Protein 4M0X (pdb70)

Solvent-accessible surface area: 26489 Å² total; per-residue (Å²): 97,58,2,63,107,22,48,3,38,26,0,38,0,41,29,133,49,80,15,26,10,19,23,58,40,20,136,86,19,22,0,0,0,0,47,0,28,4,62,122,60,23,59,0,4,0,0,0,0,11,10,37,8,3,7,24,34,13,16,0,7,32,7,1,72,36,0,0,60,81,46,0,14,82,33,0,79,50,50,66,3,51,45,10,58,85,0,36,139,24,2,67,54,72,0,83,28,22,30,15,0,18,0,0,0,5,3,0,1,45,1,0,64,0,54,73,62,47,54,24,1,2,65,68,51,71,23,55,142,66,143,130,2,84,3,1,10,0,0,11,14,30,67,17,87,98,6,57,74,31,0,59,105,41,54,117,60,40,13,67,22,0,4,0,14,1,14,54,59,89,5,72,73,0,0,127,21,0,31,48,0,12,140,67,13,65,150,108,13,32,1,2,0,1,0,8,14,98,10,55,51,151,57,0,52,147,35,0,53,69,0,17,127,41,31,2,47,12,0,0,1,0,3,28,61,136,25,45,92,0,1,22,120,0,81,118,162,20,102,22,58,0,0,1,2,6,6,0,27,55,26,60,63,0,106,55,8,21,116,53,30,0,1,21,3,0,0,3,10,0,3,16,10,12,0,2,50,111,0,54,72,4,2,44,25,0,110,91,51,70,16,27,3,0,0,1,9,16,19,4,0,0,3,0,0,0,4,2,0,1,1,1,0,5,0,44,47,22,83,25,18,0,2,0,8,6,5,36,21,16,93,25,7,0,0,71,128,71,12,138,52,79,117,8,58,0,61,9,20,88,28,65,0,2,20,6,75,30,30,109,97,83,12,155,119,43,41,90,193,145,84,39,32,2,69,92,28,41,3,41,22,0,34,0,34,19,143,96,104,121,24,24,0,0,1,0,24,0,82,9,59,108,65,24,46,0,3,1,0,0,0,7,36,58,12,2,88,21,20,20,21,0,10,31,8,1,67,34,1,0,66,79,44,0,12,88,29,0,74,48,50,63,6,60,34,8,52,73,0,28,128,32,2,62,24,55,0,83,28,24,29,14,0,18,0,0,0,6,1,0,2,46,0,1,70,0,43,72,67,46,49,26,1,1,70,78,46,71,20,62,151,67,121,49,4,81,1,1,20,13,2,70,46,22,72,40,79,84,6,60,66,57,1,64,122,20,44,90,76,29,13,87,19,0,2,0,57,4,22,91,72,93,6,71,72,2,0,53,15,0,50,46,0,9,144,74,16,70,106,105,15,36,4,3,0,0,0,19,14,97,10,54,52,144,60,0,48,144,36,0,51,67,0,16,131,45,28,4,50,8,0,0,0,0,2,28,62,135,23,44,99,0,0,27,112,0,88,117,157,20,109,21,51,0,0,0,0,5,6,0,27,55,27,58,70,0,95,52,7,28,122,51,29,0,0,23,2,0,0,2,8,0,4,14,8,15,0,2,47,103,0,49,71,1,2,39,29,0,107,94,50,70,12,22,3,0,0,1,9,14,41,4,0,0,2,1,0,0,4,2,0,1,1,1,0,2,0,41,42,19,91,27,17,0,5,0,25,6,5,38,44,17,104,33,10,0,1,76,116,66,14,101,65,93,78,10,66,0,82,13,19,109,21,64,0,2,17,6,67,14,16,110,139,78,15,80,138,28,46,147

Foldseek 3Di:
DAWADKAWFKFWFQFQCWFAFQPGIRRTFIWTWIWIAGDVGFIFIFIQGFLRACPQPHDGSVVLRVCLVPFLVVLGGGHDLVPLVVSLVVSCVRDPDQLSSLAGVSQSSQLSVLVVVFWESLVVLPHFPDQKFFAAAEDHLDALVVLLVVQVVLVVLADQHYEYRANNDDLVVSLVRVLSSLVSHDLSGEYEYENSQNDDLVSCVVRVQVVVVSRHAEYENPHHLVPQVSLQVCCVVDPHWYEYESNDQFLVSLVVNLVSVRGQAYEQAASSNNHLVRSVSSLVSCVVSVHAYALEPSPDAQRRLLLSLSSVRSHPGHPSGYHNCRNVRTPDDQWPDGFDDHSRMTGHQTTGRSNTHGDVVSCVVRGDD/DPKAWADKAWFWFWFDFPLGTFIWIKMWTAIPVGFIFIFIQGFLAACPQPHDDSVVLRCCCVPQLVVLRGPDDLVPLVVSLVVSCVRDPAQLSSLAGVSLRSLQSVLVVVFFESLVVLVHFPDFWFFAAAEDDLDFQVVLLVVCVVLVQLAHQHYEYEAAPDDLVVSLVSVLNSLVPRPLNGEYEYENSQNDDLVSCVPRVQVVVVSRHAEYENPHDLPCQVSLQVDCPVHPHWYEYESNDLFLVSLQVNLVSVRTQAYEQAARSVNHLVGSLSSLVSCVVSVHAYALEPSPDAQNSLLLSLSSCRSHPGHVSGYHNCVNVRTPDDFWPDGFDDHSRMTGHQTTGRSNIHGDVVSRVVRGD

Structure (mmCIF, N/CA/C/O backbone):
data_4M0X
#
_entry.id   4M0X
#
_cell.length_a   121.110
_cell.length_b   121.110
_cell.length_c   110.560
_cell.angle_alpha   90.000
_cell.angle_beta   90.000
_cell.angle_gamma   90.000
#
_symmetry.space_group_name_H-M   'P 4 21 2'
#
loop_
_entity.id
_entity.type
_entity.pdbx_description
1 polymer 'Chloromuconate cycloisomerase'
2 non-polymer 'MANGANESE (II) ION'
3 non-polymer 'CHLORIDE ION'
4 water water
#
loop_
_atom_site.group_PDB
_atom_site.id
_atom_site.type_symbol
_atom_site.label_atom_id
_atom_site.label_alt_id
_atom_site.label_comp_id
_atom_site.label_asym_id
_atom_site.label_entity_id
_atom_site.label_seq_id
_atom_site.pdbx_PDB_ins_code
_atom_site.Cartn_x
_atom_site.Cartn_y
_atom_site.Cartn_z
_atom_site.occupancy
_atom_site.B_iso_or_equiv
_atom_site.auth_seq_id
_atom_site.auth_comp_id
_atom_site.auth_asym_id
_atom_site.auth_atom_id
_atom_site.pdbx_PDB_model_num
ATOM 1 N N . THR A 1 3 ? 8.215 -11.133 21.243 1.00 38.31 3 THR A N 1
ATOM 2 C CA . THR A 1 3 ? 8.118 -10.479 22.606 1.00 37.80 3 THR A CA 1
ATOM 3 C C . THR A 1 3 ? 9.040 -9.279 22.628 1.00 38.59 3 THR A C 1
ATOM 4 O O . THR A 1 3 ? 10.222 -9.381 22.280 1.00 41.33 3 THR A O 1
ATOM 8 N N . THR A 1 4 ? 8.487 -8.140 23.021 1.00 36.56 4 THR A N 1
ATOM 9 C CA . THR A 1 4 ? 9.176 -6.870 22.886 1.00 34.51 4 THR A CA 1
ATOM 10 C C . THR A 1 4 ? 8.915 -6.041 24.144 1.00 34.92 4 THR A C 1
ATOM 11 O O . THR A 1 4 ? 7.951 -6.315 24.866 1.00 33.14 4 THR A O 1
ATOM 15 N N . ILE A 1 5 ? 9.800 -5.078 24.426 1.00 35.26 5 ILE A N 1
ATOM 16 C CA . ILE A 1 5 ? 9.575 -4.112 25.503 1.00 35.57 5 ILE A CA 1
ATOM 17 C C . ILE A 1 5 ? 8.591 -3.073 25.008 1.00 35.40 5 ILE A C 1
ATOM 18 O O . ILE A 1 5 ? 8.729 -2.552 23.908 1.00 37.12 5 ILE A O 1
ATOM 23 N N . THR A 1 6 ? 7.608 -2.774 25.846 1.00 35.79 6 THR A N 1
ATOM 24 C CA . THR A 1 6 ? 6.419 -2.008 25.476 1.00 36.15 6 THR A CA 1
ATOM 25 C C . THR A 1 6 ? 6.428 -0.601 26.082 1.00 38.65 6 THR A C 1
ATOM 26 O O . THR A 1 6 ? 6.185 0.392 25.395 1.00 38.95 6 THR A O 1
ATOM 30 N N . GLU A 1 7 ? 6.689 -0.534 27.382 1.00 41.06 7 GLU A N 1
ATOM 31 C CA . GLU A 1 7 ? 6.863 0.719 28.057 1.00 43.89 7 GLU A CA 1
ATOM 32 C C . GLU A 1 7 ? 8.123 0.680 28.920 1.00 45.22 7 GLU A C 1
ATOM 33 O O . GLU A 1 7 ? 8.660 -0.391 29.232 1.00 46.81 7 GLU A O 1
ATOM 39 N N . MET A 1 8 ? 8.607 1.870 29.261 1.00 44.00 8 MET A N 1
ATOM 40 C CA . MET A 1 8 ? 9.631 2.051 30.263 1.00 39.29 8 MET A CA 1
ATOM 41 C C . MET A 1 8 ? 9.424 3.436 30.836 1.00 35.79 8 MET A C 1
ATOM 42 O O . MET A 1 8 ? 9.488 4.425 30.108 1.00 33.58 8 MET A O 1
ATOM 47 N N . SER A 1 9 ? 9.150 3.490 32.135 1.00 33.44 9 SER A N 1
ATOM 48 C CA . SER A 1 9 ? 9.020 4.751 32.871 1.00 30.99 9 SER A CA 1
ATOM 49 C C . SER A 1 9 ? 10.183 4.940 33.861 1.00 30.53 9 SER A C 1
ATOM 50 O O . SER A 1 9 ? 10.735 3.964 34.402 1.00 32.64 9 SER A O 1
ATOM 53 N N . ALA A 1 10 ? 10.544 6.197 34.096 1.00 28.57 10 ALA A N 1
ATOM 54 C CA . ALA A 1 10 ? 11.588 6.557 35.046 1.00 27.34 10 ALA A CA 1
ATOM 55 C C . ALA A 1 10 ? 11.077 7.652 36.016 1.00 27.75 10 ALA A C 1
ATOM 56 O O . ALA A 1 10 ? 10.927 8.828 35.637 1.00 28.55 10 ALA A O 1
ATOM 58 N N . THR A 1 11 ? 10.817 7.252 37.255 1.00 25.53 11 THR A N 1
ATOM 59 C CA . THR A 1 11 ? 10.157 8.098 38.247 1.00 25.41 11 THR A CA 1
ATOM 60 C C . THR A 1 11 ? 11.081 8.384 39.424 1.00 26.47 11 THR A C 1
ATOM 61 O O . THR A 1 11 ? 11.581 7.441 40.087 1.00 25.44 11 THR A O 1
ATOM 65 N N . ILE A 1 12 ? 11.255 9.675 39.702 1.00 25.09 12 ILE A N 1
ATOM 66 C CA . ILE A 1 12 ? 12.087 10.158 40.792 1.00 24.48 12 ILE A CA 1
ATOM 67 C C . ILE A 1 12 ? 11.372 9.896 42.153 1.00 24.85 12 ILE A C 1
ATOM 68 O O . ILE A 1 12 ? 10.241 10.340 42.374 1.00 26.00 12 ILE A O 1
ATOM 73 N N . VAL A 1 13 ? 12.024 9.142 43.039 1.00 23.08 13 VAL A N 1
ATOM 74 C CA . VAL A 1 13 ? 11.450 8.792 44.342 1.00 23.67 13 VAL A CA 1
ATOM 75 C C . VAL A 1 13 ? 12.299 9.312 45.511 1.00 24.83 13 VAL A C 1
ATOM 76 O O . VAL A 1 13 ? 13.541 9.246 45.482 1.00 26.81 13 VAL A O 1
ATOM 80 N N . ASP A 1 14 ? 11.663 9.832 46.542 1.00 26.01 14 ASP A N 1
ATOM 81 C CA . ASP A 1 14 ? 12.449 10.312 47.684 1.00 29.54 14 ASP A CA 1
ATOM 82 C C . ASP A 1 14 ? 12.077 9.432 48.833 1.00 29.21 14 ASP A C 1
ATOM 83 O O . ASP A 1 14 ? 10.900 9.231 49.087 1.00 32.56 14 ASP A O 1
ATOM 88 N N . LEU A 1 15 ? 13.065 8.898 49.525 1.00 29.76 15 LEU A N 1
ATOM 89 C CA . LEU A 1 15 ? 12.790 7.938 50.594 1.00 31.06 15 LEU A CA 1
ATOM 90 C C . LEU A 1 15 ? 13.249 8.416 51.946 1.00 31.94 15 LEU A C 1
ATOM 91 O O . LEU A 1 15 ? 14.423 8.749 52.134 1.00 31.20 15 LEU A O 1
ATOM 96 N N . PRO A 1 16 ? 12.326 8.449 52.906 1.00 34.95 16 PRO A N 1
ATOM 97 C CA . PRO A 1 16 ? 12.637 8.864 54.279 1.00 35.94 16 PRO A CA 1
ATOM 98 C C . PRO A 1 16 ? 13.750 8.003 54.874 1.00 35.95 16 PRO A C 1
ATOM 99 O O . PRO A 1 16 ? 13.696 6.788 54.792 1.00 35.41 16 PRO A O 1
ATOM 103 N N . SER A 1 17 ? 14.749 8.644 55.465 1.00 41.08 17 SER A N 1
ATOM 104 C CA . SER A 1 17 ? 15.937 7.945 55.955 1.00 45.35 17 SER A CA 1
ATOM 105 C C . SER A 1 17 ? 16.180 8.146 57.446 1.00 46.19 17 SER A C 1
ATOM 106 O O . SER A 1 17 ? 16.095 9.261 57.943 1.00 46.25 17 SER A O 1
ATOM 109 N N . ARG A 1 18 ? 16.540 7.064 58.132 1.00 49.65 18 ARG A N 1
ATOM 110 C CA . ARG A 1 18 ? 16.598 7.013 59.602 1.00 50.01 18 ARG A CA 1
ATOM 111 C C . ARG A 1 18 ? 17.539 8.028 60.270 1.00 55.78 18 ARG A C 1
ATOM 112 O O . ARG A 1 18 ? 17.260 8.487 61.378 1.00 66.40 18 ARG A O 1
ATOM 120 N N . ARG A 1 19 ? 18.646 8.368 59.616 1.00 56.05 19 ARG A N 1
ATOM 121 C CA . ARG A 1 19 ? 19.541 9.433 60.084 1.00 59.10 19 ARG A CA 1
ATOM 122 C C . ARG A 1 19 ? 20.233 10.114 58.891 1.00 68.18 19 ARG A C 1
ATOM 123 O O . ARG A 1 19 ? 20.326 9.527 57.805 1.00 63.14 19 ARG A O 1
ATOM 131 N N . PRO A 1 20 ? 20.683 11.373 59.066 1.00 78.04 20 PRO A N 1
ATOM 132 C CA . PRO A 1 20 ? 21.336 12.010 57.917 1.00 81.94 20 PRO A CA 1
ATOM 133 C C . PRO A 1 20 ? 22.705 11.374 57.665 1.00 86.95 20 PRO A C 1
ATOM 134 O O . PRO A 1 20 ? 23.334 10.894 58.621 1.00 83.04 20 PRO A O 1
ATOM 138 N N . HIS A 1 21 ? 23.146 11.346 56.402 1.00 90.23 21 HIS A N 1
ATOM 139 C CA . HIS A 1 21 ? 24.431 10.716 56.027 1.00 93.92 21 HIS A CA 1
ATOM 140 C C . HIS A 1 21 ? 25.416 11.712 55.389 1.00 94.42 21 HIS A C 1
ATOM 141 O O . HIS A 1 21 ? 25.323 12.016 54.192 1.00 91.66 21 HIS A O 1
ATOM 148 N N . LYS A 1 22 ? 26.357 12.207 56.200 1.00 93.51 22 LYS A N 1
ATOM 149 C CA . LYS A 1 22 ? 27.336 13.211 55.762 1.00 90.72 22 LYS A CA 1
ATOM 150 C C . LYS A 1 22 ? 28.553 12.579 55.072 1.00 89.19 22 LYS A C 1
ATOM 151 O O . LYS A 1 22 ? 29.320 11.838 55.700 1.00 86.94 22 LYS A O 1
ATOM 153 N N . PHE A 1 23 ? 28.692 12.865 53.773 1.00 82.59 23 PHE A N 1
ATOM 154 C CA . PHE A 1 23 ? 29.842 12.458 52.961 1.00 76.17 23 PHE A CA 1
ATOM 155 C C . PHE A 1 23 ? 30.814 13.632 52.879 1.00 75.95 23 PHE A C 1
ATOM 156 O O . PHE A 1 23 ? 30.661 14.618 53.600 1.00 75.81 23 PHE A O 1
ATOM 164 N N . ALA A 1 24 ? 31.793 13.541 51.980 1.00 80.22 24 ALA A N 1
ATOM 165 C CA . ALA A 1 24 ? 32.750 14.634 51.753 1.00 79.36 24 ALA A CA 1
ATOM 166 C C . ALA A 1 24 ? 32.134 15.954 51.240 1.00 76.87 24 ALA A C 1
ATOM 167 O O . ALA A 1 24 ? 32.462 17.021 51.766 1.00 71.97 24 ALA A O 1
ATOM 169 N N . ALA A 1 25 ? 31.239 15.884 50.246 1.00 77.62 25 ALA A N 1
ATOM 170 C CA . ALA A 1 25 ? 30.703 17.105 49.593 1.00 77.33 25 ALA A CA 1
ATOM 171 C C . ALA A 1 25 ? 29.211 17.464 49.820 1.00 74.87 25 ALA A C 1
ATOM 172 O O . ALA A 1 25 ? 28.738 18.487 49.303 1.00 67.99 25 ALA A O 1
ATOM 174 N N . THR A 1 26 ? 28.490 16.615 50.565 1.00 77.96 26 THR A N 1
ATOM 175 C CA . THR A 1 26 ? 27.144 16.925 51.123 1.00 82.03 26 THR A CA 1
ATOM 176 C C . THR A 1 26 ? 26.869 16.110 52.410 1.00 81.57 26 THR A C 1
ATOM 177 O O . THR A 1 26 ? 27.651 15.218 52.762 1.00 81.88 26 THR A O 1
ATOM 181 N N . THR A 1 27 ? 25.781 16.440 53.116 1.00 78.14 27 THR A N 1
ATOM 182 C CA . THR A 1 27 ? 25.122 15.490 54.038 1.00 80.16 27 THR A CA 1
ATOM 183 C C . THR A 1 27 ? 23.790 15.019 53.406 1.00 86.87 27 THR A C 1
ATOM 184 O O . THR A 1 27 ? 23.044 15.840 52.855 1.00 92.91 27 THR A O 1
ATOM 186 N N . MET A 1 28 ? 23.502 13.712 53.454 1.00 88.96 28 MET A N 1
ATOM 187 C CA . MET A 1 28 ? 22.244 13.159 52.887 1.00 84.41 28 MET A CA 1
ATOM 188 C C . MET A 1 28 ? 21.101 13.084 53.924 1.00 78.33 28 MET A C 1
ATOM 189 O O . MET A 1 28 ? 21.211 12.396 54.949 1.00 79.55 28 MET A O 1
ATOM 191 N N . HIS A 1 29 ? 20.012 13.801 53.638 1.00 66.72 29 HIS A N 1
ATOM 192 C CA . HIS A 1 29 ? 18.905 14.000 54.579 1.00 60.22 29 HIS A CA 1
ATOM 193 C C . HIS A 1 29 ? 17.750 12.995 54.315 1.00 54.78 29 HIS A C 1
ATOM 194 O O . HIS A 1 29 ? 16.964 12.642 55.199 1.00 50.52 29 HIS A O 1
ATOM 201 N N . HIS A 1 30 ? 17.682 12.533 53.076 1.00 50.54 30 HIS A N 1
ATOM 202 C CA . HIS A 1 30 ? 16.803 11.457 52.668 1.00 48.11 30 HIS A CA 1
ATOM 203 C C . HIS A 1 30 ? 17.508 10.732 51.523 1.00 43.25 30 HIS A C 1
ATOM 204 O O . HIS A 1 30 ? 18.618 11.074 51.167 1.00 44.95 30 HIS A O 1
ATOM 211 N N . GLN A 1 31 ? 16.872 9.736 50.935 1.00 39.46 31 GLN A N 1
ATOM 212 C CA . GLN A 1 31 ? 17.455 9.028 49.806 1.00 35.41 31 GLN A CA 1
ATOM 213 C C . GLN A 1 31 ? 16.682 9.325 48.530 1.00 35.37 31 GLN A C 1
ATOM 214 O O . GLN A 1 31 ? 15.463 9.504 48.547 1.00 36.59 31 GLN A O 1
ATOM 220 N N . SER A 1 32 ? 17.379 9.377 47.410 1.00 33.42 32 SER A N 1
ATOM 221 C CA . SER A 1 32 ? 16.728 9.782 46.187 1.00 32.85 32 SER A CA 1
ATOM 222 C C . SER A 1 32 ? 17.127 8.847 45.094 1.00 32.83 32 SER A C 1
ATOM 223 O O . SER A 1 32 ? 18.313 8.628 44.860 1.00 34.83 32 SER A O 1
ATOM 226 N N . ILE A 1 33 ? 16.137 8.263 44.439 1.00 31.19 33 ILE A N 1
ATOM 227 C CA . ILE A 1 33 ? 16.405 7.295 43.392 1.00 28.33 33 ILE A CA 1
ATOM 228 C C . ILE A 1 33 ? 15.526 7.616 42.208 1.00 29.95 33 ILE A C 1
ATOM 229 O O . ILE A 1 33 ? 14.503 8.299 42.351 1.00 32.21 33 ILE A O 1
ATOM 234 N N . VAL A 1 34 ? 15.932 7.161 41.033 1.00 27.16 34 VAL A N 1
ATOM 235 C CA . VAL A 1 34 ? 15.010 7.098 39.934 1.00 25.48 34 VAL A CA 1
ATOM 236 C C . VAL A 1 34 ? 14.561 5.644 39.921 1.00 26.24 34 VAL A C 1
ATOM 237 O O . VAL A 1 34 ? 15.403 4.741 39.848 1.00 29.88 34 VAL A O 1
ATOM 241 N N . LEU A 1 35 ? 13.263 5.380 40.017 1.00 24.96 35 LEU A N 1
ATOM 242 C CA . LEU A 1 35 ? 12.823 3.984 39.829 1.00 25.62 35 LEU A CA 1
ATOM 243 C C . LEU A 1 35 ? 12.470 3.657 38.371 1.00 24.50 35 LEU A C 1
ATOM 244 O O . LEU A 1 35 ? 11.545 4.234 37.820 1.00 24.83 35 LEU A O 1
ATOM 249 N N . VAL A 1 36 ? 13.218 2.754 37.742 1.00 26.11 36 VAL A N 1
ATOM 250 C CA . VAL A 1 36 ? 12.947 2.402 36.328 1.00 26.25 36 VAL A CA 1
ATOM 251 C C . VAL A 1 36 ? 12.045 1.191 36.227 1.00 28.43 36 VAL A C 1
ATOM 252 O O . VAL A 1 36 ? 12.146 0.263 37.041 1.00 28.68 36 VAL A O 1
ATOM 256 N N . ARG A 1 37 ? 11.130 1.232 35.258 1.00 29.77 37 ARG A N 1
ATOM 257 C CA . ARG A 1 37 ? 10.184 0.149 35.061 1.00 31.49 37 ARG A CA 1
ATOM 258 C C . ARG A 1 37 ? 10.112 -0.207 33.631 1.00 33.62 37 ARG A C 1
ATOM 259 O O . ARG A 1 37 ? 10.031 0.662 32.758 1.00 36.61 37 ARG A O 1
ATOM 267 N N . VAL A 1 38 ? 10.170 -1.503 33.390 1.00 36.37 38 VAL A N 1
ATOM 268 C CA . VAL A 1 38 ? 10.197 -2.020 32.043 1.00 39.92 38 VAL A CA 1
ATOM 269 C C . VAL A 1 38 ? 9.034 -2.985 32.024 1.00 40.15 38 VAL A C 1
ATOM 270 O O . VAL A 1 38 ? 8.993 -3.892 32.851 1.00 44.41 38 VAL A O 1
ATOM 274 N N . ARG A 1 39 ? 8.065 -2.735 31.146 1.00 39.66 39 ARG A N 1
ATOM 275 C CA . ARG A 1 39 ? 6.919 -3.626 30.954 1.00 43.38 39 ARG A CA 1
ATOM 276 C C . ARG A 1 39 ? 7.098 -4.243 29.568 1.00 43.41 39 ARG A C 1
ATOM 277 O O . ARG A 1 39 ? 7.513 -3.541 28.645 1.00 42.92 39 ARG A O 1
ATOM 280 N N . ASP A 1 40 ? 6.867 -5.553 29.434 1.00 42.68 40 ASP A N 1
ATOM 281 C CA . ASP A 1 40 ? 6.997 -6.221 28.122 1.00 41.12 40 ASP A CA 1
ATOM 282 C C . ASP A 1 40 ? 5.634 -6.567 27.470 1.00 40.84 40 ASP A C 1
ATOM 283 O O . ASP A 1 40 ? 4.568 -6.381 28.079 1.00 37.79 40 ASP A O 1
ATOM 288 N N . SER A 1 41 ? 5.685 -7.064 26.232 1.00 43.05 41 SER A N 1
ATOM 289 C CA . SER A 1 41 ? 4.472 -7.326 25.431 1.00 43.37 41 SER A CA 1
ATOM 290 C C . SER A 1 41 ? 3.468 -8.262 26.100 1.00 40.89 41 SER A C 1
ATOM 291 O O . SER A 1 41 ? 2.305 -7.928 26.179 1.00 39.11 41 SER A O 1
ATOM 294 N N . ASP A 1 42 ? 3.898 -9.401 26.623 1.00 40.69 42 ASP A N 1
ATOM 295 C CA . ASP A 1 42 ? 2.936 -10.214 27.367 1.00 43.49 42 ASP A CA 1
ATOM 296 C C . ASP A 1 42 ? 2.858 -9.999 28.896 1.00 41.88 42 ASP A C 1
ATOM 297 O O . ASP A 1 42 ? 2.592 -10.946 29.655 1.00 42.22 42 ASP A O 1
ATOM 302 N N . GLY A 1 43 ? 3.065 -8.748 29.326 1.00 37.74 43 GLY A N 1
ATOM 303 C CA . GLY A 1 43 ? 2.695 -8.308 30.674 1.00 38.60 43 GLY A CA 1
ATOM 304 C C . GLY A 1 43 ? 3.673 -8.433 31.842 1.00 40.89 43 GLY A C 1
ATOM 305 O O . GLY A 1 43 ? 3.302 -8.167 32.992 1.00 39.59 43 GLY A O 1
ATOM 306 N N . GLY A 1 44 ? 4.914 -8.832 31.559 1.00 40.95 44 GLY A N 1
ATOM 307 C CA . GLY A 1 44 ? 5.959 -8.951 32.582 1.00 41.30 44 GLY A CA 1
ATOM 308 C C . GLY A 1 44 ? 6.683 -7.641 32.859 1.00 41.65 44 GLY A C 1
ATOM 309 O O . GLY A 1 44 ? 6.890 -6.803 31.965 1.00 40.54 44 GLY A O 1
ATOM 310 N N . GLU A 1 45 ? 7.074 -7.470 34.111 1.00 41.81 45 GLU A N 1
ATOM 311 C CA . GLU A 1 45 ? 7.657 -6.228 34.550 1.00 44.46 45 GLU A CA 1
ATOM 312 C C . GLU A 1 45 ? 8.999 -6.448 35.237 1.00 44.75 45 GLU A C 1
ATOM 313 O O . GLU A 1 45 ? 9.166 -7.390 36.021 1.00 43.38 45 GLU A O 1
ATOM 319 N N . GLY A 1 46 ? 9.959 -5.583 34.927 1.00 42.48 46 GLY A N 1
ATOM 320 C CA . GLY A 1 46 ? 11.178 -5.488 35.725 1.00 39.97 46 GLY A CA 1
ATOM 321 C C . GLY A 1 46 ? 11.376 -4.105 36.324 1.00 38.00 46 GLY A C 1
ATOM 322 O O . GLY A 1 46 ? 10.964 -3.102 35.767 1.00 39.79 46 GLY A O 1
ATOM 323 N N . ILE A 1 47 ? 12.036 -4.052 37.465 1.00 37.10 47 ILE A N 1
ATOM 324 C CA . ILE A 1 47 ? 12.384 -2.780 38.101 1.00 31.56 47 ILE A CA 1
ATOM 325 C C . ILE A 1 47 ? 13.905 -2.612 38.245 1.00 29.87 47 ILE A C 1
ATOM 326 O O . ILE A 1 47 ? 14.634 -3.569 38.481 1.00 29.48 47 ILE A O 1
ATOM 331 N N . GLY A 1 48 ? 14.378 -1.391 38.051 1.00 29.37 48 GLY A N 1
ATOM 332 C CA . GLY A 1 48 ? 15.761 -1.033 38.320 1.00 26.73 48 GLY A CA 1
ATOM 333 C C . GLY A 1 48 ? 15.781 0.254 39.136 1.00 27.28 48 GLY A C 1
ATOM 334 O O . GLY A 1 48 ? 14.769 0.975 39.231 1.00 26.92 48 GLY A O 1
ATOM 335 N N . GLU A 1 49 ? 16.931 0.552 39.725 1.00 24.95 49 GLU A N 1
ATOM 336 C CA . GLU A 1 49 ? 17.089 1.774 40.468 1.00 24.15 49 GLU A CA 1
ATOM 337 C C . GLU A 1 49 ? 18.306 2.527 39.926 1.00 23.99 49 GLU A C 1
ATOM 338 O O . GLU A 1 49 ? 19.335 1.926 39.632 1.00 23.47 49 GLU A O 1
ATOM 344 N N . ALA A 1 50 ? 18.175 3.833 39.727 1.00 23.49 50 ALA A N 1
ATOM 345 C CA . ALA A 1 50 ? 19.365 4.693 39.626 1.00 23.75 50 ALA A CA 1
ATOM 346 C C . ALA A 1 50 ? 19.612 5.406 40.971 1.00 24.75 50 ALA A C 1
ATOM 347 O O . ALA A 1 50 ? 18.724 6.060 41.528 1.00 24.04 50 ALA A O 1
ATOM 349 N N . VAL A 1 51 ? 20.806 5.276 41.508 1.00 24.96 51 VAL A N 1
ATOM 350 C CA . VAL A 1 51 ? 21.052 5.915 42.775 1.00 27.99 51 VAL A CA 1
ATOM 351 C C . VAL A 1 51 ? 22.465 6.526 42.844 1.00 30.78 51 VAL A C 1
ATOM 352 O O . VAL A 1 51 ? 23.401 6.128 42.115 1.00 32.07 51 VAL A O 1
ATOM 356 N N . THR A 1 52 ? 22.595 7.495 43.734 1.00 31.20 52 THR A N 1
ATOM 357 C CA . THR A 1 52 ? 23.746 8.356 43.799 1.00 31.22 52 THR A CA 1
ATOM 358 C C . THR A 1 52 ? 24.006 8.667 45.279 1.00 32.39 52 THR A C 1
ATOM 359 O O . THR A 1 52 ? 23.072 8.676 46.082 1.00 36.29 52 THR A O 1
ATOM 363 N N . PRO A 1 53 ? 25.268 8.872 45.672 1.00 30.75 53 PRO A N 1
ATOM 364 C CA . PRO A 1 53 ? 25.517 9.187 47.093 1.00 30.49 53 PRO A CA 1
ATOM 365 C C . PRO A 1 53 ? 25.177 10.624 47.476 1.00 32.38 53 PRO A C 1
ATOM 366 O O . PRO A 1 53 ? 26.0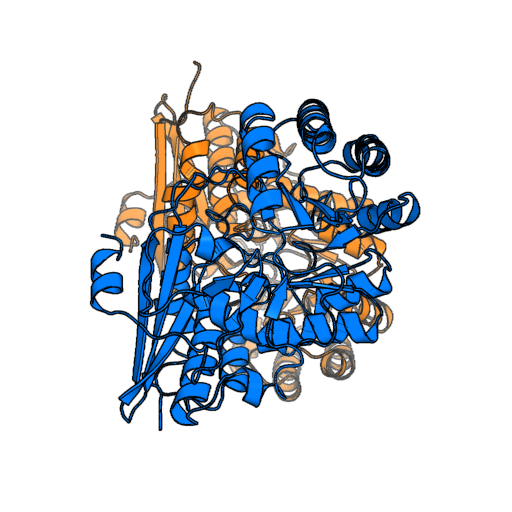39 11.335 48.036 1.00 34.32 53 PRO A O 1
ATOM 370 N N . GLY A 1 54 ? 23.951 11.049 47.166 1.00 31.84 54 GLY A N 1
ATOM 371 C CA . GLY A 1 54 ? 23.484 12.406 47.448 1.00 30.21 54 GLY A CA 1
ATOM 372 C C . GLY A 1 54 ? 23.776 13.488 46.423 1.00 30.11 54 GLY A C 1
ATOM 373 O O . GLY A 1 54 ? 23.933 14.635 46.799 1.00 34.93 54 GLY A O 1
ATOM 374 N N . GLY A 1 55 ? 23.842 13.157 45.135 1.00 28.61 55 GLY A N 1
ATOM 375 C CA . GLY A 1 55 ? 23.955 14.183 44.085 1.00 27.38 55 GLY A CA 1
ATOM 376 C C . GLY A 1 55 ? 25.187 13.983 43.210 1.00 28.62 55 GLY A C 1
ATOM 377 O O . GLY A 1 55 ? 25.892 12.977 43.344 1.00 28.82 55 GLY A O 1
ATOM 378 N N . PRO A 1 56 ? 25.471 14.944 42.320 1.00 26.62 56 PRO A N 1
ATOM 379 C CA . PRO A 1 56 ? 26.499 14.708 41.324 1.00 26.15 56 PRO A CA 1
ATOM 380 C C . PRO A 1 56 ? 27.935 14.917 41.798 1.00 25.22 56 PRO A C 1
ATOM 381 O O . PRO A 1 56 ? 28.865 14.750 41.019 1.00 24.82 56 PRO A O 1
ATOM 385 N N . TRP A 1 57 ? 28.121 15.229 43.072 1.00 25.85 57 TRP A N 1
ATOM 386 C CA . TRP A 1 57 ? 29.469 15.426 43.614 1.00 25.36 57 TRP A CA 1
ATOM 387 C C . TRP A 1 57 ? 30.386 14.216 43.358 1.00 25.22 57 TRP A C 1
ATOM 388 O O . TRP A 1 57 ? 31.563 14.392 43.041 1.00 25.16 57 TRP A O 1
ATOM 399 N N . TRP A 1 58 ? 29.841 13.000 43.461 1.00 24.54 58 TRP A N 1
ATOM 400 C CA . TRP A 1 58 ? 30.647 11.788 43.394 1.00 24.77 58 TRP A CA 1
ATOM 401 C C . TRP A 1 58 ? 30.959 11.388 41.958 1.00 25.69 58 TRP A C 1
ATOM 402 O O . TRP A 1 58 ? 32.112 11.140 41.622 1.00 24.34 58 TRP A O 1
ATOM 413 N N . GLY A 1 59 ? 29.926 11.312 41.121 1.00 27.44 59 GLY A N 1
ATOM 414 C CA . GLY A 1 59 ? 30.053 10.722 39.782 1.00 29.02 59 GLY A CA 1
ATOM 415 C C . GLY A 1 59 ? 29.484 11.557 38.639 1.00 32.00 59 GLY A C 1
ATOM 416 O O . GLY A 1 59 ? 29.552 11.140 37.477 1.00 32.16 59 GLY A O 1
ATOM 417 N N . GLY A 1 60 ? 28.931 12.734 38.951 1.00 32.36 60 GLY A N 1
ATOM 418 C CA . GLY A 1 60 ? 28.425 13.648 37.916 1.00 33.92 60 GLY A CA 1
ATOM 419 C C . GLY A 1 60 ? 27.009 13.349 37.414 1.00 35.37 60 GLY A C 1
ATOM 420 O O . GLY A 1 60 ? 26.509 13.984 36.458 1.00 32.83 60 GLY A O 1
ATOM 421 N N . GLU A 1 61 ? 26.366 12.375 38.051 1.00 34.13 61 GLU A N 1
ATOM 422 C CA . GLU A 1 61 ? 25.005 12.018 37.707 1.00 33.81 61 GLU A CA 1
ATOM 423 C C . GLU A 1 61 ? 24.129 12.523 38.840 1.00 32.13 61 GLU A C 1
ATOM 424 O O . GLU A 1 61 ? 24.605 12.620 39.979 1.00 29.99 61 GLU A O 1
ATOM 430 N N . SER A 1 62 ? 22.886 12.897 38.507 1.00 30.57 62 SER A N 1
ATOM 431 C CA . SER A 1 62 ? 21.856 13.289 39.487 1.00 30.45 62 SER A CA 1
ATOM 432 C C . SER A 1 62 ? 20.515 12.635 39.171 1.00 32.09 62 SER A C 1
ATOM 433 O O . SER A 1 62 ? 20.226 12.347 38.007 1.00 35.18 62 SER A O 1
ATOM 436 N N . VAL A 1 63 ? 19.666 12.429 40.172 1.00 32.44 63 VAL A N 1
ATOM 437 C CA . VAL A 1 63 ? 18.359 11.834 39.866 1.00 34.13 63 VAL A CA 1
ATOM 438 C C . VAL A 1 63 ? 17.593 12.611 38.776 1.00 34.33 63 VAL A C 1
ATOM 439 O O . VAL A 1 63 ? 16.909 12.005 37.962 1.00 34.55 63 VAL A O 1
ATOM 443 N N . GLU A 1 64 ? 17.745 13.935 38.750 1.00 32.85 64 GLU A N 1
ATOM 444 C CA . GLU A 1 64 ? 17.009 14.775 37.819 1.00 32.06 64 GLU A CA 1
ATOM 445 C C . GLU A 1 64 ? 17.508 14.539 36.410 1.00 31.01 64 GLU A C 1
ATOM 446 O O . GLU A 1 64 ? 16.710 14.380 35.506 1.00 32.99 64 GLU A O 1
ATOM 452 N N . THR A 1 65 ? 18.821 14.479 36.227 1.00 29.46 65 THR A N 1
ATOM 453 C CA . THR A 1 65 ? 19.388 14.289 34.894 1.00 27.94 65 THR A CA 1
ATOM 454 C C . THR A 1 65 ? 19.348 12.842 34.468 1.00 26.76 65 THR A C 1
ATOM 455 O O . THR A 1 65 ? 19.320 12.544 33.259 1.00 26.12 65 THR A O 1
ATOM 459 N N . ILE A 1 66 ? 19.336 11.939 35.449 1.00 25.15 66 ILE A N 1
ATOM 460 C CA . ILE A 1 66 ? 19.229 10.516 35.119 1.00 23.94 66 ILE A CA 1
ATOM 461 C C . ILE A 1 66 ? 17.916 10.283 34.405 1.00 23.57 66 ILE A C 1
ATOM 462 O O . ILE A 1 66 ? 17.910 9.725 33.302 1.00 23.84 66 ILE A O 1
ATOM 467 N N . LYS A 1 67 ? 16.822 10.757 35.000 1.00 23.15 67 LYS A N 1
ATOM 468 C CA . LYS A 1 67 ? 15.512 10.594 34.379 1.00 24.09 67 LYS A CA 1
ATOM 469 C C . LYS A 1 67 ? 15.567 11.031 32.912 1.00 25.88 67 LYS A C 1
ATOM 470 O O . LYS A 1 67 ? 15.186 10.275 32.021 1.00 26.04 67 LYS A O 1
ATOM 476 N N . THR A 1 68 ? 16.086 12.233 32.667 1.00 26.17 68 THR A N 1
ATOM 477 C CA . THR A 1 68 ? 16.104 12.786 31.328 1.00 27.05 68 THR A CA 1
ATOM 478 C C . THR A 1 68 ? 16.871 11.938 30.334 1.00 28.82 68 THR A C 1
ATOM 479 O O . THR A 1 68 ? 16.408 11.761 29.218 1.00 31.35 68 THR A O 1
ATOM 483 N N . ILE A 1 69 ? 18.025 11.407 30.746 1.00 29.79 69 ILE A N 1
ATOM 484 C CA . ILE A 1 69 ? 18.884 10.598 29.866 1.00 29.16 69 ILE A CA 1
ATOM 485 C C . ILE A 1 69 ? 18.169 9.313 29.532 1.00 29.86 69 ILE A C 1
ATOM 486 O O . ILE A 1 69 ? 18.162 8.856 28.379 1.00 31.71 69 ILE A O 1
ATOM 491 N N . ILE A 1 70 ? 17.533 8.754 30.549 1.00 29.77 70 ILE A N 1
ATOM 492 C CA . ILE A 1 70 ? 16.732 7.564 30.356 1.00 30.02 70 ILE A CA 1
ATOM 493 C C . ILE A 1 70 ? 15.558 7.857 29.408 1.00 31.25 70 ILE A C 1
ATOM 494 O O . ILE A 1 70 ? 15.467 7.231 28.340 1.00 28.59 70 ILE A O 1
ATOM 499 N N . ASP A 1 71 ? 14.694 8.813 29.784 1.00 33.29 71 ASP A N 1
ATOM 500 C CA . ASP A 1 71 ? 13.485 9.136 28.990 1.00 32.51 71 ASP A CA 1
ATOM 501 C C . ASP A 1 71 ? 13.876 9.503 27.583 1.00 33.55 71 ASP A C 1
ATOM 502 O O . ASP A 1 71 ? 13.326 8.940 26.664 1.00 34.85 71 ASP A O 1
ATOM 507 N N . GLN A 1 72 ? 14.852 10.396 27.408 1.00 32.05 72 GLN A N 1
ATOM 508 C CA . GLN A 1 72 ? 15.068 10.966 26.092 1.00 31.17 72 GLN A CA 1
ATOM 509 C C . GLN A 1 72 ? 16.081 10.236 25.232 1.00 33.88 72 GLN A C 1
ATOM 510 O O . GLN A 1 72 ? 15.814 10.034 24.027 1.00 36.53 72 GLN A O 1
ATOM 516 N N . TYR A 1 73 ? 17.235 9.865 25.806 1.00 31.73 73 TYR A N 1
ATOM 517 C CA . TYR A 1 73 ? 18.323 9.331 24.960 1.00 30.83 73 TYR A CA 1
ATOM 518 C C . TYR A 1 73 ? 18.545 7.845 25.030 1.00 33.10 73 TYR A C 1
ATOM 519 O O . TYR A 1 73 ? 19.097 7.256 24.098 1.00 35.90 73 TYR A O 1
ATOM 528 N N . LEU A 1 74 ? 18.147 7.236 26.138 1.00 33.53 74 LEU A N 1
ATOM 529 C CA . LEU A 1 74 ? 18.331 5.800 26.280 1.00 32.25 74 LEU A CA 1
ATOM 530 C C . LEU A 1 74 ? 17.122 5.034 25.779 1.00 31.50 74 LEU A C 1
ATOM 531 O O . LEU A 1 74 ? 17.283 4.010 25.136 1.00 32.46 74 LEU A O 1
ATOM 536 N N . ALA A 1 75 ? 15.923 5.566 26.044 1.00 32.90 75 ALA A N 1
ATOM 537 C CA . ALA A 1 75 ? 14.645 4.878 25.811 1.00 33.36 75 ALA A CA 1
ATOM 538 C C . ALA A 1 75 ? 14.536 4.224 24.445 1.00 36.59 75 ALA A C 1
ATOM 539 O O . ALA A 1 75 ? 14.151 3.062 24.371 1.00 37.57 75 ALA A O 1
ATOM 541 N N . PRO A 1 76 ? 14.850 4.982 23.368 1.00 39.35 76 PRO A N 1
ATOM 542 C CA . PRO A 1 76 ? 14.877 4.603 21.957 1.00 39.64 76 PRO A CA 1
ATOM 543 C C . PRO A 1 76 ? 15.582 3.308 21.596 1.00 42.58 76 PRO A C 1
ATOM 544 O O . PRO A 1 76 ? 15.222 2.701 20.580 1.00 46.47 76 PRO A O 1
ATOM 548 N N . VAL A 1 77 ? 16.581 2.878 22.358 1.00 40.65 77 VAL A N 1
ATOM 549 C CA . VAL A 1 77 ? 17.086 1.530 22.095 1.00 41.12 77 VAL A CA 1
ATOM 550 C C . VAL A 1 77 ? 16.486 0.449 23.005 1.00 41.60 77 VAL A C 1
ATOM 551 O O . VAL A 1 77 ? 16.908 -0.702 22.948 1.00 46.80 77 VAL A O 1
ATOM 555 N N . ILE A 1 78 ? 15.493 0.798 23.818 1.00 38.13 78 ILE A N 1
ATOM 556 C CA . ILE A 1 78 ? 14.870 -0.189 24.716 1.00 37.13 78 ILE A CA 1
ATOM 557 C C . ILE A 1 78 ? 13.409 -0.497 24.362 1.00 39.00 78 ILE A C 1
ATOM 558 O O . ILE A 1 78 ? 13.006 -1.670 24.319 1.00 41.69 78 ILE A O 1
ATOM 563 N N . ILE A 1 79 ? 12.608 0.537 24.116 1.00 37.51 79 ILE A N 1
ATOM 564 C CA . ILE A 1 79 ? 11.250 0.328 23.613 1.00 36.48 79 ILE A CA 1
ATOM 565 C C . ILE A 1 79 ? 11.259 -0.412 22.254 1.00 36.97 79 ILE A C 1
ATOM 566 O O . ILE A 1 79 ? 11.891 0.033 21.286 1.00 33.61 79 ILE A O 1
ATOM 571 N N . GLY A 1 80 ? 10.568 -1.547 22.196 1.00 37.31 80 GLY A N 1
ATOM 572 C CA . GLY A 1 80 ? 10.424 -2.318 20.959 1.00 37.92 80 GLY A CA 1
ATOM 573 C C . GLY A 1 80 ? 11.470 -3.395 20.742 1.00 38.58 80 GLY A C 1
ATOM 574 O O . GLY A 1 80 ? 11.424 -4.124 19.730 1.00 38.42 80 GLY A O 1
ATOM 575 N N . ARG A 1 81 ? 12.411 -3.484 21.690 1.00 37.28 81 ARG A N 1
ATOM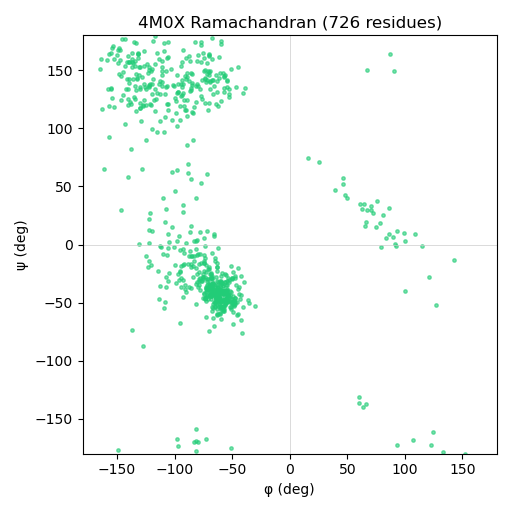 576 C CA . ARG A 1 81 ? 13.506 -4.453 21.658 1.00 35.11 81 ARG A CA 1
ATOM 577 C C . ARG A 1 81 ? 13.114 -5.792 22.268 1.00 34.32 81 ARG A C 1
ATOM 578 O O . ARG A 1 81 ? 12.162 -5.886 23.055 1.00 31.50 81 ARG A O 1
ATOM 586 N N . ASP A 1 82 ? 13.844 -6.833 21.874 1.00 35.22 82 ASP A N 1
ATOM 587 C CA . ASP A 1 82 ? 13.736 -8.151 22.492 1.00 37.33 82 ASP A CA 1
ATOM 588 C C . ASP A 1 82 ? 14.334 -8.129 23.920 1.00 39.45 82 ASP A C 1
ATOM 589 O O . ASP A 1 82 ? 15.539 -7.910 24.101 1.00 40.97 82 ASP A O 1
ATOM 594 N N . PRO A 1 83 ? 13.488 -8.360 24.938 1.00 38.55 83 PRO A N 1
ATOM 595 C CA . PRO A 1 83 ? 13.867 -8.222 26.338 1.00 38.48 83 PRO A CA 1
ATOM 596 C C . PRO A 1 83 ? 15.037 -9.117 26.741 1.00 39.89 83 PRO A C 1
ATOM 597 O O . PRO A 1 83 ? 15.739 -8.804 27.724 1.00 40.94 83 PRO A O 1
ATOM 601 N N . SER A 1 84 ? 15.234 -10.219 26.009 1.00 35.24 84 SER A N 1
ATOM 602 C CA . SER A 1 84 ? 16.322 -11.158 26.317 1.00 35.69 84 SER A CA 1
ATOM 603 C C . SER A 1 84 ? 17.696 -10.722 25.780 1.00 34.16 84 SER A C 1
ATOM 604 O O . SER A 1 84 ? 18.703 -11.359 26.095 1.00 32.98 84 SER A O 1
ATOM 607 N N . THR A 1 85 ? 17.720 -9.668 24.961 1.00 31.54 85 THR A N 1
ATOM 608 C CA . THR A 1 85 ? 18.962 -9.209 24.322 1.00 30.70 85 THR A CA 1
ATOM 609 C C . THR A 1 85 ? 19.573 -8.045 25.117 1.00 30.56 85 THR A C 1
ATOM 610 O O . THR A 1 85 ? 19.681 -6.911 24.627 1.00 32.45 85 THR A O 1
ATOM 614 N N . ILE A 1 86 ? 19.967 -8.360 26.350 1.00 29.06 86 ILE A N 1
ATOM 615 C CA . ILE A 1 86 ? 20.528 -7.398 27.306 1.00 26.96 86 ILE A CA 1
ATOM 616 C C . ILE A 1 86 ? 21.904 -6.947 26.853 1.00 27.59 86 ILE A C 1
ATOM 617 O O . ILE A 1 86 ? 22.284 -5.780 27.049 1.00 27.75 86 ILE A O 1
ATOM 622 N N . GLY A 1 87 ? 22.636 -7.873 26.238 1.00 26.70 87 GLY A N 1
ATOM 623 C CA . GLY A 1 87 ? 23.950 -7.579 25.672 1.00 27.36 87 GLY A CA 1
ATOM 624 C C . GLY A 1 87 ? 23.889 -6.455 24.659 1.00 27.27 87 GLY A C 1
ATOM 625 O O . GLY A 1 87 ? 24.626 -5.460 24.773 1.00 25.75 87 GLY A O 1
ATOM 626 N N . VAL A 1 88 ? 22.990 -6.594 23.685 1.00 28.41 88 VAL A N 1
ATOM 627 C CA . VAL A 1 88 ? 22.894 -5.613 22.587 1.00 31.29 88 VAL A CA 1
ATOM 628 C C . VAL A 1 88 ? 22.302 -4.302 23.082 1.00 31.28 88 VAL A C 1
ATOM 629 O O . VAL A 1 88 ? 22.597 -3.231 22.536 1.00 29.61 88 VAL A O 1
ATOM 633 N N . ALA A 1 89 ? 21.449 -4.406 24.103 1.00 30.27 89 ALA A N 1
ATOM 634 C CA . ALA A 1 89 ? 20.798 -3.246 24.666 1.00 29.41 89 ALA A CA 1
ATOM 635 C C . ALA A 1 89 ? 21.871 -2.416 25.361 1.00 29.92 89 ALA A C 1
ATOM 636 O O . ALA A 1 89 ? 21.859 -1.181 25.292 1.00 28.91 89 ALA A O 1
ATOM 638 N N . SER A 1 90 ? 22.824 -3.101 25.994 1.00 29.54 90 SER A N 1
ATOM 639 C CA . SER A 1 90 ? 23.907 -2.411 26.675 1.00 28.52 90 SER A CA 1
ATOM 640 C C . SER A 1 90 ? 24.823 -1.748 25.676 1.00 31.05 90 SER A C 1
ATOM 641 O O . SER A 1 90 ? 25.219 -0.601 25.877 1.00 31.70 90 SER A O 1
ATOM 644 N N . GLN A 1 91 ? 25.153 -2.448 24.591 1.00 34.06 91 GLN A N 1
ATOM 645 C CA . GLN A 1 91 ? 26.030 -1.855 23.589 1.00 36.27 91 GLN A CA 1
ATOM 646 C C . GLN A 1 91 ? 25.333 -0.707 22.858 1.00 36.61 91 GLN A C 1
ATOM 647 O O . GLN A 1 91 ? 25.959 0.298 22.534 1.00 38.82 91 GLN A O 1
ATOM 653 N N . SER A 1 92 ? 24.034 -0.853 22.617 1.00 35.97 92 SER A N 1
ATOM 654 C CA . SER A 1 92 ? 23.241 0.213 22.035 1.00 32.64 92 SER A CA 1
ATOM 655 C C . SER A 1 92 ? 23.347 1.460 22.871 1.00 30.82 92 SER A C 1
ATOM 656 O O . SER A 1 92 ? 23.678 2.526 22.359 1.00 29.44 92 SER A O 1
ATOM 659 N N . MET A 1 93 ? 23.100 1.317 24.168 1.00 30.87 93 MET A N 1
ATOM 660 C CA . MET A 1 93 ? 23.120 2.465 25.077 1.00 31.45 93 MET A CA 1
ATOM 661 C C . MET A 1 93 ? 24.474 3.197 25.054 1.00 33.40 93 MET A C 1
ATOM 662 O O . MET A 1 93 ? 24.536 4.451 25.029 1.00 34.85 93 MET A O 1
ATOM 667 N N . ASP A 1 94 ? 25.555 2.416 25.001 1.00 33.69 94 ASP A N 1
ATOM 668 C CA . ASP A 1 94 ? 26.923 2.952 24.919 1.00 32.75 94 ASP A CA 1
ATOM 669 C C . ASP A 1 94 ? 27.127 3.723 23.644 1.00 34.05 94 ASP A C 1
ATOM 670 O O . ASP A 1 94 ? 27.773 4.764 23.644 1.00 39.99 94 ASP A O 1
ATOM 675 N N . GLY A 1 95 ? 26.565 3.204 22.565 1.00 32.86 95 GLY A N 1
ATOM 676 C CA . GLY A 1 95 ? 26.605 3.852 21.266 1.00 35.05 95 GLY A CA 1
ATOM 677 C C . GLY A 1 95 ? 25.902 5.191 21.198 1.00 35.49 95 GLY A C 1
ATOM 678 O O . GLY A 1 95 ? 26.326 6.044 20.435 1.00 37.18 95 GLY A O 1
ATOM 679 N N . LEU A 1 96 ? 24.843 5.390 21.988 1.00 35.14 96 LEU A N 1
ATOM 680 C CA . LEU A 1 96 ? 24.158 6.713 22.045 1.00 35.50 96 LEU A CA 1
ATOM 681 C C . LEU A 1 96 ? 24.639 7.628 23.159 1.00 35.85 96 LEU A C 1
ATOM 682 O O . LEU A 1 96 ? 24.666 8.844 22.979 1.00 34.99 96 LEU A O 1
ATOM 687 N N . VAL A 1 97 ? 24.973 7.069 24.322 1.00 36.11 97 VAL A N 1
ATOM 688 C CA . VAL A 1 97 ? 25.426 7.946 25.401 1.00 35.03 97 VAL A CA 1
ATOM 689 C C . VAL A 1 97 ? 26.712 7.511 26.055 1.00 33.10 97 VAL A C 1
ATOM 690 O O . VAL A 1 97 ? 26.838 6.396 26.561 1.00 38.33 97 VAL A O 1
ATOM 694 N N . PHE A 1 98 ? 27.684 8.393 26.012 1.00 28.98 98 PHE A N 1
ATOM 695 C CA . PHE A 1 98 ? 28.894 8.154 26.748 1.00 29.01 98 PHE A CA 1
ATOM 696 C C . PHE A 1 98 ? 28.629 8.317 28.257 1.00 28.51 98 PHE A C 1
ATOM 697 O O . PHE A 1 98 ? 27.884 9.201 28.681 1.00 26.59 98 PHE A O 1
ATOM 705 N N . GLY A 1 99 ? 29.251 7.460 29.057 1.00 26.32 99 GLY A N 1
ATOM 706 C CA . GLY A 1 99 ? 29.183 7.596 30.485 1.00 26.27 99 GLY A CA 1
ATOM 707 C C . GLY A 1 99 ? 27.767 7.353 30.943 1.00 26.78 99 GLY A C 1
ATOM 708 O O . GLY A 1 99 ? 27.122 6.442 30.457 1.00 29.00 99 GLY A O 1
ATOM 709 N N . ASN A 1 100 ? 27.275 8.178 31.862 1.00 26.20 100 ASN A N 1
ATOM 710 C CA . ASN A 1 100 ? 25.939 8.000 32.422 1.00 25.06 100 ASN A CA 1
ATOM 711 C C . ASN A 1 100 ? 25.690 6.555 32.802 1.00 24.46 100 ASN A C 1
ATOM 712 O O . ASN A 1 100 ? 24.740 5.927 32.330 1.00 23.41 100 ASN A O 1
ATOM 717 N N . SER A 1 101 ? 26.564 6.038 33.663 1.00 24.04 101 SER A N 1
ATOM 718 C CA . SER A 1 101 ? 26.518 4.641 34.073 1.00 24.56 101 SER A CA 1
ATOM 719 C C . SER A 1 101 ? 25.396 4.336 35.073 1.00 25.17 101 SER A C 1
ATOM 720 O O . SER A 1 101 ? 24.875 3.228 35.135 1.00 25.01 101 SER A O 1
ATOM 723 N N . VAL A 1 102 ? 25.001 5.319 35.855 1.00 24.75 102 VAL A N 1
ATOM 724 C CA . VAL A 1 102 ? 23.970 5.056 36.840 1.00 24.42 102 VAL A CA 1
ATOM 725 C C . VAL A 1 102 ? 22.663 4.921 36.100 1.00 24.53 102 VAL A C 1
ATOM 726 O O . VAL A 1 102 ? 21.862 4.036 36.393 1.00 24.65 102 VAL A O 1
ATOM 730 N N . ALA A 1 103 ? 22.482 5.786 35.105 1.00 25.42 103 ALA A N 1
ATOM 731 C CA . ALA A 1 103 ? 21.365 5.689 34.149 1.00 24.05 103 ALA A CA 1
ATOM 732 C C . ALA A 1 103 ? 21.350 4.342 33.452 1.00 23.97 103 ALA A C 1
ATOM 733 O O . ALA A 1 103 ? 20.323 3.670 33.448 1.00 24.59 103 ALA A O 1
ATOM 735 N N . LYS A 1 104 ? 22.488 3.930 32.892 1.00 23.62 104 LYS A N 1
ATOM 736 C CA . LYS A 1 104 ? 22.547 2.644 32.174 1.00 23.24 104 LYS A CA 1
ATOM 737 C C . LYS A 1 104 ? 22.287 1.497 33.132 1.00 24.12 104 LYS A C 1
ATOM 738 O O . LYS A 1 104 ? 21.517 0.586 32.808 1.00 27.21 104 LYS A O 1
ATOM 744 N N . ALA A 1 105 ? 22.880 1.562 34.324 1.00 24.40 105 ALA A N 1
ATOM 745 C CA . ALA A 1 105 ? 22.701 0.520 35.353 1.00 23.01 105 ALA A CA 1
ATOM 746 C C . ALA A 1 105 ? 21.244 0.250 35.695 1.00 22.15 105 ALA A C 1
ATOM 747 O O . ALA A 1 105 ? 20.866 -0.904 35.848 1.00 23.42 105 ALA A O 1
ATOM 749 N N . ALA A 1 106 ? 20.420 1.289 35.787 1.00 20.84 106 ALA A N 1
ATOM 750 C CA . ALA A 1 106 ? 19.037 1.091 36.216 1.00 20.63 106 ALA A CA 1
ATOM 751 C C . ALA A 1 106 ? 18.243 0.323 35.159 1.00 21.58 106 ALA A C 1
ATOM 752 O O . ALA A 1 106 ? 17.456 -0.566 35.501 1.00 20.77 106 ALA A O 1
ATOM 754 N N . ILE A 1 107 ? 18.485 0.652 33.883 1.00 22.59 107 ILE A N 1
ATOM 755 C CA . ILE A 1 107 ? 17.930 -0.079 32.742 1.00 23.09 107 ILE A CA 1
ATOM 756 C C . ILE A 1 107 ? 18.484 -1.501 32.580 1.00 25.57 107 ILE A C 1
ATOM 757 O O . ILE A 1 107 ? 17.709 -2.464 32.447 1.00 26.04 107 ILE A O 1
ATOM 762 N N . GLU A 1 108 ? 19.816 -1.637 32.532 1.00 27.62 108 GLU A N 1
ATOM 763 C CA . GLU A 1 108 ? 20.421 -2.961 32.362 1.00 28.92 108 GLU A CA 1
ATOM 764 C C . GLU A 1 108 ? 19.898 -3.844 33.482 1.00 29.74 108 GLU A C 1
ATOM 765 O O . GLU A 1 108 ? 19.539 -4.988 33.262 1.00 32.36 108 GLU A O 1
ATOM 771 N N . THR A 1 109 ? 19.816 -3.280 34.680 1.00 28.58 109 THR A N 1
ATOM 772 C CA . THR A 1 109 ? 19.433 -4.016 35.871 1.00 26.50 109 THR A CA 1
ATOM 773 C C . THR A 1 109 ? 17.922 -4.385 35.841 1.00 25.23 109 THR A C 1
ATOM 774 O O . THR A 1 109 ? 17.542 -5.530 36.055 1.00 24.59 109 THR A O 1
ATOM 778 N N . ALA A 1 110 ? 17.062 -3.424 35.518 1.00 24.80 110 ALA A N 1
ATOM 779 C CA . ALA A 1 110 ? 15.646 -3.705 35.341 1.00 24.56 110 ALA A CA 1
ATOM 780 C C . ALA A 1 110 ? 15.444 -4.826 34.341 1.00 26.33 110 ALA A C 1
ATOM 781 O O . ALA A 1 110 ? 14.615 -5.708 34.567 1.00 27.63 110 ALA A O 1
ATOM 783 N N . LEU A 1 111 ? 16.191 -4.774 33.233 1.00 25.95 111 LEU A N 1
ATOM 784 C CA . LEU A 1 111 ? 16.210 -5.831 32.253 1.00 26.49 111 LEU A CA 1
ATOM 785 C C . LEU A 1 111 ? 16.540 -7.217 32.805 1.00 28.73 111 LEU A C 1
ATOM 786 O O . LEU A 1 111 ? 15.892 -8.209 32.418 1.00 32.72 111 LEU A O 1
ATOM 791 N N . TRP A 1 112 ? 17.533 -7.306 33.690 1.00 27.74 112 TRP A N 1
ATOM 792 C CA . TRP A 1 112 ? 17.836 -8.582 34.335 1.00 26.72 112 TRP A CA 1
ATOM 793 C C . TRP A 1 112 ? 16.733 -9.037 35.311 1.00 26.08 112 TRP A C 1
ATOM 794 O O . TRP A 1 112 ? 16.369 -10.216 35.344 1.00 26.49 112 TRP A O 1
ATOM 805 N N . ASP A 1 113 ? 16.206 -8.113 36.104 1.00 24.86 113 ASP A N 1
ATOM 806 C CA . ASP A 1 113 ? 15.037 -8.405 36.942 1.00 25.68 113 ASP A CA 1
ATOM 807 C C . ASP A 1 113 ? 13.844 -9.012 36.142 1.00 25.57 113 ASP A C 1
ATOM 808 O O . ASP A 1 113 ? 13.259 -10.025 36.520 1.00 23.44 113 ASP A O 1
ATOM 813 N N . ASP A 1 114 ? 13.508 -8.365 35.025 1.00 29.11 114 ASP A N 1
ATOM 814 C CA . ASP A 1 114 ? 12.547 -8.861 34.030 1.00 31.35 114 ASP A CA 1
ATOM 815 C C . ASP A 1 114 ? 12.901 -10.311 33.636 1.00 32.75 114 ASP A C 1
ATOM 816 O O . ASP A 1 114 ? 12.035 -11.205 33.607 1.00 33.07 114 ASP A O 1
ATOM 821 N N . ARG A 1 115 ? 14.177 -10.546 33.351 1.00 32.49 115 ARG A N 1
ATOM 822 C CA . ARG A 1 115 ? 14.593 -11.838 32.870 1.00 34.77 115 ARG A CA 1
ATOM 823 C C . ARG A 1 115 ? 14.300 -12.884 33.930 1.00 36.59 115 ARG A C 1
ATOM 824 O O . ARG A 1 115 ? 13.516 -13.810 33.703 1.00 37.86 115 ARG A O 1
ATOM 832 N N . GLU A 1 116 ? 14.908 -12.695 35.099 1.00 38.41 116 GLU A N 1
ATOM 833 C CA . GLU A 1 116 ? 14.677 -13.532 36.271 1.00 36.49 116 GLU A CA 1
ATOM 834 C C . GLU A 1 116 ? 13.206 -13.822 36.538 1.00 34.33 116 GLU A C 1
ATOM 835 O O . GLU A 1 116 ? 12.841 -14.919 36.911 1.00 36.30 116 GLU A O 1
ATOM 836 N N . ARG A 1 117 ? 12.349 -12.848 36.327 1.00 34.67 117 ARG A N 1
ATOM 837 C CA . ARG A 1 117 ? 10.924 -13.095 36.531 1.00 35.89 117 ARG A CA 1
ATOM 838 C C . ARG A 1 117 ? 10.170 -13.776 35.410 1.00 36.24 117 ARG A C 1
ATOM 839 O O . ARG A 1 117 ? 9.228 -14.504 35.673 1.00 34.83 117 ARG A O 1
ATOM 847 N N . ARG A 1 118 ? 10.547 -13.513 34.163 1.00 37.67 118 ARG A N 1
ATOM 848 C CA . ARG A 1 118 ? 9.984 -14.289 33.083 1.00 40.04 118 ARG A CA 1
ATOM 849 C C . ARG A 1 118 ? 10.362 -15.763 33.328 1.00 39.28 118 ARG A C 1
ATOM 850 O O . ARG A 1 118 ? 9.483 -16.617 33.342 1.00 37.85 118 ARG A O 1
ATOM 858 N N . SER A 1 119 ? 11.644 -16.042 33.593 1.00 36.55 119 SER A N 1
ATOM 859 C CA . SER A 1 119 ? 12.111 -17.404 33.846 1.00 33.88 119 SER A CA 1
ATOM 860 C C . SER A 1 119 ? 11.707 -17.929 35.234 1.00 33.82 119 SER A C 1
ATOM 861 O O . SER A 1 119 ? 11.872 -19.099 35.517 1.00 32.06 119 SER A O 1
ATOM 864 N N . ARG A 1 120 ? 11.173 -17.074 36.105 1.00 35.29 120 ARG A N 1
ATOM 865 C CA . ARG A 1 120 ? 10.755 -17.509 37.449 1.00 33.61 120 ARG A CA 1
ATOM 866 C C . ARG A 1 120 ? 11.925 -17.985 38.322 1.00 35.17 120 ARG A C 1
ATOM 867 O O . ARG A 1 120 ? 11.762 -18.915 39.092 1.00 35.43 120 ARG A O 1
ATOM 868 N N . ILE A 1 121 ? 13.099 -17.355 38.180 1.00 34.97 121 ILE A N 1
ATOM 869 C CA . ILE A 1 121 ? 14.285 -17.629 39.025 1.00 35.55 121 ILE A CA 1
ATOM 870 C C . ILE A 1 121 ? 15.045 -16.383 39.477 1.00 32.45 121 ILE A C 1
ATOM 871 O O . ILE A 1 121 ? 14.930 -15.337 38.862 1.00 31.34 121 ILE A O 1
ATOM 876 N N . PRO A 1 122 ? 15.851 -16.508 40.546 1.00 30.02 122 PRO A N 1
ATOM 877 C CA . PRO A 1 122 ? 16.688 -15.385 40.969 1.00 29.86 122 PRO A CA 1
ATOM 878 C C . PRO A 1 122 ? 17.817 -15.082 39.971 1.00 30.16 122 PRO A C 1
ATOM 879 O O . PRO A 1 122 ? 18.405 -16.006 39.407 1.00 31.89 122 PRO A O 1
ATOM 883 N N . VAL A 1 123 ? 18.118 -13.807 39.735 1.00 29.20 123 VAL A N 1
ATOM 884 C CA . VAL A 1 123 ? 19.149 -13.473 38.759 1.00 30.26 123 VAL A CA 1
ATOM 885 C C . VAL A 1 123 ? 20.420 -14.260 39.079 1.00 31.90 123 VAL A C 1
ATOM 886 O O . VAL A 1 123 ? 21.025 -14.838 38.177 1.00 31.54 123 VAL A O 1
ATOM 890 N N . SER A 1 124 ? 20.786 -14.319 40.367 1.00 30.90 124 SER A N 1
ATOM 891 C CA . SER A 1 124 ? 21.907 -15.146 40.837 1.00 30.20 124 SER A CA 1
ATOM 892 C C . SER A 1 124 ? 22.053 -16.520 40.185 1.00 29.38 124 SER A C 1
ATOM 893 O O . SER A 1 124 ? 23.165 -16.992 40.045 1.00 29.90 124 SER A O 1
ATOM 896 N N . ASP A 1 125 ? 20.951 -17.156 39.787 1.00 31.74 125 ASP A N 1
ATOM 897 C CA . ASP A 1 125 ? 21.013 -18.348 38.909 1.00 33.77 125 ASP A CA 1
ATOM 898 C C . ASP A 1 125 ? 21.605 -18.035 37.551 1.00 33.76 125 ASP A C 1
ATOM 899 O O . ASP A 1 125 ? 22.569 -18.663 37.141 1.00 34.43 125 ASP A O 1
ATOM 904 N N . LEU A 1 126 ? 21.036 -17.066 36.854 1.00 33.79 126 LEU A N 1
ATOM 905 C CA . LEU A 1 126 ? 21.526 -16.725 35.531 1.00 35.38 126 LEU A CA 1
ATOM 906 C C . LEU A 1 126 ? 23.030 -16.540 35.584 1.00 38.38 126 LEU A C 1
ATOM 907 O O . LEU A 1 126 ? 23.720 -16.832 34.604 1.00 46.45 126 LEU A O 1
ATOM 912 N N . LEU A 1 127 ? 23.542 -16.131 36.744 1.00 35.92 127 LEU A N 1
ATOM 913 C CA . LEU A 1 127 ? 24.972 -15.865 36.915 1.00 35.48 127 LEU A CA 1
ATOM 914 C C . LEU A 1 127 ? 25.860 -17.088 37.207 1.00 34.81 127 LEU A C 1
ATOM 915 O O . LEU A 1 127 ? 27.084 -16.993 37.193 1.00 33.16 127 LEU A O 1
ATOM 920 N N . GLY A 1 128 ? 25.248 -18.234 37.483 1.00 33.78 128 GLY A N 1
ATOM 921 C CA . GLY A 1 128 ? 26.002 -19.381 37.987 1.00 30.13 128 GLY A CA 1
ATOM 922 C C . GLY A 1 128 ? 25.784 -19.750 39.458 1.00 25.83 128 GLY A C 1
ATOM 923 O O . GLY A 1 128 ? 26.483 -20.609 39.986 1.00 23.72 128 GLY A O 1
ATOM 924 N N . GLY A 1 129 ? 24.808 -19.133 40.108 1.00 23.65 129 GLY A N 1
ATOM 925 C CA . GLY A 1 129 ? 24.360 -19.609 41.420 1.00 25.75 129 GLY A CA 1
ATOM 926 C C . GLY A 1 129 ? 25.089 -18.985 42.599 1.00 25.85 129 GLY A C 1
ATOM 927 O O . GLY A 1 129 ? 26.258 -18.619 42.483 1.00 27.31 129 GLY A O 1
ATOM 928 N N . LEU A 1 130 ? 24.396 -18.851 43.730 1.00 25.02 130 LEU A N 1
ATOM 929 C CA . LEU A 1 130 ? 24.987 -18.246 44.925 1.00 23.66 130 LEU A CA 1
ATOM 930 C C . LEU A 1 130 ? 26.129 -19.110 45.412 1.00 24.45 130 LEU A C 1
ATOM 931 O O . LEU A 1 130 ? 26.061 -20.318 45.280 1.00 24.38 130 LEU A O 1
ATOM 936 N N . ARG A 1 131 ? 27.176 -18.482 45.958 1.00 26.65 131 ARG A N 1
ATOM 937 C CA . ARG A 1 131 ? 28.221 -19.180 46.726 1.00 26.50 131 ARG A CA 1
ATOM 938 C C . ARG A 1 131 ? 28.103 -18.952 48.224 1.00 28.77 131 ARG A C 1
ATOM 939 O O . ARG A 1 131 ? 28.929 -19.432 48.991 1.00 32.26 131 ARG A O 1
ATOM 947 N N . ARG A 1 132 ? 27.082 -18.219 48.648 1.00 29.62 132 ARG A N 1
ATOM 948 C CA . ARG A 1 132 ? 26.834 -18.030 50.064 1.00 30.36 132 ARG A CA 1
ATOM 949 C C . ARG A 1 132 ? 25.430 -17.492 50.180 1.00 33.11 132 ARG A C 1
ATOM 950 O O . ARG A 1 132 ? 24.942 -16.839 49.247 1.00 32.51 132 ARG A O 1
ATOM 958 N N . LYS A 1 133 ? 24.766 -17.786 51.301 1.00 35.81 133 LYS A N 1
ATOM 959 C CA . LYS A 1 133 ? 23.363 -17.352 51.491 1.00 36.82 133 LYS A CA 1
ATOM 960 C C . LYS A 1 133 ? 23.257 -16.094 52.351 1.00 34.82 133 LYS A C 1
ATOM 961 O O . LYS A 1 133 ? 22.238 -15.403 52.347 1.00 33.70 133 LYS A O 1
ATOM 967 N N . ARG A 1 134 ? 24.329 -15.804 53.080 1.00 34.12 134 ARG A N 1
ATOM 968 C CA . ARG A 1 134 ? 24.356 -14.681 54.000 1.00 34.65 134 ARG A CA 1
ATOM 969 C C . ARG A 1 134 ? 25.642 -13.900 53.800 1.00 31.39 134 ARG A C 1
ATOM 970 O O . ARG A 1 134 ? 26.655 -14.468 53.471 1.00 28.75 134 ARG A O 1
ATOM 978 N N . ILE A 1 135 ? 25.602 -12.590 53.983 1.00 31.83 135 ILE A N 1
ATOM 979 C CA . ILE A 1 135 ? 26.843 -11.806 53.995 1.00 33.97 135 ILE A CA 1
ATOM 980 C C . ILE A 1 135 ? 27.005 -10.966 55.274 1.00 34.32 135 ILE A C 1
ATOM 981 O O . ILE A 1 135 ? 26.063 -10.308 55.691 1.00 36.47 135 ILE A O 1
ATOM 986 N N . PRO A 1 136 ? 28.189 -10.981 55.906 1.00 33.67 136 PRO A N 1
ATOM 987 C CA . PRO A 1 136 ? 28.278 -10.078 57.069 1.00 31.89 136 PRO A CA 1
ATOM 988 C C . PRO A 1 136 ? 28.352 -8.632 56.573 1.00 31.69 136 PRO A C 1
ATOM 989 O O . PRO A 1 136 ? 29.005 -8.349 55.554 1.00 33.08 136 PRO A O 1
ATOM 993 N N . ILE A 1 137 ? 27.660 -7.734 57.257 1.00 29.06 137 ILE A N 1
ATOM 994 C CA . ILE A 1 137 ? 27.586 -6.342 56.839 1.00 27.72 137 ILE A CA 1
ATOM 995 C C . ILE A 1 137 ? 28.645 -5.448 57.538 1.00 28.08 137 ILE A C 1
ATOM 996 O O . ILE A 1 137 ? 28.933 -5.619 58.729 1.00 28.16 137 ILE A O 1
ATOM 1001 N N . THR A 1 138 ? 29.267 -4.549 56.777 1.00 26.95 138 THR A N 1
ATOM 1002 C CA . THR A 1 138 ? 30.184 -3.573 57.352 1.00 27.53 138 THR A CA 1
ATOM 1003 C C . THR A 1 138 ? 29.386 -2.307 57.601 1.00 31.19 138 THR A C 1
ATOM 1004 O O . THR A 1 138 ? 28.811 -1.734 56.659 1.00 31.39 138 THR A O 1
ATOM 1008 N N . TRP A 1 139 ? 29.323 -1.899 58.873 1.00 31.85 139 TRP A N 1
ATOM 1009 C CA . TRP A 1 139 ? 28.580 -0.720 59.262 1.00 33.62 139 TRP A CA 1
ATOM 1010 C C . TRP A 1 139 ? 29.373 0.545 59.019 1.00 35.17 139 TRP A C 1
ATOM 1011 O O . TRP A 1 139 ? 30.472 0.718 59.558 1.00 36.09 139 TRP A O 1
ATOM 1022 N N . ALA A 1 140 ? 28.808 1.447 58.230 1.00 36.91 140 ALA A N 1
ATOM 1023 C CA . ALA A 1 140 ? 29.491 2.697 57.951 1.00 40.06 140 ALA A CA 1
ATOM 1024 C C . ALA A 1 140 ? 28.928 3.860 58.763 1.00 40.42 140 ALA A C 1
ATOM 1025 O O . ALA A 1 140 ? 27.819 4.354 58.505 1.00 41.09 140 ALA A O 1
ATOM 1027 N N . PHE A 1 141 ? 29.720 4.276 59.747 1.00 38.60 141 PHE A N 1
ATOM 1028 C CA . PHE A 1 141 ? 29.514 5.524 60.429 1.00 39.00 141 PHE A CA 1
ATOM 1029 C C . PHE A 1 141 ? 29.502 6.713 59.475 1.00 42.39 141 PHE A C 1
ATOM 1030 O O . PHE A 1 141 ? 30.221 6.751 58.477 1.00 45.96 141 PHE A O 1
ATOM 1038 N N . SER A 1 142 ? 28.675 7.688 59.817 1.00 45.88 142 SER A N 1
ATOM 1039 C CA . SER A 1 142 ? 28.610 8.970 59.153 1.00 45.50 142 SER A CA 1
ATOM 1040 C C . SER A 1 142 ? 29.799 9.837 59.622 1.00 46.26 142 SER A C 1
ATOM 1041 O O . SER A 1 142 ? 30.522 9.457 60.565 1.00 44.95 142 SER A O 1
ATOM 1044 N N . ALA A 1 143 ? 30.010 10.993 58.989 1.00 45.61 143 ALA A N 1
ATOM 1045 C CA . ALA A 1 143 ? 31.089 11.891 59.438 1.00 49.18 143 ALA A CA 1
ATOM 1046 C C . ALA A 1 143 ? 30.734 12.709 60.699 1.00 51.38 143 ALA A C 1
ATOM 1047 O O . ALA A 1 143 ? 31.463 13.619 61.089 1.00 53.48 143 ALA A O 1
ATOM 1049 N N . GLY A 1 144 ? 29.630 12.360 61.351 1.00 52.37 144 GLY A N 1
ATOM 1050 C CA . GLY A 1 144 ? 29.203 13.045 62.561 1.00 51.79 144 GLY A CA 1
ATOM 1051 C C . GLY A 1 144 ? 30.292 13.151 63.610 1.00 51.39 144 GLY A C 1
ATOM 1052 O O . GLY A 1 144 ? 31.451 12.759 63.388 1.00 51.37 144 GLY A O 1
ATOM 1053 N N . SER A 1 145 ? 29.915 13.678 64.762 1.00 44.34 145 SER A N 1
ATOM 1054 C CA . SER A 1 145 ? 30.863 13.893 65.824 1.00 46.82 145 SER A CA 1
ATOM 1055 C C . SER A 1 145 ? 31.324 12.568 66.418 1.00 46.62 145 SER A C 1
ATOM 1056 O O . SER A 1 145 ? 30.693 11.549 66.179 1.00 48.25 145 SER A O 1
ATOM 1059 N N . ALA A 1 146 ? 32.435 12.576 67.157 1.00 45.68 146 ALA A N 1
ATOM 1060 C CA . ALA A 1 146 ? 32.977 11.356 67.772 1.00 47.19 146 ALA A CA 1
ATOM 1061 C C . ALA A 1 146 ? 32.163 10.906 68.982 1.00 52.68 146 ALA A C 1
ATOM 1062 O O . ALA A 1 146 ? 32.314 9.778 69.479 1.00 56.83 146 ALA A O 1
ATOM 1064 N N . SER A 1 147 ? 31.308 11.807 69.453 1.00 54.37 147 SER A N 1
ATOM 1065 C CA . SER A 1 147 ? 30.453 11.577 70.605 1.00 51.39 147 SER A CA 1
ATOM 1066 C C . SER A 1 147 ? 29.326 10.602 70.206 1.00 54.93 147 SER A C 1
ATOM 1067 O O . SER A 1 147 ? 29.204 9.482 70.748 1.00 48.13 147 SER A O 1
ATOM 1070 N N . ASP A 1 148 ? 28.521 11.067 69.239 1.00 54.30 148 ASP A N 1
ATOM 1071 C CA . ASP A 1 148 ? 27.457 10.310 68.600 1.00 50.44 148 ASP A CA 1
ATOM 1072 C C . ASP A 1 148 ? 27.941 8.930 68.187 1.00 48.55 148 ASP A C 1
ATOM 1073 O O . ASP A 1 148 ? 27.249 7.940 68.427 1.00 48.22 148 ASP A O 1
ATOM 1078 N N . LEU A 1 149 ? 29.123 8.870 67.569 1.00 45.28 149 LEU A N 1
ATOM 1079 C CA . LEU A 1 149 ? 29.613 7.622 67.003 1.00 45.20 149 LEU A CA 1
ATOM 1080 C C . LEU A 1 149 ? 30.036 6.599 68.059 1.00 48.55 149 LEU A C 1
ATOM 1081 O O . LEU A 1 149 ? 29.837 5.404 67.845 1.00 48.09 149 LEU A O 1
ATOM 1086 N N . ILE A 1 150 ? 30.589 7.033 69.196 1.00 49.86 150 ILE A N 1
ATOM 1087 C CA . ILE A 1 150 ? 30.886 6.067 70.270 1.00 51.55 150 ILE A CA 1
ATOM 1088 C C . ILE A 1 150 ? 29.604 5.380 70.818 1.00 53.69 150 ILE A C 1
ATOM 1089 O O . ILE A 1 150 ? 29.593 4.175 71.129 1.00 55.95 150 ILE A O 1
ATOM 1094 N N . ASP A 1 151 ? 28.520 6.139 70.889 1.00 54.15 151 ASP A N 1
ATOM 1095 C CA . ASP A 1 151 ? 27.226 5.579 71.255 1.00 56.51 151 ASP A CA 1
ATOM 1096 C C . ASP A 1 151 ? 26.624 4.712 70.127 1.00 58.26 151 ASP A C 1
ATOM 1097 O O . ASP A 1 151 ? 25.799 3.842 70.402 1.00 67.33 151 ASP A O 1
ATOM 1099 N N . GLU A 1 152 ? 27.028 4.936 68.871 1.00 56.83 152 GLU A N 1
ATOM 1100 C CA . GLU A 1 152 ? 26.513 4.133 67.732 1.00 48.95 152 GLU A CA 1
ATOM 1101 C C . GLU A 1 152 ? 27.323 2.853 67.537 1.00 51.16 152 GLU A C 1
ATOM 1102 O O . GLU A 1 152 ? 26.763 1.792 67.229 1.00 51.06 152 GLU A O 1
ATOM 1108 N N . ALA A 1 153 ? 28.637 2.960 67.749 1.00 54.22 153 ALA A N 1
ATOM 1109 C CA . ALA A 1 153 ? 29.568 1.842 67.608 1.00 49.68 153 ALA A CA 1
ATOM 1110 C C . ALA A 1 153 ? 29.220 0.789 68.619 1.00 49.95 153 ALA A C 1
ATOM 1111 O O . ALA A 1 153 ? 29.041 -0.380 68.272 1.00 51.31 153 ALA A O 1
ATOM 1113 N N . ALA A 1 154 ? 29.119 1.226 69.873 1.00 51.63 154 ALA A N 1
ATOM 1114 C CA . ALA A 1 154 ? 28.856 0.346 71.013 1.00 50.39 154 ALA A CA 1
ATOM 1115 C C . ALA A 1 154 ? 27.562 -0.472 70.810 1.00 49.13 154 ALA A C 1
ATOM 1116 O O . ALA A 1 154 ? 27.503 -1.664 71.140 1.00 42.57 154 ALA A O 1
ATOM 1118 N N . GLN A 1 155 ? 26.556 0.190 70.237 1.00 48.69 155 GLN A N 1
ATOM 1119 C CA . GLN A 1 155 ? 25.273 -0.406 69.908 1.00 51.78 155 GLN A CA 1
ATOM 1120 C C . GLN A 1 155 ? 25.298 -1.359 68.706 1.00 53.28 155 GLN A C 1
ATOM 1121 O O . GLN A 1 155 ? 24.692 -2.428 68.774 1.00 52.04 155 GLN A O 1
ATOM 1127 N N . LYS A 1 156 ? 25.962 -0.974 67.607 1.00 50.21 156 LYS A N 1
ATOM 1128 C CA . LYS A 1 156 ? 26.107 -1.883 66.443 1.00 44.58 156 LYS A CA 1
ATOM 1129 C C . LYS A 1 156 ? 26.999 -3.098 66.718 1.00 43.69 156 LYS A C 1
ATOM 1130 O O . LYS A 1 156 ? 26.820 -4.154 66.104 1.00 43.68 156 LYS A O 1
ATOM 1136 N N . LEU A 1 157 ? 27.965 -2.947 67.621 1.00 41.98 157 LEU A N 1
ATOM 1137 C CA . LEU A 1 157 ? 28.792 -4.065 68.029 1.00 45.71 157 LEU A CA 1
ATOM 1138 C C . LEU A 1 157 ? 27.880 -5.063 68.710 1.00 50.34 157 LEU A C 1
ATOM 1139 O O . LEU A 1 157 ? 28.007 -6.281 68.553 1.00 50.86 157 LEU A O 1
ATOM 1144 N N . ASP A 1 158 ? 26.948 -4.500 69.469 1.00 56.08 158 ASP A N 1
ATOM 1145 C CA . ASP A 1 158 ? 25.868 -5.220 70.117 1.00 60.75 158 ASP A CA 1
ATOM 1146 C C . ASP A 1 158 ? 25.140 -6.157 69.149 1.00 58.24 158 ASP A C 1
ATOM 1147 O O . ASP A 1 158 ? 25.261 -7.379 69.259 1.00 56.74 158 ASP A O 1
ATOM 1152 N N . VAL A 1 159 ? 24.423 -5.571 68.186 1.00 54.84 159 VAL A N 1
ATOM 1153 C CA . VAL A 1 159 ? 23.597 -6.333 67.252 1.00 53.90 159 VAL A CA 1
ATOM 1154 C C . VAL A 1 159 ? 24.390 -7.405 66.492 1.00 56.84 159 VAL A C 1
ATOM 1155 O O . VAL A 1 159 ? 23.816 -8.416 66.068 1.00 56.27 159 VAL A O 1
ATOM 1159 N N . GLY A 1 160 ? 25.703 -7.198 66.350 1.00 56.95 160 GLY A N 1
ATOM 1160 C CA . GLY A 1 160 ? 26.590 -8.282 65.919 1.00 54.26 160 GLY A CA 1
ATOM 1161 C C . GLY A 1 160 ? 27.747 -7.956 64.992 1.00 52.30 160 GLY A C 1
ATOM 1162 O O . GLY A 1 160 ? 28.645 -8.780 64.819 1.00 56.96 160 GLY A O 1
ATOM 1163 N N . HIS A 1 161 ? 27.736 -6.767 64.397 1.00 47.25 161 HIS A N 1
ATOM 1164 C CA . HIS A 1 161 ? 28.821 -6.323 63.505 1.00 45.30 161 HIS A CA 1
ATOM 1165 C C . HIS A 1 161 ? 30.231 -6.411 64.110 1.00 44.91 161 HIS A C 1
ATOM 1166 O O . HIS A 1 161 ? 30.453 -6.002 65.241 1.00 50.41 161 HIS A O 1
ATOM 1173 N N . ARG A 1 162 ? 31.167 -6.953 63.338 1.00 41.72 162 ARG A N 1
ATOM 1174 C CA . ARG A 1 162 ? 32.578 -6.956 63.679 1.00 38.55 162 ARG A CA 1
ATOM 1175 C C . ARG A 1 162 ? 33.382 -6.262 62.559 1.00 36.30 162 ARG A C 1
ATOM 1176 O O . ARG A 1 162 ? 34.593 -6.488 62.403 1.00 34.86 162 ARG A O 1
ATOM 1178 N N . SER A 1 163 ? 32.697 -5.429 61.773 1.00 32.70 163 SER A N 1
ATOM 1179 C CA . SER A 1 163 ? 33.325 -4.774 60.627 1.00 31.18 163 SER A CA 1
ATOM 1180 C C . SER A 1 163 ? 32.780 -3.361 60.410 1.00 30.00 163 SER A C 1
ATOM 1181 O O . SER A 1 163 ? 31.561 -3.154 60.363 1.00 28.01 163 SER A O 1
ATOM 1184 N N . PHE A 1 164 ? 33.681 -2.387 60.290 1.00 30.55 164 PHE A N 1
ATOM 1185 C CA . PHE A 1 164 ? 33.266 -0.957 60.248 1.00 32.75 164 PHE A CA 1
ATOM 1186 C C . PHE A 1 164 ? 33.957 -0.076 59.204 1.00 32.21 164 PHE A C 1
ATOM 1187 O O . PHE A 1 164 ? 35.063 -0.377 58.728 1.00 32.16 164 PHE A O 1
ATOM 1195 N N . LYS A 1 165 ? 33.274 1.012 58.861 1.00 30.51 165 LYS A N 1
ATOM 1196 C CA . LYS A 1 165 ? 33.785 2.000 57.930 1.00 30.46 165 LYS A CA 1
ATOM 1197 C C . LYS A 1 165 ? 33.534 3.354 58.515 1.00 30.39 165 LYS A C 1
ATOM 1198 O O . LYS A 1 165 ? 32.437 3.606 59.036 1.00 32.17 165 LYS A O 1
ATOM 1204 N N . PHE A 1 166 ? 34.544 4.215 58.425 1.00 29.85 166 PHE A N 1
ATOM 1205 C CA . PHE A 1 166 ? 34.421 5.611 58.809 1.00 31.53 166 PHE A CA 1
ATOM 1206 C C . PHE A 1 166 ? 34.380 6.469 57.577 1.00 35.06 166 PHE A C 1
ATOM 1207 O O . PHE A 1 166 ? 35.313 6.443 56.755 1.00 36.25 166 PHE A O 1
ATOM 1215 N N . LYS A 1 167 ? 33.298 7.224 57.431 1.00 38.15 167 LYS A N 1
ATOM 1216 C CA . LYS A 1 167 ? 33.178 8.069 56.259 1.00 41.63 167 LYS A CA 1
ATOM 1217 C C . LYS A 1 167 ? 34.002 9.300 56.616 1.00 39.12 167 LYS A C 1
ATOM 1218 O O . LYS A 1 167 ? 33.943 9.751 57.755 1.00 38.21 167 LYS A O 1
ATOM 1224 N N . MET A 1 168 ? 34.819 9.785 55.674 1.00 38.46 168 MET A N 1
ATOM 1225 C CA . MET A 1 168 ? 35.773 10.897 55.928 1.00 37.07 168 MET A CA 1
ATOM 1226 C C . MET A 1 168 ? 35.784 11.950 54.823 1.00 36.91 168 MET A C 1
ATOM 1227 O O . MET A 1 168 ? 35.122 11.805 53.797 1.00 39.31 168 MET A O 1
ATOM 1232 N N . GLY A 1 169 ? 36.531 13.022 55.051 1.00 38.48 169 GLY A N 1
ATOM 1233 C CA . GLY A 1 169 ? 36.748 14.044 54.029 1.00 36.88 169 GLY A CA 1
ATOM 1234 C C . GLY A 1 169 ? 35.910 15.306 54.121 1.00 37.75 169 GLY A C 1
ATOM 1235 O O . GLY A 1 169 ? 35.999 16.174 53.255 1.00 36.52 169 GLY A O 1
ATOM 1236 N N . ALA A 1 170 ? 35.091 15.421 55.156 1.00 38.47 170 ALA A N 1
ATOM 1237 C CA . ALA A 1 170 ? 34.213 16.581 55.274 1.00 41.40 170 ALA A CA 1
ATOM 1238 C C . ALA A 1 170 ? 34.883 17.766 55.973 1.00 41.90 170 ALA A C 1
ATOM 1239 O O . ALA A 1 170 ? 34.294 18.847 56.060 1.00 42.83 170 ALA A O 1
ATOM 1241 N N . GLU A 1 171 ? 36.099 17.559 56.468 1.00 38.34 171 GLU A N 1
ATOM 1242 C CA . GLU A 1 171 ? 36.742 18.509 57.357 1.00 37.75 171 GLU A CA 1
ATOM 1243 C C . GLU A 1 171 ? 38.216 18.243 57.223 1.00 37.31 171 GLU A C 1
ATOM 1244 O O . GLU A 1 171 ? 38.579 17.203 56.711 1.00 36.36 171 GLU A O 1
ATOM 1250 N N . PRO A 1 172 ? 39.086 19.168 57.670 1.00 38.90 172 PRO A N 1
ATOM 1251 C CA . PRO A 1 172 ? 40.496 18.901 57.364 1.00 37.85 172 PRO A CA 1
ATOM 1252 C C . PRO A 1 172 ? 41.010 17.549 57.909 1.00 36.28 172 PRO A C 1
ATOM 1253 O O . PRO A 1 172 ? 40.561 17.051 58.956 1.00 31.87 172 PRO A O 1
ATOM 1257 N N . ALA A 1 173 ? 41.942 16.978 57.160 1.00 34.13 173 ALA A N 1
ATOM 1258 C CA . ALA A 1 173 ? 42.616 15.763 57.527 1.00 33.67 173 ALA A CA 1
ATOM 1259 C C . ALA A 1 173 ? 42.862 15.625 59.026 1.00 32.94 173 ALA A C 1
ATOM 1260 O O . ALA A 1 173 ? 42.567 14.586 59.624 1.00 32.01 173 ALA A O 1
ATOM 1262 N N . ASP A 1 174 ? 43.419 16.662 59.623 1.00 32.81 174 ASP A N 1
ATOM 1263 C CA . ASP A 1 174 ? 43.956 16.538 60.974 1.00 37.47 174 ASP A CA 1
ATOM 1264 C C . ASP A 1 174 ? 42.879 16.454 62.086 1.00 36.15 174 ASP A C 1
ATOM 1265 O O . ASP A 1 174 ? 42.959 15.609 62.979 1.00 32.41 174 ASP A O 1
ATOM 1270 N N . THR A 1 175 ? 41.884 17.335 62.003 1.00 37.98 175 THR A N 1
ATOM 1271 C CA . THR A 1 175 ? 40.696 17.247 62.824 1.00 40.10 175 THR A CA 1
ATOM 1272 C C . THR A 1 175 ? 40.015 15.906 62.551 1.00 39.57 175 THR A C 1
ATOM 1273 O O . THR A 1 175 ? 39.722 15.169 63.483 1.00 42.94 175 THR A O 1
ATOM 1277 N N . ASP A 1 176 ? 39.825 15.571 61.276 1.00 37.02 176 ASP A N 1
ATOM 1278 C CA . ASP A 1 176 ? 39.123 14.336 60.869 1.00 37.46 176 ASP A CA 1
ATOM 1279 C C . ASP A 1 176 ? 39.691 13.059 61.475 1.00 36.60 176 ASP A C 1
ATOM 1280 O O . ASP A 1 176 ? 38.938 12.179 61.882 1.00 36.79 176 ASP A O 1
ATOM 1285 N N . SER A 1 177 ? 41.017 12.969 61.513 1.00 36.18 177 SER A N 1
ATOM 1286 C CA . SER A 1 177 ? 41.714 11.777 61.966 1.00 33.93 177 SER A CA 1
ATOM 1287 C C . SER A 1 177 ? 41.739 11.679 63.454 1.00 35.46 177 SER A C 1
ATOM 1288 O O . SER A 1 177 ? 41.760 10.585 63.997 1.00 36.71 177 SER A O 1
ATOM 1291 N N . ARG A 1 178 ? 41.764 12.820 64.124 1.00 40.76 178 ARG A N 1
ATOM 1292 C CA . ARG A 1 178 ? 41.651 12.817 65.575 1.00 46.64 178 ARG A CA 1
ATOM 1293 C C . ARG A 1 178 ? 40.243 12.290 65.925 1.00 42.86 178 ARG A C 1
ATOM 1294 O O . ARG A 1 178 ? 40.092 11.353 66.707 1.00 39.84 178 ARG A O 1
ATOM 1302 N N . ARG A 1 179 ? 39.227 12.857 65.281 1.00 39.77 179 ARG A N 1
ATOM 1303 C CA . ARG A 1 179 ? 37.862 12.383 65.431 1.00 40.33 179 ARG A CA 1
ATOM 1304 C C . ARG A 1 179 ? 37.782 10.871 65.283 1.00 41.53 179 ARG A C 1
ATOM 1305 O O . ARG A 1 179 ? 37.164 10.186 66.100 1.00 45.05 179 ARG A O 1
ATOM 1313 N N . VAL A 1 180 ? 38.414 10.341 64.247 1.00 40.07 180 VAL A N 1
ATOM 1314 C CA . VAL A 1 180 ? 38.298 8.910 63.989 1.00 39.74 180 VAL A CA 1
ATOM 1315 C C . VAL A 1 180 ? 39.072 8.115 65.029 1.00 42.41 180 VAL A C 1
ATOM 1316 O O . VAL A 1 180 ? 38.602 7.063 65.480 1.00 45.82 180 VAL A O 1
ATOM 1320 N N . LEU A 1 181 ? 40.236 8.630 65.423 1.00 42.98 181 LEU A N 1
ATOM 1321 C CA . LEU A 1 181 ? 41.049 7.964 66.436 1.00 44.66 181 LEU A CA 1
ATOM 1322 C C . LEU A 1 181 ? 40.246 7.881 67.726 1.00 49.52 181 LEU A C 1
ATOM 1323 O O . LEU A 1 181 ? 40.397 6.929 68.498 1.00 52.29 181 LEU A O 1
ATOM 1328 N N . ASP A 1 182 ? 39.386 8.876 67.945 1.00 52.74 182 ASP A N 1
ATOM 1329 C CA . ASP A 1 182 ? 38.546 8.908 69.134 1.00 55.36 182 ASP A CA 1
ATOM 1330 C C . ASP A 1 182 ? 37.662 7.697 69.180 1.00 51.16 182 ASP A C 1
ATOM 1331 O O . ASP A 1 182 ? 37.671 6.975 70.161 1.00 55.37 182 ASP A O 1
ATOM 1336 N N . VAL A 1 183 ? 36.915 7.473 68.104 1.00 47.31 183 VAL A N 1
ATOM 1337 C CA . VAL A 1 183 ? 35.945 6.385 68.043 1.00 43.73 183 VAL A CA 1
ATOM 1338 C C . VAL A 1 183 ? 36.607 5.016 68.065 1.00 43.45 183 VAL A C 1
ATOM 1339 O O . VAL A 1 183 ? 36.059 4.073 68.615 1.00 44.62 183 VAL A O 1
ATOM 1343 N N . LEU A 1 184 ? 37.795 4.930 67.482 1.00 42.50 184 LEU A N 1
ATOM 1344 C CA . LEU A 1 184 ? 38.571 3.712 67.461 1.00 42.88 184 LEU A CA 1
ATOM 1345 C C . LEU A 1 184 ? 39.021 3.281 68.850 1.00 44.66 184 LEU A C 1
ATOM 1346 O O . LEU A 1 184 ? 39.491 2.148 69.041 1.00 47.23 184 LEU A O 1
ATOM 1351 N N . GLU A 1 185 ? 38.906 4.182 69.817 1.00 47.92 185 GLU A N 1
ATOM 1352 C CA . GLU A 1 185 ? 39.299 3.847 71.179 1.00 51.65 185 GLU A CA 1
ATOM 1353 C C . GLU A 1 185 ? 38.340 2.838 71.772 1.00 54.72 185 GLU A C 1
ATOM 1354 O O . GLU A 1 185 ? 38.780 1.878 72.407 1.00 49.47 185 GLU A O 1
ATOM 1360 N N . CYS A 1 186 ? 37.042 3.050 71.523 1.00 58.30 186 CYS A N 1
ATOM 1361 C CA . CYS A 1 186 ? 35.980 2.118 71.944 1.00 61.01 186 CYS A CA 1
ATOM 1362 C C . CYS A 1 186 ? 35.602 1.049 70.866 1.00 59.77 186 CYS A C 1
ATOM 1363 O O . CYS A 1 186 ? 34.465 0.565 70.837 1.00 64.92 186 CYS A O 1
ATOM 1366 N N . ILE A 1 187 ? 36.553 0.680 69.994 1.00 53.11 187 ILE A N 1
ATOM 1367 C CA . ILE A 1 187 ? 36.373 -0.434 69.018 1.00 44.63 187 ILE A CA 1
ATOM 1368 C C . ILE A 1 187 ? 37.416 -1.504 69.279 1.00 42.12 187 ILE A C 1
ATOM 1369 O O . ILE A 1 187 ? 38.602 -1.188 69.377 1.00 42.35 187 ILE A O 1
ATOM 1374 N N . PRO A 1 188 ? 36.979 -2.772 69.389 1.00 43.60 188 PRO A N 1
ATOM 1375 C CA . PRO A 1 188 ? 37.920 -3.841 69.713 1.00 45.82 188 PRO A CA 1
ATOM 1376 C C . PRO A 1 188 ? 39.000 -4.027 68.639 1.00 50.79 188 PRO A C 1
ATOM 1377 O O . PRO A 1 188 ? 38.716 -3.934 67.425 1.00 49.59 188 PRO A O 1
ATOM 1381 N N . ASP A 1 189 ? 40.221 -4.295 69.102 1.00 54.07 189 ASP A N 1
ATOM 1382 C CA . ASP A 1 189 ? 41.360 -4.587 68.230 1.00 56.25 189 ASP A CA 1
ATOM 1383 C C . ASP A 1 189 ? 41.021 -5.548 67.091 1.00 53.80 189 ASP A C 1
ATOM 1384 O O . ASP A 1 189 ? 41.422 -5.310 65.964 1.00 56.95 189 ASP A O 1
ATOM 1389 N N . GLU A 1 190 ? 40.261 -6.602 67.375 1.00 52.33 190 GLU A N 1
ATOM 1390 C CA . GLU A 1 190 ? 39.981 -7.660 66.392 1.00 54.12 190 GLU A CA 1
ATOM 1391 C C . GLU A 1 190 ? 39.158 -7.235 65.140 1.00 55.39 190 GLU A C 1
ATOM 1392 O O . GLU A 1 190 ? 39.092 -7.988 64.165 1.00 54.71 190 GLU A O 1
ATOM 1394 N N . CYS A 1 191 ? 38.567 -6.036 65.153 1.00 52.58 191 CYS A N 1
ATOM 1395 C CA . CYS A 1 191 ? 37.655 -5.584 64.075 1.00 48.67 191 CYS A CA 1
ATOM 1396 C C . CYS A 1 191 ? 38.286 -5.118 62.751 1.00 46.73 191 CYS A C 1
ATOM 1397 O O . CYS A 1 191 ? 39.435 -4.683 62.719 1.00 48.27 191 CYS A O 1
ATOM 1400 N N . ALA A 1 192 ? 37.522 -5.172 61.661 1.00 39.23 192 ALA A N 1
ATOM 1401 C CA . ALA A 1 192 ? 37.955 -4.516 60.430 1.00 34.53 192 ALA A CA 1
ATOM 1402 C C . ALA A 1 192 ? 37.521 -3.042 60.464 1.00 33.93 192 ALA A C 1
ATOM 1403 O O . ALA A 1 192 ? 36.371 -2.710 60.815 1.00 35.13 192 ALA A O 1
ATOM 1405 N N . VAL A 1 193 ? 38.434 -2.143 60.128 1.00 30.51 193 VAL A N 1
ATOM 1406 C CA . VAL A 1 193 ? 38.030 -0.759 59.943 1.00 28.76 193 VAL A CA 1
ATOM 1407 C C . VAL A 1 193 ? 38.550 -0.235 58.621 1.00 28.75 193 VAL A C 1
ATOM 1408 O O . VAL A 1 193 ? 39.761 -0.191 58.413 1.00 32.03 193 VAL A O 1
ATOM 1412 N N . ILE A 1 194 ? 37.637 0.131 57.727 1.00 25.68 194 ILE A N 1
ATOM 1413 C CA . ILE A 1 194 ? 37.982 0.880 56.541 1.00 24.79 194 ILE A CA 1
ATOM 1414 C C . ILE A 1 194 ? 37.859 2.360 56.862 1.00 24.55 194 ILE A C 1
ATOM 1415 O O . ILE A 1 194 ? 36.970 2.743 57.604 1.00 25.22 194 ILE A O 1
ATOM 1420 N N . VAL A 1 195 ? 38.727 3.193 56.287 1.00 24.37 195 VAL A N 1
ATOM 1421 C CA . VAL A 1 195 ? 38.466 4.656 56.227 1.00 23.00 195 VAL A CA 1
ATOM 1422 C C . VAL A 1 195 ? 38.341 5.156 54.777 1.00 23.18 195 VAL A C 1
ATOM 1423 O O . VAL A 1 195 ? 39.159 4.800 53.906 1.00 22.86 195 VAL A O 1
ATOM 1427 N N . ASP A 1 196 ? 37.308 5.959 54.527 1.00 23.56 196 ASP A N 1
ATOM 1428 C CA . ASP A 1 196 ? 36.990 6.445 53.176 1.00 23.44 196 ASP A CA 1
ATOM 1429 C C . ASP A 1 196 ? 36.899 7.974 53.039 1.00 23.38 196 ASP A C 1
ATOM 1430 O O . ASP A 1 196 ? 35.830 8.553 53.231 1.00 23.03 196 ASP A O 1
ATOM 1435 N N . PRO A 1 197 ? 38.026 8.630 52.722 1.00 23.10 197 PRO A N 1
ATOM 1436 C CA . PRO A 1 197 ? 38.077 10.059 52.472 1.00 22.70 197 PRO A CA 1
ATOM 1437 C C . PRO A 1 197 ? 37.469 10.461 51.126 1.00 24.51 197 PRO A C 1
ATOM 1438 O O . PRO A 1 197 ? 37.466 11.631 50.788 1.00 25.38 197 PRO A O 1
ATOM 1442 N N . ASN A 1 198 ? 36.988 9.517 50.335 1.00 25.88 198 ASN A N 1
ATOM 1443 C CA . ASN A 1 198 ? 36.338 9.872 49.091 1.00 28.94 198 ASN A CA 1
ATOM 1444 C C . ASN A 1 198 ? 37.274 10.602 48.153 1.00 31.03 198 ASN A C 1
ATOM 1445 O O . ASN A 1 198 ? 36.866 11.499 47.419 1.00 31.98 198 ASN A O 1
ATOM 1450 N N . GLY A 1 199 ? 38.542 10.210 48.198 1.00 32.15 199 GLY A N 1
ATOM 1451 C CA . GLY A 1 199 ? 39.564 10.748 47.314 1.00 33.47 199 GLY A CA 1
ATOM 1452 C C . GLY A 1 199 ? 39.888 12.213 47.531 1.00 35.36 199 GLY A C 1
ATOM 1453 O O . GLY A 1 199 ? 40.453 12.853 46.656 1.00 37.78 199 GLY A O 1
ATOM 1454 N N . ARG A 1 200 ? 39.545 12.740 48.706 1.00 36.56 200 ARG A N 1
ATOM 1455 C CA . ARG A 1 200 ? 39.647 14.183 48.992 1.00 34.67 200 ARG A CA 1
ATOM 1456 C C . ARG A 1 200 ? 40.957 14.541 49.696 1.00 31.44 200 ARG A C 1
ATOM 1457 O O . ARG A 1 200 ? 41.227 15.717 49.932 1.00 30.05 200 ARG A O 1
ATOM 1465 N N . TRP A 1 201 ? 41.759 13.538 50.037 1.00 27.36 201 TRP A N 1
ATOM 1466 C CA . TRP A 1 201 ? 43.000 13.795 50.728 1.00 26.09 201 TRP A CA 1
ATOM 1467 C C . TRP A 1 201 ? 44.147 14.015 49.763 1.00 25.38 201 TRP A C 1
ATOM 1468 O O . TRP A 1 201 ? 44.186 13.421 48.692 1.00 25.99 201 TRP A O 1
ATOM 1479 N N . SER A 1 202 ? 45.096 14.854 50.132 1.00 23.85 202 SER A N 1
ATOM 1480 C CA . SER A 1 202 ? 46.263 15.003 49.281 1.00 24.47 202 SER A CA 1
ATOM 1481 C C . SER A 1 202 ? 47.223 13.869 49.536 1.00 27.15 202 SER A C 1
ATOM 1482 O O . SER A 1 202 ? 47.229 13.234 50.632 1.00 28.25 202 SER A O 1
ATOM 1485 N N . GLU A 1 203 ? 48.074 13.626 48.553 1.00 27.95 203 GLU A N 1
ATOM 1486 C CA . GLU A 1 203 ? 49.156 12.693 48.762 1.00 28.89 203 GLU A CA 1
ATOM 1487 C C . GLU A 1 203 ? 49.916 12.935 50.086 1.00 28.88 203 GLU A C 1
ATOM 1488 O O . GLU A 1 203 ? 50.165 11.979 50.819 1.00 29.99 203 GLU A O 1
ATOM 1494 N N . LEU A 1 204 ? 50.260 14.189 50.400 1.00 26.71 204 LEU A N 1
ATOM 1495 C CA . LEU A 1 204 ? 50.865 14.530 51.716 1.00 28.51 204 LEU A CA 1
ATOM 1496 C C . LEU A 1 204 ? 50.029 14.104 52.947 1.00 28.58 204 LEU A C 1
ATOM 1497 O O . LEU A 1 204 ? 50.558 13.518 53.893 1.00 26.31 204 LEU A O 1
ATOM 1502 N N . GLU A 1 205 ? 48.729 14.399 52.903 1.00 28.47 205 GLU A N 1
ATOM 1503 C CA . GLU A 1 205 ? 47.821 14.134 53.999 1.00 29.03 205 GLU A CA 1
ATOM 1504 C C . GLU A 1 205 ? 47.688 12.623 54.143 1.00 30.95 205 GLU A C 1
ATOM 1505 O O . GLU A 1 205 ? 47.644 12.068 55.259 1.00 31.28 205 GLU A O 1
ATOM 1511 N N . ALA A 1 206 ? 47.627 11.944 53.004 1.00 31.28 206 ALA A N 1
ATOM 1512 C CA . ALA A 1 206 ? 47.413 10.515 53.035 1.00 29.32 206 ALA A CA 1
ATOM 1513 C C . ALA A 1 206 ? 48.568 9.859 53.777 1.00 29.83 206 ALA A C 1
ATOM 1514 O O . ALA A 1 206 ? 48.348 9.032 54.639 1.00 29.33 206 ALA A O 1
ATOM 1516 N N . HIS A 1 207 ? 49.796 10.272 53.466 1.00 30.81 207 HIS A N 1
ATOM 1517 C CA . HIS A 1 207 ? 50.986 9.632 54.006 1.00 31.00 207 HIS A CA 1
ATOM 1518 C C . HIS A 1 207 ? 51.205 10.028 55.459 1.00 31.28 207 HIS A C 1
ATOM 1519 O O . HIS A 1 207 ? 51.856 9.312 56.194 1.00 31.86 207 HIS A O 1
ATOM 1526 N N . ARG A 1 208 ? 50.697 11.190 55.852 1.00 32.83 208 ARG A N 1
ATOM 1527 C CA . ARG A 1 208 ? 50.789 11.661 57.229 1.00 33.42 208 ARG A CA 1
ATOM 1528 C C . ARG A 1 208 ? 49.854 10.858 58.129 1.00 32.91 208 ARG A C 1
ATOM 1529 O O . ARG A 1 208 ? 50.274 10.379 59.198 1.00 31.45 208 ARG A O 1
ATOM 1537 N N . TRP A 1 209 ? 48.594 10.701 57.704 1.00 29.67 209 TRP A N 1
ATOM 1538 C CA . TRP A 1 209 ? 47.565 10.250 58.637 1.00 28.24 209 TRP A CA 1
ATOM 1539 C C . TRP A 1 209 ? 47.243 8.805 58.569 1.00 27.28 209 TRP A C 1
ATOM 1540 O O . TRP A 1 209 ? 46.957 8.192 59.575 1.00 32.21 209 TRP A O 1
ATOM 1551 N N . LEU A 1 210 ? 47.326 8.229 57.394 1.00 26.64 210 LEU A N 1
ATOM 1552 C CA . LEU A 1 210 ? 47.062 6.806 57.257 1.00 24.57 210 LEU A CA 1
ATOM 1553 C C . LEU A 1 210 ? 47.865 5.963 58.237 1.00 22.98 210 LEU A C 1
ATOM 1554 O O . LEU A 1 210 ? 47.260 5.186 58.935 1.00 24.27 210 LEU A O 1
ATOM 1559 N N . PRO A 1 211 ? 49.206 6.100 58.294 1.00 22.62 211 PRO A N 1
ATOM 1560 C CA . PRO A 1 211 ? 49.967 5.205 59.191 1.00 23.66 211 PRO A CA 1
ATOM 1561 C C . PRO A 1 211 ? 49.554 5.408 60.655 1.00 25.06 211 PRO A C 1
ATOM 1562 O O . PRO A 1 211 ? 49.520 4.434 61.435 1.00 25.15 211 PRO A O 1
ATOM 1566 N N . ILE A 1 212 ? 49.189 6.638 61.000 1.00 23.12 212 ILE A N 1
ATOM 1567 C CA . ILE A 1 212 ? 48.771 6.924 62.346 1.00 26.16 212 ILE A CA 1
ATOM 1568 C C . ILE A 1 212 ? 47.470 6.182 62.637 1.00 28.50 212 ILE A C 1
ATOM 1569 O O . ILE A 1 212 ? 47.296 5.565 63.717 1.00 32.61 212 ILE A O 1
ATOM 1574 N N . LEU A 1 213 ? 46.576 6.203 61.661 1.00 27.15 213 LEU A N 1
ATOM 1575 C CA . LEU A 1 213 ? 45.332 5.485 61.775 1.00 26.91 213 LEU A CA 1
ATOM 1576 C C . LEU A 1 213 ? 45.520 3.957 61.681 1.00 28.24 213 LEU A C 1
ATOM 1577 O O . LEU A 1 213 ? 44.778 3.192 62.287 1.00 29.05 213 LEU A O 1
ATOM 1582 N N . ALA A 1 214 ? 46.509 3.498 60.934 1.00 30.84 214 ALA A N 1
ATOM 1583 C CA . ALA A 1 214 ? 46.740 2.052 60.842 1.00 34.10 214 ALA A CA 1
ATOM 1584 C C . ALA A 1 214 ? 47.246 1.561 62.189 1.00 37.12 214 ALA A C 1
ATOM 1585 O O . ALA A 1 214 ? 46.849 0.494 62.663 1.00 38.83 214 ALA A O 1
ATOM 1587 N N . ASP A 1 215 ? 48.112 2.359 62.812 1.00 42.50 215 ASP A N 1
ATOM 1588 C CA . ASP A 1 215 ? 48.583 2.084 64.171 1.00 42.64 215 ASP A CA 1
ATOM 1589 C C . ASP A 1 215 ? 47.415 1.940 65.153 1.00 40.05 215 ASP A C 1
ATOM 1590 O O . ASP A 1 215 ? 47.447 1.073 66.006 1.00 36.92 215 ASP A O 1
ATOM 1595 N N . ALA A 1 216 ? 46.386 2.775 65.004 1.00 39.41 216 ALA A N 1
ATOM 1596 C CA . ALA A 1 216 ? 45.197 2.727 65.873 1.00 40.64 216 ALA A CA 1
ATOM 1597 C C . ALA A 1 216 ? 44.129 1.697 65.485 1.00 40.40 216 ALA A C 1
ATOM 1598 O O . ALA A 1 216 ? 43.074 1.639 66.104 1.00 43.42 216 ALA A O 1
ATOM 1600 N N . GLY A 1 217 ? 44.384 0.900 64.451 1.00 41.50 217 GLY A N 1
ATOM 1601 C CA . GLY A 1 217 ? 43.499 -0.220 64.119 1.00 38.25 217 GLY A CA 1
ATOM 1602 C C . GLY A 1 217 ? 42.761 -0.147 62.797 1.00 36.35 217 GLY A C 1
ATOM 1603 O O . GLY A 1 217 ? 42.018 -1.067 62.448 1.00 33.09 217 GLY A O 1
ATOM 1604 N N . VAL A 1 218 ? 42.953 0.948 62.061 1.00 35.28 218 VAL A N 1
ATOM 1605 C CA . VAL A 1 218 ? 42.366 1.064 60.731 1.00 31.21 218 VAL A CA 1
ATOM 1606 C C . VAL A 1 218 ? 43.024 0.028 59.863 1.00 29.38 218 VAL A C 1
ATOM 1607 O O . VAL A 1 218 ? 44.242 -0.127 59.882 1.00 29.62 218 VAL A O 1
ATOM 1611 N N . THR A 1 219 ? 42.197 -0.644 59.080 1.00 28.49 219 THR A N 1
ATOM 1612 C CA . THR A 1 219 ? 42.566 -1.887 58.471 1.00 27.44 219 THR A CA 1
ATOM 1613 C C . THR A 1 219 ? 42.664 -1.848 56.946 1.00 29.78 219 THR A C 1
ATOM 1614 O O . THR A 1 219 ? 43.373 -2.680 56.319 1.00 28.77 219 THR A O 1
ATOM 1618 N N . VAL A 1 220 ? 41.966 -0.871 56.369 1.00 28.67 220 VAL A N 1
ATOM 1619 C CA . VAL A 1 220 ? 41.929 -0.694 54.935 1.00 30.00 220 VAL A CA 1
ATOM 1620 C C . VAL A 1 220 ? 41.771 0.788 54.673 1.00 29.00 220 VAL A C 1
ATOM 1621 O O . VAL A 1 220 ? 41.123 1.504 55.455 1.00 29.40 220 VAL A O 1
ATOM 1625 N N . ALA A 1 221 ? 42.358 1.260 53.582 1.00 26.62 221 ALA A N 1
ATOM 1626 C CA . ALA A 1 221 ? 42.141 2.638 53.213 1.00 25.38 221 ALA A CA 1
ATOM 1627 C C . ALA A 1 221 ? 41.434 2.674 51.877 1.00 25.01 221 ALA A C 1
ATOM 1628 O O . ALA A 1 221 ? 41.969 2.241 50.860 1.00 24.84 221 ALA A O 1
ATOM 1630 N N . GLU A 1 222 ? 40.211 3.177 51.896 1.00 23.67 222 GLU A N 1
ATOM 1631 C CA . GLU A 1 222 ? 39.460 3.290 50.694 1.00 23.08 222 GLU A CA 1
ATOM 1632 C C . GLU A 1 222 ? 39.791 4.622 50.047 1.00 23.26 222 GLU A C 1
ATOM 1633 O O . GLU A 1 222 ? 39.967 5.606 50.735 1.00 23.07 222 GLU A O 1
ATOM 1639 N N . GLN A 1 223 ? 39.896 4.627 48.716 1.00 24.48 223 GLN A N 1
ATOM 1640 C CA . GLN A 1 223 ? 40.149 5.814 47.917 1.00 24.21 223 GLN A CA 1
ATOM 1641 C C . GLN A 1 223 ? 40.656 6.988 48.715 1.00 25.22 223 GLN A C 1
ATOM 1642 O O . GLN A 1 223 ? 39.912 7.931 48.966 1.00 27.57 223 GLN A O 1
ATOM 1648 N N . PRO A 1 224 ? 41.924 6.953 49.142 1.00 25.59 224 PRO A N 1
ATOM 1649 C CA . PRO A 1 224 ? 42.311 8.107 49.982 1.00 24.69 224 PRO A CA 1
ATOM 1650 C C . PRO A 1 224 ? 42.602 9.381 49.165 1.00 24.68 224 PRO A C 1
ATOM 1651 O O . PRO A 1 224 ? 42.244 10.483 49.575 1.00 26.01 224 PRO A O 1
ATOM 1655 N N . ILE A 1 225 ? 43.243 9.226 48.018 1.00 25.19 225 ILE A N 1
ATOM 1656 C CA . ILE A 1 225 ? 43.591 10.360 47.185 1.00 25.24 225 ILE A CA 1
ATOM 1657 C C . ILE A 1 225 ? 42.725 10.355 45.933 1.00 25.45 225 ILE A C 1
ATOM 1658 O O . ILE A 1 225 ? 41.961 9.403 45.719 1.00 25.61 225 ILE A O 1
ATOM 1663 N N . ALA A 1 226 ? 42.837 11.418 45.132 1.00 25.06 226 ALA A N 1
ATOM 1664 C CA . ALA A 1 226 ? 42.048 11.601 43.887 1.00 25.17 226 ALA A CA 1
ATOM 1665 C C . ALA A 1 226 ? 41.961 10.338 42.983 1.00 23.69 226 ALA A C 1
ATOM 1666 O O . ALA A 1 226 ? 42.850 9.532 43.003 1.00 23.98 226 ALA A O 1
ATOM 1668 N N . ARG A 1 227 ? 40.899 10.197 42.196 1.00 23.75 227 ARG A N 1
ATOM 1669 C CA . ARG A 1 227 ? 40.661 8.984 41.413 1.00 25.04 227 ARG A CA 1
ATOM 1670 C C . ARG A 1 227 ? 41.640 8.745 40.276 1.00 24.87 227 ARG A C 1
ATOM 1671 O O . ARG A 1 227 ? 41.889 7.601 39.867 1.00 24.49 227 ARG A O 1
ATOM 1679 N N . TRP A 1 228 ? 42.218 9.823 39.792 1.00 23.83 228 TRP A N 1
ATOM 1680 C CA . TRP A 1 228 ? 43.081 9.737 38.626 1.00 25.04 228 TRP A CA 1
ATOM 1681 C C . TRP A 1 228 ? 44.551 9.537 39.047 1.00 27.02 228 TRP A C 1
ATOM 1682 O O . TRP A 1 228 ? 45.422 9.336 38.178 1.00 27.23 228 TRP A O 1
ATOM 1693 N N . ASN A 1 229 ? 44.837 9.618 40.359 1.00 25.54 229 ASN A N 1
ATOM 1694 C CA . ASN A 1 229 ? 46.224 9.556 40.823 1.00 24.36 229 ASN A CA 1
ATOM 1695 C C . ASN A 1 229 ? 46.707 8.125 41.083 1.00 25.88 229 ASN A C 1
ATOM 1696 O O . ASN A 1 229 ? 46.929 7.705 42.239 1.00 28.70 229 ASN A O 1
ATOM 1701 N N . THR A 1 230 ? 46.853 7.398 39.973 1.00 24.73 230 THR A N 1
ATOM 1702 C CA . THR A 1 230 ? 47.276 6.017 39.937 1.00 24.18 230 THR A CA 1
ATOM 1703 C C . THR A 1 230 ? 48.632 5.897 40.580 1.00 28.30 230 THR A C 1
ATOM 1704 O O . THR A 1 230 ? 48.851 5.011 41.424 1.00 31.05 230 THR A O 1
ATOM 1708 N N . ASP A 1 231 ? 49.555 6.772 40.188 1.00 29.51 231 ASP A N 1
ATOM 1709 C CA . ASP A 1 231 ? 50.902 6.721 40.762 1.00 29.47 231 ASP A CA 1
ATOM 1710 C C . ASP A 1 231 ? 50.907 6.909 42.279 1.00 28.43 231 ASP A C 1
ATOM 1711 O O . ASP A 1 231 ? 51.642 6.226 42.996 1.00 25.83 231 ASP A O 1
ATOM 1716 N N . GLY A 1 232 ? 50.080 7.843 42.745 1.00 25.45 232 GLY A N 1
ATOM 1717 C CA . GLY A 1 232 ? 50.095 8.216 44.121 1.00 25.10 232 GLY A CA 1
ATOM 1718 C C . GLY A 1 232 ? 49.543 7.059 44.896 1.00 26.17 232 GLY A C 1
ATOM 1719 O O . GLY A 1 232 ? 50.029 6.732 45.996 1.00 25.34 232 GLY A O 1
ATOM 1720 N N . LEU A 1 233 ? 48.523 6.432 44.310 1.00 25.71 233 LEU A N 1
ATOM 1721 C CA . LEU A 1 233 ? 47.947 5.237 44.893 1.00 24.61 233 LEU A CA 1
ATOM 1722 C C . LEU A 1 233 ? 49.014 4.164 45.016 1.00 23.61 233 LEU A C 1
ATOM 1723 O O . LEU A 1 233 ? 49.131 3.544 46.059 1.00 26.02 233 LEU A O 1
ATOM 1728 N N . ALA A 1 234 ? 49.796 3.972 43.961 1.00 21.42 234 ALA A N 1
ATOM 1729 C CA . ALA A 1 234 ? 50.862 2.988 43.967 1.00 21.47 234 ALA A CA 1
ATOM 1730 C C . ALA A 1 234 ? 51.936 3.256 44.987 1.00 21.72 234 ALA A C 1
ATOM 1731 O O . ALA A 1 234 ? 52.419 2.289 45.574 1.00 23.24 234 ALA A O 1
ATOM 1733 N N . ARG A 1 235 ? 52.330 4.517 45.183 1.00 21.55 235 ARG A N 1
ATOM 1734 C CA . ARG A 1 235 ? 53.332 4.853 46.192 1.00 23.55 235 ARG A CA 1
ATOM 1735 C C . ARG A 1 235 ? 52.766 4.541 47.573 1.00 26.60 235 ARG A C 1
ATOM 1736 O O . ARG A 1 235 ? 53.526 4.106 48.452 1.00 28.59 235 ARG A O 1
ATOM 1744 N N . LEU A 1 236 ? 51.460 4.778 47.770 1.00 25.95 236 LEU A N 1
ATOM 1745 C CA . LEU A 1 236 ? 50.806 4.550 49.051 1.00 26.93 236 LEU A CA 1
ATOM 1746 C C . LEU A 1 236 ? 50.753 3.063 49.353 1.00 31.20 236 LEU A C 1
ATOM 1747 O O . LEU A 1 236 ? 51.049 2.628 50.497 1.00 31.27 236 LEU A O 1
ATOM 1752 N N . ARG A 1 237 ? 50.387 2.288 48.323 1.00 31.38 237 ARG A N 1
ATOM 1753 C CA . ARG A 1 237 ? 50.267 0.851 48.468 1.00 31.55 237 ARG A CA 1
ATOM 1754 C C . ARG A 1 237 ? 51.602 0.301 48.940 1.00 33.30 237 ARG A C 1
ATOM 1755 O O . ARG A 1 237 ? 51.620 -0.613 49.759 1.00 36.36 237 ARG A O 1
ATOM 1763 N N . ASP A 1 238 ? 52.709 0.890 48.475 1.00 32.59 238 ASP A N 1
ATOM 1764 C CA . ASP A 1 238 ? 54.046 0.497 48.942 1.00 35.66 238 ASP A CA 1
ATOM 1765 C C . ASP A 1 238 ? 54.386 0.980 50.366 1.00 34.12 238 ASP A C 1
ATOM 1766 O O . ASP A 1 238 ? 54.909 0.225 51.156 1.00 33.49 238 ASP A O 1
ATOM 1771 N N . LYS A 1 239 ? 54.134 2.230 50.702 1.00 31.07 239 LYS A N 1
ATOM 1772 C CA . LYS A 1 239 ? 54.597 2.673 51.987 1.00 32.71 239 LYS A CA 1
ATOM 1773 C C . LYS A 1 239 ? 53.794 2.021 53.113 1.00 35.23 239 LYS A C 1
ATOM 1774 O O . LYS A 1 239 ? 54.358 1.633 54.119 1.00 36.80 239 LYS A O 1
ATOM 1780 N N . LEU A 1 240 ? 52.491 1.845 52.894 1.00 34.54 240 LEU A N 1
ATOM 1781 C CA . LEU A 1 240 ? 51.535 1.480 53.913 1.00 31.07 240 LEU A CA 1
ATOM 1782 C C . LEU A 1 240 ? 51.538 0.028 54.360 1.00 32.89 240 LEU A C 1
ATOM 1783 O O . LEU A 1 240 ? 51.698 -0.884 53.554 1.00 33.91 240 LEU A O 1
ATOM 1788 N N . SER A 1 241 ? 51.334 -0.165 55.663 1.00 33.45 241 SER A N 1
ATOM 1789 C CA . SER A 1 241 ? 51.265 -1.480 56.277 1.00 33.49 241 SER A CA 1
ATOM 1790 C C . SER A 1 241 ? 49.864 -2.069 56.085 1.00 36.03 241 SER A C 1
ATOM 1791 O O . SER A 1 241 ? 49.596 -3.205 56.478 1.00 39.08 241 SER A O 1
ATOM 1794 N N . ILE A 1 242 ? 48.963 -1.294 55.494 1.00 34.32 242 ILE A N 1
ATOM 1795 C CA . ILE A 1 242 ? 47.585 -1.738 55.311 1.00 32.98 242 ILE A CA 1
ATOM 1796 C C . ILE A 1 242 ? 47.240 -1.591 53.848 1.00 30.86 242 ILE A C 1
ATOM 1797 O O . ILE A 1 242 ? 47.828 -0.772 53.160 1.00 31.22 242 ILE A O 1
ATOM 1802 N N . PRO A 1 243 ? 46.298 -2.399 53.355 1.00 30.28 243 PRO A N 1
ATOM 1803 C CA . PRO A 1 243 ? 45.962 -2.285 51.929 1.00 27.91 243 PRO A CA 1
ATOM 1804 C C . PRO A 1 243 ? 45.132 -1.068 51.546 1.00 27.79 243 PRO A C 1
ATOM 1805 O O . PRO A 1 243 ? 44.439 -0.473 52.373 1.00 27.61 243 PRO A O 1
ATOM 1809 N N . ILE A 1 244 ? 45.179 -0.753 50.259 1.00 29.13 244 ILE A N 1
ATOM 1810 C CA . ILE A 1 244 ? 44.470 0.357 49.643 1.00 27.94 244 ILE A CA 1
ATOM 1811 C C . ILE A 1 244 ? 43.388 -0.193 48.702 1.00 28.11 244 ILE A C 1
ATOM 1812 O O . ILE A 1 244 ? 43.674 -1.015 47.809 1.00 28.91 244 ILE A O 1
ATOM 1817 N N . MET A 1 245 ? 42.168 0.307 48.852 1.00 25.76 245 MET A N 1
ATOM 1818 C CA . MET A 1 245 ? 41.076 -0.058 47.971 1.00 23.29 245 MET A CA 1
ATOM 1819 C C . MET A 1 245 ? 40.655 1.053 47.004 1.00 22.01 245 MET A C 1
ATOM 1820 O O . MET A 1 245 ? 40.405 2.184 47.400 1.00 23.49 245 MET A O 1
ATOM 1825 N N . ALA A 1 246 ? 40.560 0.704 45.731 1.00 19.19 246 ALA A N 1
ATOM 1826 C CA . ALA A 1 246 ? 40.005 1.569 44.735 1.00 17.60 246 ALA A CA 1
ATOM 1827 C C . ALA A 1 246 ? 38.488 1.513 44.803 1.00 18.47 246 ALA A C 1
ATOM 1828 O O . ALA A 1 246 ? 37.893 0.430 44.932 1.00 17.54 246 ALA A O 1
ATOM 1830 N N . ASP A 1 247 ? 37.863 2.682 44.721 1.00 19.48 247 ASP A N 1
ATOM 1831 C CA . ASP A 1 247 ? 36.427 2.783 44.607 1.00 20.69 247 ASP A CA 1
ATOM 1832 C C . ASP A 1 247 ? 36.190 3.671 43.384 1.00 22.66 247 ASP A C 1
ATOM 1833 O O . ASP A 1 247 ? 36.082 3.145 42.265 1.00 22.46 247 ASP A O 1
ATOM 1838 N N . GLU A 1 248 ? 36.163 4.997 43.583 1.00 23.25 248 GLU A N 1
ATOM 1839 C CA . GLU A 1 248 ? 36.039 5.977 42.484 1.00 23.62 248 GLU A CA 1
ATOM 1840 C C . GLU A 1 248 ? 36.991 5.705 41.314 1.00 24.51 248 GLU A C 1
ATOM 1841 O O . GLU A 1 248 ? 36.710 6.109 40.187 1.00 24.70 248 GLU A O 1
ATOM 1847 N N . SER A 1 249 ? 38.133 5.064 41.598 1.00 23.81 249 SER A N 1
ATOM 1848 C CA . SER A 1 249 ? 39.147 4.771 40.596 1.00 22.41 249 SER A CA 1
ATOM 1849 C C . SER A 1 249 ? 38.795 3.576 39.732 1.00 22.89 249 SER A C 1
ATOM 1850 O O . SER A 1 249 ? 39.339 3.465 38.630 1.00 23.57 249 SER A O 1
ATOM 1853 N N . VAL A 1 250 ? 37.934 2.673 40.238 1.00 21.85 250 VAL A N 1
ATOM 1854 C CA . VAL A 1 250 ? 37.410 1.547 39.443 1.00 20.50 250 VAL A CA 1
ATOM 1855 C C . VAL A 1 250 ? 35.965 1.704 39.106 1.00 21.04 250 VAL A C 1
ATOM 1856 O O . VAL A 1 250 ? 35.077 1.349 39.886 1.00 21.90 250 VAL A O 1
ATOM 1860 N N . THR A 1 251 ? 35.695 2.195 37.926 1.00 21.36 251 THR A N 1
ATOM 1861 C CA . THR A 1 251 ? 34.313 2.222 37.531 1.00 22.12 251 THR A CA 1
ATOM 1862 C C . THR A 1 251 ? 34.176 1.506 36.236 1.00 22.84 251 THR A C 1
ATOM 1863 O O . THR A 1 251 ? 33.079 1.278 35.797 1.00 26.08 251 THR A O 1
ATOM 1867 N N . THR A 1 252 ? 35.284 1.171 35.602 1.00 23.00 252 THR A N 1
ATOM 1868 C CA . THR A 1 252 ? 35.194 0.450 34.353 1.00 24.06 252 THR A CA 1
ATOM 1869 C C . THR A 1 252 ? 36.223 -0.645 34.372 1.00 24.30 252 THR A C 1
ATOM 1870 O O . THR A 1 252 ? 37.226 -0.575 35.079 1.00 24.43 252 THR A O 1
ATOM 1874 N N . VAL A 1 253 ? 35.924 -1.642 33.570 1.00 24.42 253 VAL A N 1
ATOM 1875 C CA . VAL A 1 253 ? 36.748 -2.779 33.271 1.00 26.44 253 VAL A CA 1
ATOM 1876 C C . VAL A 1 253 ? 38.138 -2.361 32.718 1.00 26.48 253 VAL A C 1
ATOM 1877 O O . VAL A 1 253 ? 39.139 -3.022 32.970 1.00 25.83 253 VAL A O 1
ATOM 1881 N N . GLN A 1 254 ? 38.209 -1.248 31.994 1.00 27.38 254 GLN A N 1
ATOM 1882 C CA . GLN A 1 254 ? 39.500 -0.766 31.489 1.00 28.00 254 GLN A CA 1
ATOM 1883 C C . GLN A 1 254 ? 40.338 -0.195 32.644 1.00 28.69 254 GLN A C 1
ATOM 1884 O O . GLN A 1 254 ? 41.562 -0.358 32.679 1.00 30.85 254 GLN A O 1
ATOM 1890 N N . GLN A 1 255 ? 39.669 0.492 33.573 1.00 27.59 255 GLN A N 1
ATOM 1891 C CA . GLN A 1 255 ? 40.322 1.034 34.770 1.00 25.25 255 GLN A CA 1
ATOM 1892 C C . GLN A 1 255 ? 40.811 -0.092 35.658 1.00 24.52 255 GLN A C 1
ATOM 1893 O O . GLN A 1 255 ? 41.926 -0.024 36.179 1.00 24.30 255 GLN A O 1
ATOM 1899 N N . ALA A 1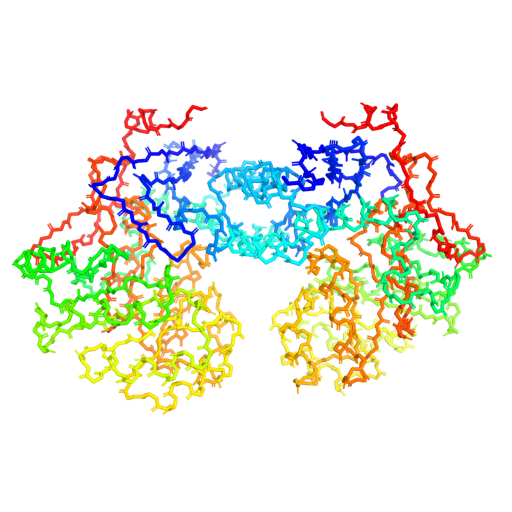 256 ? 39.974 -1.119 35.806 1.00 22.47 256 ALA A N 1
ATOM 1900 C CA . ALA A 1 256 ? 40.324 -2.327 36.506 1.00 24.31 256 ALA A CA 1
ATOM 1901 C C . ALA A 1 256 ? 41.669 -2.828 36.026 1.00 26.97 256 ALA A C 1
ATOM 1902 O O . ALA A 1 256 ? 42.574 -3.049 36.817 1.00 29.31 256 ALA A O 1
ATOM 1904 N N . ILE A 1 257 ? 41.803 -2.984 34.720 1.00 27.70 257 ILE A N 1
ATOM 1905 C CA . ILE A 1 257 ? 43.023 -3.484 34.154 1.00 28.52 257 ILE A CA 1
ATOM 1906 C C . ILE A 1 257 ? 44.202 -2.550 34.402 1.00 28.42 257 ILE A C 1
ATOM 1907 O O . ILE A 1 257 ? 45.267 -2.996 34.866 1.00 28.89 257 ILE A O 1
ATOM 1912 N N . ALA A 1 258 ? 44.007 -1.262 34.116 1.00 26.70 258 ALA A N 1
ATOM 1913 C CA . ALA A 1 258 ? 45.061 -0.282 34.291 1.00 24.90 258 ALA A CA 1
ATOM 1914 C C . ALA A 1 258 ? 45.620 -0.306 35.704 1.00 26.49 258 ALA A C 1
ATOM 1915 O O . ALA A 1 258 ? 46.859 -0.314 35.870 1.00 28.05 258 ALA A O 1
ATOM 1917 N N . LEU A 1 259 ? 44.725 -0.344 36.709 1.00 24.82 259 LEU A N 1
ATOM 1918 C CA . LEU A 1 259 ? 45.137 -0.378 38.112 1.00 24.16 259 LEU A CA 1
ATOM 1919 C C . LEU A 1 259 ? 45.844 -1.670 38.422 1.00 26.13 259 LEU A C 1
ATOM 1920 O O . LEU A 1 259 ? 46.981 -1.664 38.917 1.00 29.03 259 LEU A O 1
ATOM 1925 N N . ALA A 1 260 ? 45.178 -2.778 38.132 1.00 25.81 260 ALA A N 1
ATOM 1926 C CA . ALA A 1 260 ? 45.724 -4.077 38.450 1.00 28.85 260 ALA A CA 1
ATOM 1927 C C . ALA A 1 260 ? 47.212 -4.115 38.118 1.00 30.79 260 ALA A C 1
ATOM 1928 O O . ALA A 1 260 ? 48.033 -4.583 38.903 1.00 34.56 260 ALA A O 1
ATOM 1930 N N . ASP A 1 261 ? 47.580 -3.575 36.977 1.00 32.91 261 ASP A N 1
ATOM 1931 C CA . ASP A 1 261 ? 48.896 -3.876 36.494 1.00 35.13 261 ASP A CA 1
ATOM 1932 C C . ASP A 1 261 ? 49.850 -2.728 36.620 1.00 32.28 261 ASP A C 1
ATOM 1933 O O . ASP A 1 261 ? 51.032 -2.869 36.338 1.00 33.49 261 ASP A O 1
ATOM 1938 N N . ALA A 1 262 ? 49.323 -1.568 36.971 1.00 31.48 262 ALA A N 1
ATOM 1939 C CA . ALA A 1 262 ? 50.162 -0.522 37.496 1.00 28.69 262 ALA A CA 1
ATOM 1940 C C . ALA A 1 262 ? 50.400 -0.873 38.961 1.00 27.32 262 ALA A C 1
ATOM 1941 O O . ALA A 1 262 ? 51.209 -0.254 39.604 1.00 28.73 262 ALA A O 1
ATOM 1943 N N . GLY A 1 263 ? 49.709 -1.889 39.478 1.00 25.71 263 GLY A N 1
ATOM 1944 C CA . GLY A 1 263 ? 50.012 -2.420 40.805 1.00 24.52 263 GLY A CA 1
ATOM 1945 C C . GLY A 1 263 ? 49.663 -1.368 41.828 1.00 24.72 263 GLY A C 1
ATOM 1946 O O . GLY A 1 263 ? 50.241 -1.315 42.905 1.00 23.27 263 GLY A O 1
ATOM 1947 N N . ALA A 1 264 ? 48.666 -0.561 41.475 1.00 25.35 264 ALA A N 1
ATOM 1948 C CA . ALA A 1 264 ? 48.285 0.628 42.229 1.00 26.84 264 ALA A CA 1
ATOM 1949 C C . ALA A 1 264 ? 47.353 0.440 43.443 1.00 25.76 264 ALA A C 1
ATOM 1950 O O . ALA A 1 264 ? 47.203 1.372 44.234 1.00 25.70 264 ALA A O 1
ATOM 1952 N N . VAL A 1 265 ? 46.717 -0.717 43.591 1.00 24.08 265 VAL A N 1
ATOM 1953 C CA . VAL A 1 265 ? 45.841 -0.921 44.734 1.00 24.52 265 VAL A CA 1
ATOM 1954 C C . VAL A 1 265 ? 45.778 -2.375 45.201 1.00 26.30 265 VAL A C 1
ATOM 1955 O O . VAL A 1 265 ? 46.184 -3.283 44.491 1.00 26.79 265 VAL A O 1
ATOM 1959 N N . SER A 1 266 ? 45.213 -2.589 46.388 1.00 27.18 266 SER A N 1
ATOM 1960 C CA . SER A 1 266 ? 45.084 -3.928 46.949 1.00 26.25 266 SER A CA 1
ATOM 1961 C C . SER A 1 266 ? 43.736 -4.558 46.647 1.00 26.02 266 SER A C 1
ATOM 1962 O O . SER A 1 266 ? 43.631 -5.803 46.613 1.00 28.61 266 SER A O 1
ATOM 1965 N N . ALA A 1 267 ? 42.706 -3.721 46.487 1.00 23.88 267 ALA A N 1
ATOM 1966 C CA . ALA A 1 267 ? 41.349 -4.212 46.280 1.00 22.71 267 ALA A CA 1
ATOM 1967 C C . ALA A 1 267 ? 40.438 -3.356 45.391 1.00 23.87 267 ALA A C 1
ATOM 1968 O O . ALA A 1 267 ? 40.740 -2.213 45.060 1.00 23.88 267 ALA A O 1
ATOM 1970 N N . PHE A 1 268 ? 39.312 -3.944 45.001 1.00 24.90 268 PHE A N 1
ATOM 1971 C CA . PHE A 1 268 ? 38.246 -3.215 44.337 1.00 26.53 268 PHE A CA 1
ATOM 1972 C C . PHE A 1 268 ? 37.047 -3.109 45.253 1.00 28.80 268 PHE A C 1
ATOM 1973 O O . PHE A 1 268 ? 36.720 -4.057 45.965 1.00 32.75 268 PHE A O 1
ATOM 1981 N N . ALA A 1 269 ? 36.407 -1.946 45.261 1.00 28.51 269 ALA A N 1
ATOM 1982 C CA . ALA A 1 269 ? 35.069 -1.842 45.811 1.00 25.54 269 ALA A CA 1
ATOM 1983 C C . ALA A 1 269 ? 34.137 -2.103 44.634 1.00 24.27 269 ALA A C 1
ATOM 1984 O O . ALA A 1 269 ? 34.136 -1.352 43.669 1.00 22.71 269 ALA A O 1
ATOM 1986 N N . ILE A 1 270 ? 33.374 -3.188 44.693 1.00 23.23 270 ILE A N 1
ATOM 1987 C CA . ILE A 1 270 ? 32.471 -3.522 43.605 1.00 22.12 270 ILE A CA 1
ATOM 1988 C C . ILE A 1 270 ? 31.065 -2.965 43.870 1.00 22.59 270 ILE A C 1
ATOM 1989 O O . ILE A 1 270 ? 30.554 -3.068 44.989 1.00 23.22 270 ILE A O 1
ATOM 1994 N N . LYS A 1 271 ? 30.450 -2.363 42.846 1.00 22.48 271 LYS A N 1
ATOM 1995 C CA . LYS A 1 271 ? 29.164 -1.660 42.982 1.00 22.48 271 LYS A CA 1
ATOM 1996 C C . LYS A 1 271 ? 28.559 -1.610 41.613 1.00 22.13 271 LYS A C 1
ATOM 1997 O O . LYS A 1 271 ? 29.261 -1.247 40.686 1.00 22.14 271 LYS A O 1
ATOM 2003 N N . ILE A 1 272 ? 27.269 -1.926 41.488 1.00 22.08 272 ILE A N 1
ATOM 2004 C CA . ILE A 1 272 ? 26.613 -1.942 40.189 1.00 24.07 272 ILE A CA 1
ATOM 2005 C C . ILE A 1 272 ? 26.448 -0.568 39.499 1.00 24.47 272 ILE A C 1
ATOM 2006 O O . ILE A 1 272 ? 26.937 -0.392 38.382 1.00 24.26 272 ILE A O 1
ATOM 2011 N N . PRO A 1 273 ? 25.789 0.410 40.160 1.00 24.77 273 PRO A N 1
ATOM 2012 C CA . PRO A 1 273 ? 25.503 1.704 39.521 1.00 24.38 273 PRO A CA 1
ATOM 2013 C C . PRO A 1 273 ? 26.727 2.313 38.837 1.00 24.34 273 PRO A C 1
ATOM 2014 O O . PRO A 1 273 ? 26.699 2.670 37.669 1.00 24.78 273 PRO A O 1
ATOM 2018 N N . LYS A 1 274 ? 27.803 2.409 39.588 1.00 24.81 274 LYS A N 1
ATOM 2019 C CA . LYS A 1 274 ? 29.021 3.032 39.133 1.00 25.74 274 LYS A CA 1
ATOM 2020 C C . LYS A 1 274 ? 29.709 2.332 37.928 1.00 27.50 274 LYS A C 1
ATOM 2021 O O . LYS A 1 274 ? 30.505 2.964 37.228 1.00 28.54 274 LYS A O 1
ATOM 2027 N N . SER A 1 275 ? 29.372 1.061 37.681 1.00 27.38 275 SER A N 1
ATOM 2028 C CA . SER A 1 275 ? 29.965 0.260 36.590 1.00 26.56 275 SER A CA 1
ATOM 2029 C C . SER A 1 275 ? 29.029 0.204 35.429 1.00 26.76 275 SER A C 1
ATOM 2030 O O . SER A 1 275 ? 29.341 -0.430 34.416 1.00 26.21 275 SER A O 1
ATOM 2033 N N . GLY A 1 276 ? 27.861 0.818 35.599 1.00 26.86 276 GLY A N 1
ATOM 2034 C CA . GLY A 1 276 ? 26.801 0.769 34.590 1.00 27.30 276 GLY A CA 1
ATOM 2035 C C . GLY A 1 276 ? 26.118 -0.578 34.420 1.00 27.02 276 GLY A C 1
ATOM 2036 O O . GLY A 1 276 ? 25.667 -0.907 33.318 1.00 26.89 276 GLY A O 1
ATOM 2037 N N . GLY A 1 277 ? 26.063 -1.363 35.500 1.00 27.24 277 GLY A N 1
ATOM 2038 C CA . GLY A 1 277 ? 25.245 -2.573 35.536 1.00 25.37 277 GLY A CA 1
ATOM 2039 C C . GLY A 1 277 ? 25.832 -3.870 36.053 1.00 25.88 277 GLY A C 1
ATOM 2040 O O . GLY A 1 277 ? 26.993 -3.967 36.443 1.00 26.04 277 GLY A O 1
ATOM 2041 N N . LEU A 1 278 ? 25.007 -4.898 36.010 1.00 25.99 278 LEU A N 1
ATOM 2042 C CA . LEU A 1 278 ? 25.361 -6.180 36.541 1.00 25.71 278 LEU A CA 1
ATOM 2043 C C . LEU A 1 278 ? 26.475 -6.902 35.786 1.00 26.16 278 LEU A C 1
ATOM 2044 O O . LEU A 1 278 ? 27.346 -7.482 36.393 1.00 28.09 278 LEU A O 1
ATOM 2049 N N . SER A 1 279 ? 26.446 -6.907 34.464 1.00 28.12 279 SER A N 1
ATOM 2050 C CA . SER A 1 279 ? 27.465 -7.656 33.736 1.00 27.92 279 SER A CA 1
ATOM 2051 C C . SER A 1 279 ? 28.831 -7.039 33.986 1.00 27.93 279 SER A C 1
ATOM 2052 O O . SER A 1 279 ? 29.740 -7.739 34.429 1.00 26.66 279 SER A O 1
ATOM 2055 N N . ARG A 1 280 ? 28.945 -5.726 33.740 1.00 27.81 280 ARG A N 1
ATOM 2056 C CA . ARG A 1 280 ? 30.204 -4.979 33.901 1.00 28.38 280 ARG A CA 1
ATOM 2057 C C . ARG A 1 280 ? 30.766 -5.110 35.306 1.00 28.76 280 ARG A C 1
ATOM 2058 O O . ARG A 1 280 ? 31.940 -5.434 35.467 1.00 27.92 280 ARG A O 1
ATOM 2066 N N . ALA A 1 281 ? 29.916 -4.912 36.321 1.00 28.82 281 ALA A N 1
ATOM 2067 C CA . ALA A 1 281 ? 30.334 -5.169 37.709 1.00 26.51 281 ALA A CA 1
ATOM 2068 C C . ALA A 1 281 ? 30.977 -6.554 37.880 1.00 27.21 281 ALA A C 1
ATOM 2069 O O . ALA A 1 281 ? 32.063 -6.617 38.457 1.00 29.55 281 ALA A O 1
ATOM 2071 N N . ARG A 1 282 ? 30.366 -7.647 37.389 1.00 24.49 282 ARG A N 1
ATOM 2072 C CA . ARG A 1 282 ? 31.044 -8.944 37.489 1.00 25.72 282 ARG A CA 1
ATOM 2073 C C . ARG A 1 282 ? 32.370 -8.954 36.753 1.00 27.18 282 ARG A C 1
ATOM 2074 O O . ARG A 1 282 ? 33.336 -9.549 37.242 1.00 29.86 282 ARG A O 1
ATOM 2082 N N . GLU A 1 283 ? 32.423 -8.306 35.594 1.00 26.32 283 GLU A N 1
ATOM 2083 C CA . GLU A 1 283 ? 33.632 -8.343 34.802 1.00 25.45 283 GLU A CA 1
ATOM 2084 C C . GLU A 1 283 ? 34.759 -7.713 35.603 1.00 23.70 283 GLU A C 1
ATOM 2085 O O . GLU A 1 283 ? 35.840 -8.274 35.670 1.00 24.51 283 GLU A O 1
ATOM 2091 N N . ILE A 1 284 ? 34.498 -6.572 36.240 1.00 22.05 284 ILE A N 1
ATOM 2092 C CA . ILE A 1 284 ? 35.479 -5.928 37.130 1.00 20.08 284 ILE A CA 1
ATOM 2093 C C . ILE A 1 284 ? 35.938 -6.880 38.232 1.00 20.40 284 ILE A C 1
ATOM 2094 O O . ILE A 1 284 ? 37.124 -6.963 38.554 1.00 20.66 284 ILE A O 1
ATOM 2099 N N . ALA A 1 285 ? 35.013 -7.647 38.763 1.00 20.53 285 ALA A N 1
ATOM 2100 C CA . ALA A 1 285 ? 35.372 -8.566 39.806 1.00 22.40 285 ALA A CA 1
ATOM 2101 C C . ALA A 1 285 ? 36.179 -9.715 39.199 1.00 23.31 285 ALA A C 1
ATOM 2102 O O . ALA A 1 285 ? 37.112 -10.233 39.832 1.00 27.44 285 ALA A O 1
ATOM 2104 N N . ALA A 1 286 ? 35.844 -10.106 37.974 1.00 21.71 286 ALA A N 1
ATOM 2105 C CA . ALA A 1 286 ? 36.585 -11.161 37.297 1.00 20.71 286 ALA A CA 1
ATOM 2106 C C . ALA A 1 286 ? 38.061 -10.767 37.133 1.00 20.53 286 ALA A C 1
ATOM 2107 O O . ALA A 1 286 ? 38.957 -11.613 37.270 1.00 19.97 286 ALA A O 1
ATOM 2109 N N . ILE A 1 287 ? 38.286 -9.485 36.835 1.00 20.81 287 ILE A N 1
ATOM 2110 C CA . ILE A 1 287 ? 39.618 -8.897 36.735 1.00 21.40 287 ILE A CA 1
ATOM 2111 C C . ILE A 1 287 ? 40.330 -8.882 38.095 1.00 21.70 287 ILE A C 1
ATOM 2112 O O . ILE A 1 287 ? 41.511 -9.250 38.166 1.00 22.58 287 ILE A O 1
ATOM 2117 N N . ALA A 1 288 ? 39.634 -8.507 39.164 1.00 20.08 288 ALA A N 1
ATOM 2118 C CA . ALA A 1 288 ? 40.202 -8.729 40.490 1.00 20.52 288 ALA A CA 1
ATOM 2119 C C . ALA A 1 288 ? 40.672 -10.167 40.647 1.00 21.64 288 ALA A C 1
ATOM 2120 O O . ALA A 1 288 ? 41.843 -10.394 40.915 1.00 22.11 288 ALA A O 1
ATOM 2122 N N . GLU A 1 289 ? 39.803 -11.143 40.423 1.00 22.57 289 GLU A N 1
ATOM 2123 C CA . GLU A 1 289 ? 40.253 -12.542 40.508 1.00 26.88 289 GLU A CA 1
ATOM 2124 C C . GLU A 1 289 ? 41.523 -12.821 39.670 1.00 26.66 289 GLU A C 1
ATOM 2125 O O . GLU A 1 289 ? 42.501 -13.416 40.151 1.00 24.23 289 GLU A O 1
ATOM 2131 N N . ALA A 1 290 ? 41.480 -12.395 38.405 1.00 28.10 290 ALA A N 1
ATOM 2132 C CA . ALA A 1 290 ? 42.528 -12.681 37.429 1.00 26.70 290 ALA A CA 1
ATOM 2133 C C . ALA A 1 290 ? 43.839 -12.066 37.845 1.00 28.30 290 ALA A C 1
ATOM 2134 O O . ALA A 1 290 ? 44.879 -12.463 37.348 1.00 30.98 290 ALA A O 1
ATOM 2136 N N . SER A 1 291 ? 43.785 -11.077 38.738 1.00 28.10 291 SER A N 1
ATOM 2137 C CA . SER A 1 291 ? 44.966 -10.304 39.095 1.00 26.70 291 SER A CA 1
ATOM 2138 C C . SER A 1 291 ? 45.268 -10.372 40.585 1.00 23.70 291 SER A C 1
ATOM 2139 O O . SER A 1 291 ? 46.200 -9.790 41.053 1.00 21.70 291 SER A O 1
ATOM 2142 N N . GLY A 1 292 ? 44.461 -11.112 41.311 1.00 24.12 292 GLY A N 1
ATOM 2143 C CA . GLY A 1 292 ? 44.750 -11.429 42.693 1.00 25.89 292 GLY A CA 1
ATOM 2144 C C . GLY A 1 292 ? 44.459 -10.333 43.694 1.00 26.25 292 GLY A C 1
ATOM 2145 O O . GLY A 1 292 ? 44.986 -10.369 44.815 1.00 28.23 292 GLY A O 1
ATOM 2146 N N . LEU A 1 293 ? 43.636 -9.370 43.285 1.00 24.91 293 LEU A N 1
ATOM 2147 C CA . LEU A 1 293 ? 43.114 -8.332 44.171 1.00 24.67 293 LEU A CA 1
ATOM 2148 C C . LEU A 1 293 ? 41.804 -8.758 44.810 1.00 25.15 293 LEU A C 1
ATOM 2149 O O . LEU A 1 293 ? 40.952 -9.390 44.177 1.00 25.13 293 LEU A O 1
ATOM 2154 N N . ALA A 1 294 ? 41.649 -8.367 46.068 1.00 26.32 294 ALA A N 1
ATOM 2155 C CA . ALA A 1 294 ? 40.429 -8.593 46.841 1.00 27.25 294 ALA A CA 1
ATOM 2156 C C . ALA A 1 294 ? 39.227 -7.757 46.383 1.00 28.47 294 ALA A C 1
ATOM 2157 O O . ALA A 1 294 ? 39.373 -6.748 45.691 1.00 29.53 294 ALA A O 1
ATOM 2159 N N . CYS A 1 295 ? 38.037 -8.175 46.795 1.00 28.49 295 CYS A N 1
ATOM 2160 C CA . CYS A 1 295 ? 36.826 -7.431 46.502 1.00 27.41 295 CYS A CA 1
ATOM 2161 C C . CYS A 1 295 ? 36.074 -7.083 47.761 1.00 27.45 295 CYS A C 1
ATOM 2162 O O . CYS A 1 295 ? 36.188 -7.748 48.822 1.00 29.85 295 CYS A O 1
ATOM 2165 N N . PHE A 1 296 ? 35.299 -6.027 47.615 1.00 25.13 296 PHE A N 1
ATOM 2166 C CA . PHE A 1 296 ? 34.478 -5.517 48.650 1.00 24.88 296 PHE A CA 1
ATOM 2167 C C . PHE A 1 296 ? 33.140 -5.372 47.996 1.00 24.17 296 PHE A C 1
ATOM 2168 O O . PHE A 1 296 ? 33.053 -4.876 46.863 1.00 22.70 296 PHE A O 1
ATOM 2176 N N . GLY A 1 297 ? 32.104 -5.831 48.695 1.00 24.17 297 GLY A N 1
ATOM 2177 C CA . GLY A 1 297 ? 30.732 -5.663 48.240 1.00 23.38 297 GLY A CA 1
ATOM 2178 C C . GLY A 1 297 ? 30.258 -4.286 48.669 1.00 23.59 297 GLY A C 1
ATOM 2179 O O . GLY A 1 297 ? 29.699 -4.119 49.768 1.00 23.06 297 GLY A O 1
ATOM 2180 N N . ALA A 1 298 ? 30.480 -3.311 47.790 1.00 22.27 298 ALA A N 1
ATOM 2181 C CA . ALA A 1 298 ? 30.359 -1.914 48.144 1.00 23.68 298 ALA A CA 1
ATOM 2182 C C . ALA A 1 298 ? 28.956 -1.365 47.979 1.00 25.82 298 ALA A C 1
ATOM 2183 O O . ALA A 1 298 ? 28.128 -1.934 47.265 1.00 27.68 298 ALA A O 1
ATOM 2185 N N . ALA A 1 299 ? 28.710 -0.232 48.628 1.00 26.35 299 ALA A N 1
ATOM 2186 C CA . ALA A 1 299 ? 27.401 0.397 48.647 1.00 26.37 299 ALA A CA 1
ATOM 2187 C C . ALA A 1 299 ? 27.485 1.768 47.990 1.00 26.47 299 ALA A C 1
ATOM 2188 O O . ALA A 1 299 ? 28.563 2.380 47.960 1.00 26.82 299 ALA A O 1
ATOM 2190 N N . THR A 1 300 ? 26.355 2.249 47.471 1.00 25.46 300 THR A N 1
ATOM 2191 C CA . THR A 1 300 ? 26.319 3.548 46.808 1.00 25.01 300 THR A CA 1
ATOM 2192 C C . THR A 1 300 ? 25.987 4.725 47.762 1.00 26.21 300 THR A C 1
ATOM 2193 O O . THR A 1 300 ? 26.598 5.784 47.676 1.00 26.61 300 THR A O 1
ATOM 2197 N N . PRO A 1 301 ? 25.047 4.551 48.694 1.00 28.61 301 PRO A N 1
ATOM 2198 C CA . PRO A 1 301 ? 24.213 3.403 48.984 1.00 29.86 301 PRO A CA 1
ATOM 2199 C C . PRO A 1 301 ? 23.009 3.406 48.062 1.00 30.33 301 PRO A C 1
ATOM 2200 O O . PRO A 1 301 ? 22.943 4.194 47.127 1.00 32.57 301 PRO A O 1
ATOM 2204 N N . GLU A 1 302 ? 22.058 2.537 48.345 1.00 31.86 302 GLU A N 1
ATOM 2205 C CA . GLU A 1 302 ? 20.914 2.333 47.478 1.00 31.61 302 GLU A CA 1
ATOM 2206 C C . GLU A 1 302 ? 19.760 1.817 48.342 1.00 31.80 302 GLU A C 1
ATOM 2207 O O . GLU A 1 302 ? 19.952 1.469 49.529 1.00 33.48 302 GLU A O 1
ATOM 2213 N N . SER A 1 303 ? 18.567 1.793 47.762 1.00 28.55 303 SER A N 1
ATOM 2214 C CA . SER A 1 303 ? 17.417 1.288 48.448 1.00 27.83 303 SER A CA 1
ATOM 2215 C C . SER A 1 303 ? 17.451 -0.230 48.325 1.00 28.09 303 SER A C 1
ATOM 2216 O O . SER A 1 303 ? 18.445 -0.799 47.859 1.00 26.77 303 SER A O 1
ATOM 2219 N N . SER A 1 304 ? 16.354 -0.891 48.697 1.00 27.42 304 SER A N 1
AT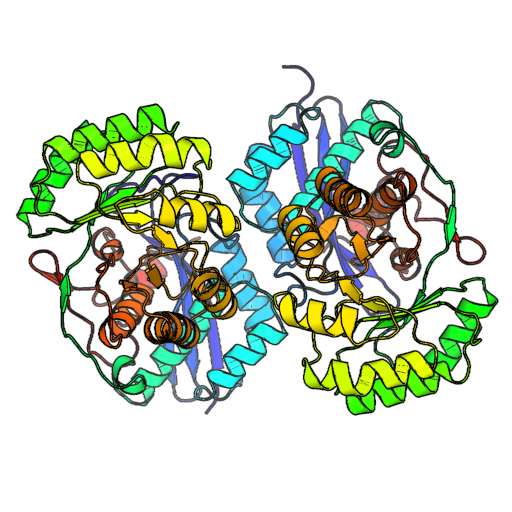OM 2220 C CA . SER A 1 304 ? 16.282 -2.338 48.540 1.00 25.89 304 SER A CA 1
ATOM 2221 C C . SER A 1 304 ? 16.176 -2.817 47.099 1.00 25.17 304 SER A C 1
ATOM 2222 O O . SER A 1 304 ? 16.514 -3.970 46.824 1.00 23.60 304 SER A O 1
ATOM 2225 N N . VAL A 1 305 ? 15.740 -1.945 46.185 1.00 24.88 305 VAL A N 1
ATOM 2226 C CA . VAL A 1 305 ? 15.665 -2.326 44.771 1.00 26.93 305 VAL A CA 1
ATOM 2227 C C . VAL A 1 305 ? 17.038 -2.712 44.168 1.00 28.65 305 VAL A C 1
ATOM 2228 O O . VAL A 1 305 ? 17.204 -3.849 43.695 1.00 32.21 305 VAL A O 1
ATOM 2232 N N . MET A 1 306 ? 18.004 -1.784 44.186 1.00 27.90 306 MET A N 1
ATOM 2233 C CA . MET A 1 306 ? 19.381 -2.040 43.731 1.00 29.02 306 MET A CA 1
ATOM 2234 C C . MET A 1 306 ? 20.155 -2.924 44.735 1.00 29.54 306 MET A C 1
ATOM 2235 O O . MET A 1 306 ? 20.949 -3.794 44.339 1.00 27.54 306 MET A O 1
ATOM 2240 N N . GLY A 1 307 ? 19.891 -2.704 46.027 1.00 28.04 307 GLY A N 1
ATOM 2241 C CA . GLY A 1 307 ? 20.483 -3.500 47.094 1.00 28.24 307 GLY A CA 1
ATOM 2242 C C . GLY A 1 307 ? 20.248 -4.988 46.928 1.00 28.55 307 GLY A C 1
ATOM 2243 O O . GLY A 1 307 ? 21.189 -5.787 47.056 1.00 30.28 307 GLY A O 1
ATOM 2244 N N . ALA A 1 308 ? 19.001 -5.363 46.643 1.00 27.40 308 ALA A N 1
ATOM 2245 C CA . ALA A 1 308 ? 18.664 -6.755 46.286 1.00 27.10 308 ALA A CA 1
ATOM 2246 C C . ALA A 1 308 ? 19.467 -7.348 45.093 1.00 26.27 308 ALA A C 1
ATOM 2247 O O . ALA A 1 308 ? 19.989 -8.443 45.220 1.00 28.24 308 ALA A O 1
ATOM 2249 N N . ILE A 1 309 ? 19.578 -6.654 43.960 1.00 24.83 309 ILE A N 1
ATOM 2250 C CA . ILE A 1 309 ? 20.296 -7.244 42.819 1.00 24.78 309 ILE A CA 1
ATOM 2251 C C . ILE A 1 309 ? 21.778 -7.316 43.171 1.00 25.39 309 ILE A C 1
ATOM 2252 O O . ILE A 1 309 ? 22.413 -8.346 42.967 1.00 26.68 309 ILE A O 1
ATOM 2257 N N . SER A 1 310 ? 22.301 -6.243 43.757 1.00 25.59 310 SER A N 1
ATOM 2258 C CA . SER A 1 310 ? 23.646 -6.243 44.326 1.00 26.54 310 SER A CA 1
ATOM 2259 C C . SER A 1 310 ? 23.909 -7.408 45.260 1.00 26.04 310 SER A C 1
ATOM 2260 O O . SER A 1 310 ? 24.923 -8.068 45.122 1.00 26.56 310 SER A O 1
ATOM 2263 N N . ALA A 1 311 ? 23.018 -7.642 46.220 1.00 26.14 311 ALA A N 1
ATOM 2264 C CA . ALA A 1 311 ? 23.202 -8.734 47.175 1.00 27.19 311 ALA A CA 1
ATOM 2265 C C . ALA A 1 311 ? 23.377 -10.066 46.440 1.00 27.34 311 ALA A C 1
ATOM 2266 O O . ALA A 1 311 ? 24.226 -10.893 46.799 1.00 27.99 311 ALA A O 1
ATOM 2268 N N . GLN A 1 312 ? 22.591 -10.258 45.390 1.00 27.17 312 GLN A N 1
ATOM 2269 C CA . GLN A 1 312 ? 22.712 -11.468 44.595 1.00 27.72 312 GLN A CA 1
ATOM 2270 C C . GLN A 1 312 ? 24.072 -11.517 43.889 1.00 26.64 312 GLN A C 1
ATOM 2271 O O . GLN A 1 312 ? 24.779 -12.522 43.971 1.00 25.59 312 GLN A O 1
ATOM 2277 N N . LEU A 1 313 ? 24.439 -10.431 43.216 1.00 26.62 313 LEU A N 1
ATOM 2278 C CA . LEU A 1 313 ? 25.772 -10.316 42.620 1.00 27.33 313 LEU A CA 1
ATOM 2279 C C . LEU A 1 313 ? 26.844 -10.790 43.601 1.00 27.77 313 LEU A C 1
ATOM 2280 O O . LEU A 1 313 ? 27.587 -11.753 43.329 1.00 25.22 313 LEU A O 1
ATOM 2285 N N . TYR A 1 314 ? 26.890 -10.115 44.757 1.00 28.90 314 TYR A N 1
ATOM 2286 C CA . TYR A 1 314 ? 27.900 -10.357 45.780 1.00 27.19 314 TYR A CA 1
ATOM 2287 C C . TYR A 1 314 ? 27.866 -11.807 46.244 1.00 27.27 314 TYR A C 1
ATOM 2288 O O . TYR A 1 314 ? 28.902 -12.390 46.515 1.00 30.61 314 TYR A O 1
ATOM 2297 N N . GLY A 1 315 ? 26.683 -12.398 46.317 1.00 26.65 315 GLY A N 1
ATOM 2298 C CA . GLY A 1 315 ? 26.576 -13.822 46.591 1.00 26.90 315 GLY A CA 1
ATOM 2299 C C . GLY A 1 315 ? 27.074 -14.749 45.467 1.00 28.36 315 GLY A C 1
ATOM 2300 O O . GLY A 1 315 ? 27.427 -15.914 45.736 1.00 29.63 315 GLY A O 1
ATOM 2301 N N . THR A 1 316 ? 27.084 -14.284 44.215 1.00 25.01 316 THR A N 1
ATOM 2302 C CA . THR A 1 316 ? 27.639 -15.123 43.167 1.00 25.07 316 THR A CA 1
ATOM 2303 C C . THR A 1 316 ? 29.152 -15.019 43.148 1.00 25.39 316 THR A C 1
ATOM 2304 O O . THR A 1 316 ? 29.819 -15.867 42.619 1.00 26.29 316 THR A O 1
ATOM 2308 N N . MET A 1 317 ? 29.689 -13.956 43.724 1.00 28.42 317 MET A N 1
ATOM 2309 C CA . MET A 1 317 ? 31.101 -13.611 43.556 1.00 27.06 317 MET A CA 1
ATOM 2310 C C . MET A 1 317 ? 32.042 -14.523 44.333 1.00 27.19 317 MET A C 1
ATOM 2311 O O . MET A 1 317 ? 31.717 -14.943 45.450 1.00 27.12 317 MET A O 1
ATOM 2316 N N . PRO A 1 318 ? 33.213 -14.835 43.739 1.00 27.40 318 PRO A N 1
ATOM 2317 C CA . PRO A 1 318 ? 34.105 -15.783 44.392 1.00 25.70 318 PRO A CA 1
ATOM 2318 C C . PRO A 1 318 ? 34.808 -15.167 45.588 1.00 26.64 318 PRO A C 1
ATOM 2319 O O . PRO A 1 318 ? 35.349 -15.903 46.420 1.00 27.46 318 PRO A O 1
ATOM 2323 N N . ASP A 1 319 ? 34.799 -13.837 45.684 1.00 26.48 319 ASP A N 1
ATOM 2324 C CA . ASP A 1 319 ? 35.600 -13.155 46.697 1.00 27.41 319 ASP A CA 1
ATOM 2325 C C . ASP A 1 319 ? 34.927 -11.898 47.208 1.00 27.27 319 ASP A C 1
ATOM 2326 O O . ASP A 1 319 ? 34.581 -11.015 46.438 1.00 25.64 319 ASP A O 1
ATOM 2331 N N . LEU A 1 320 ? 34.750 -11.834 48.522 1.00 28.38 320 LEU A N 1
ATOM 2332 C CA . LEU A 1 320 ? 34.388 -10.597 49.190 1.00 28.26 320 LEU A CA 1
ATOM 2333 C C . LEU A 1 320 ? 35.181 -10.579 50.464 1.00 27.89 320 LEU A C 1
ATOM 2334 O O . LEU A 1 320 ? 34.601 -10.527 51.543 1.00 25.05 320 LEU A O 1
ATOM 2339 N N . SER A 1 321 ? 36.503 -10.651 50.343 1.00 29.22 321 SER A N 1
ATOM 2340 C CA . SER A 1 321 ? 37.349 -10.825 51.527 1.00 28.81 321 SER A CA 1
ATOM 2341 C C . SER A 1 321 ? 37.422 -9.542 52.328 1.00 28.03 321 SER A C 1
ATOM 2342 O O . SER A 1 321 ? 37.641 -9.590 53.528 1.00 28.04 321 SER A O 1
ATOM 2345 N N . VAL A 1 322 ? 37.268 -8.405 51.650 1.00 26.39 322 VAL A N 1
ATOM 2346 C CA . VAL A 1 322 ? 37.234 -7.118 52.302 1.00 25.50 322 VAL A CA 1
ATOM 2347 C C . VAL A 1 322 ? 35.885 -6.947 53.002 1.00 25.51 322 VAL A C 1
ATOM 2348 O O . VAL A 1 322 ? 35.719 -6.083 53.843 1.00 26.41 322 VAL A O 1
ATOM 2352 N N . GLY A 1 323 ? 34.912 -7.767 52.647 1.00 24.36 323 GLY A N 1
ATOM 2353 C CA . GLY A 1 323 ? 33.603 -7.654 53.239 1.00 25.07 323 GLY A CA 1
ATOM 2354 C C . GLY A 1 323 ? 32.542 -7.073 52.335 1.00 26.31 323 GLY A C 1
ATOM 2355 O O . GLY A 1 323 ? 32.732 -6.961 51.126 1.00 30.84 323 GLY A O 1
ATOM 2356 N N . CYS A 1 324 ? 31.410 -6.732 52.930 1.00 26.62 324 CYS A N 1
ATOM 2357 C CA . CYS A 1 324 ? 30.277 -6.138 52.235 1.00 28.37 324 CYS A CA 1
ATOM 2358 C C . CYS A 1 324 ? 29.579 -5.009 53.072 1.00 28.97 324 CYS A C 1
ATOM 2359 O O . CYS A 1 324 ? 29.312 -5.154 54.278 1.00 29.44 324 CYS A O 1
ATOM 2362 N N . GLU A 1 325 ? 29.304 -3.885 52.431 1.00 27.31 325 GLU A N 1
ATOM 2363 C CA . GLU A 1 325 ? 28.714 -2.755 53.132 1.00 29.54 325 GLU A CA 1
ATOM 2364 C C . GLU A 1 325 ? 27.252 -2.512 52.715 1.00 29.96 325 GLU A C 1
ATOM 2365 O O . GLU A 1 325 ? 26.837 -1.364 52.578 1.00 29.60 325 GLU A O 1
ATOM 2371 N N . LEU A 1 326 ? 26.462 -3.566 52.518 1.00 29.75 326 LEU A N 1
ATOM 2372 C CA . LEU A 1 326 ? 25.101 -3.327 52.061 1.00 31.18 326 LEU A CA 1
ATOM 2373 C C . LEU A 1 326 ? 24.135 -3.057 53.192 1.00 34.83 326 LEU A C 1
ATOM 2374 O O . LEU A 1 326 ? 23.122 -3.733 53.289 1.00 36.84 326 LEU A O 1
ATOM 2379 N N . PHE A 1 327 ? 24.436 -2.049 54.017 1.00 37.78 327 PHE A N 1
ATOM 2380 C CA . PHE A 1 327 ? 23.653 -1.692 55.209 1.00 37.05 327 PHE A CA 1
ATOM 2381 C C . PHE A 1 327 ? 22.619 -0.632 54.830 1.00 35.79 327 PHE A C 1
ATOM 2382 O O . PHE A 1 327 ? 21.672 -0.385 55.565 1.00 36.66 327 PHE A O 1
ATOM 2390 N N . GLY A 1 328 ? 22.824 0.017 53.693 1.00 34.77 328 GLY A N 1
ATOM 2391 C CA . GLY A 1 328 ? 21.998 1.155 53.280 1.00 32.24 328 GLY A CA 1
ATOM 2392 C C . GLY A 1 328 ? 20.510 1.003 53.504 1.00 31.05 328 GLY A C 1
ATOM 2393 O O . GLY A 1 328 ? 19.928 1.750 54.296 1.00 32.93 328 GLY A O 1
ATOM 2394 N N . PRO A 1 329 ? 19.871 0.047 52.799 1.00 30.47 329 PRO A N 1
ATOM 2395 C CA . PRO A 1 329 ? 18.456 -0.251 53.059 1.00 28.68 329 PRO A CA 1
ATOM 2396 C C . PRO A 1 329 ? 18.060 -0.325 54.562 1.00 26.85 329 PRO A C 1
ATOM 2397 O O . PRO A 1 329 ? 17.087 0.275 54.947 1.00 25.17 329 PRO A O 1
ATOM 2401 N N . GLY A 1 330 ? 18.817 -1.021 55.399 1.00 27.42 330 GLY A N 1
ATOM 2402 C CA . GLY A 1 330 ? 18.555 -1.035 56.853 1.00 31.18 330 GLY A CA 1
ATOM 2403 C C . GLY A 1 330 ? 18.242 0.319 57.479 1.00 34.19 330 GLY A C 1
ATOM 2404 O O . GLY A 1 330 ? 17.398 0.405 58.379 1.00 34.59 330 GLY A O 1
ATOM 2405 N N . LEU A 1 331 ? 18.923 1.361 56.981 1.00 34.90 331 LEU A N 1
ATOM 2406 C CA . LEU A 1 331 ? 18.705 2.764 57.334 1.00 35.98 331 LEU A CA 1
ATOM 2407 C C . LEU A 1 331 ? 17.503 3.517 56.711 1.00 37.13 331 LEU A C 1
ATOM 2408 O O . LEU A 1 331 ? 17.250 4.669 57.085 1.00 40.53 331 LEU A O 1
ATOM 2413 N N . LEU A 1 332 ? 16.793 2.926 55.753 1.00 34.96 332 LEU A N 1
ATOM 2414 C CA . LEU A 1 332 ? 15.595 3.571 55.200 1.00 34.41 332 LEU A CA 1
ATOM 2415 C C . LEU A 1 332 ? 14.393 3.239 56.084 1.00 35.79 332 LEU A C 1
ATOM 2416 O O . LEU A 1 332 ? 14.319 2.110 56.550 1.00 37.23 332 LEU A O 1
ATOM 2421 N N . ILE A 1 333 ? 13.486 4.198 56.359 1.00 35.61 333 ILE A N 1
ATOM 2422 C CA . ILE A 1 333 ? 12.259 3.863 57.100 1.00 33.57 333 ILE A CA 1
ATOM 2423 C C . ILE A 1 333 ? 11.147 3.363 56.202 1.00 33.07 333 ILE A C 1
ATOM 2424 O O . ILE A 1 333 ? 10.253 2.683 56.683 1.00 38.74 333 ILE A O 1
ATOM 2429 N N . ASP A 1 334 ? 11.218 3.631 54.909 1.00 30.93 334 ASP A N 1
ATOM 2430 C CA . ASP A 1 334 ? 10.266 3.049 53.969 1.00 31.73 334 ASP A CA 1
ATOM 2431 C C . ASP A 1 334 ? 10.854 2.968 52.555 1.00 30.23 334 ASP A C 1
ATOM 2432 O O . ASP A 1 334 ? 11.859 3.602 52.273 1.00 29.27 334 ASP A O 1
ATOM 2437 N N . GLU A 1 335 ? 10.216 2.190 51.681 1.00 28.21 335 GLU A N 1
ATOM 2438 C CA . GLU A 1 335 ? 10.793 1.779 50.399 1.00 29.27 335 GLU A CA 1
ATOM 2439 C C . GLU A 1 335 ? 9.735 1.658 49.298 1.00 28.44 335 GLU A C 1
ATOM 2440 O O . GLU A 1 335 ? 8.566 1.879 49.554 1.00 28.06 335 GLU A O 1
ATOM 2446 N N . VAL A 1 336 ? 10.134 1.352 48.067 1.00 27.95 336 VAL A N 1
ATOM 2447 C CA . VAL A 1 336 ? 9.117 1.059 47.034 1.00 27.18 336 VAL A CA 1
ATOM 2448 C C . VAL A 1 336 ? 8.974 -0.446 46.766 1.00 28.65 336 VAL A C 1
ATOM 2449 O O . VAL A 1 336 ? 8.366 -0.855 45.796 1.00 30.67 336 VAL A O 1
ATOM 2453 N N . VAL A 1 337 ? 9.504 -1.276 47.653 1.00 29.91 337 VAL A N 1
ATOM 2454 C CA . VAL A 1 337 ? 9.311 -2.722 47.496 1.00 29.08 337 VAL A CA 1
ATOM 2455 C C . VAL A 1 337 ? 8.309 -3.257 48.496 1.00 27.50 337 VAL A C 1
ATOM 2456 O O . VAL A 1 337 ? 8.006 -2.606 49.469 1.00 29.14 337 VAL A O 1
ATOM 2460 N N . THR A 1 338 ? 7.771 -4.431 48.231 1.00 26.07 338 THR A N 1
ATOM 2461 C CA . THR A 1 338 ? 6.894 -5.050 49.187 1.00 27.81 338 THR A CA 1
ATOM 2462 C C . THR A 1 338 ? 7.647 -5.654 50.400 1.00 31.74 338 THR A C 1
ATOM 2463 O O . THR A 1 338 ? 7.092 -5.745 51.469 1.00 31.07 338 THR A O 1
ATOM 2467 N N . GLU A 1 339 ? 8.902 -6.066 50.206 1.00 38.46 339 GLU A N 1
ATOM 2468 C CA . GLU A 1 339 ? 9.725 -6.694 51.233 1.00 42.12 339 GLU A CA 1
ATOM 2469 C C . GLU A 1 339 ? 11.167 -6.223 51.086 1.00 42.02 339 GLU A C 1
ATOM 2470 O O . GLU A 1 339 ? 11.874 -6.675 50.184 1.00 42.29 339 GLU A O 1
ATOM 2476 N N . PRO A 1 340 ? 11.610 -5.300 51.964 1.00 39.55 340 PRO A N 1
ATOM 2477 C CA . PRO A 1 340 ? 12.976 -4.781 51.932 1.00 36.83 340 PRO A CA 1
ATOM 2478 C C . PRO A 1 340 ? 13.993 -5.860 52.300 1.00 34.68 340 PRO A C 1
ATOM 2479 O O . PRO A 1 340 ? 13.604 -6.984 52.605 1.00 38.36 340 PRO A O 1
ATOM 2483 N N . LEU A 1 341 ? 15.279 -5.545 52.263 1.00 30.52 341 LEU A N 1
ATOM 2484 C CA . LEU A 1 341 ? 16.284 -6.548 52.566 1.00 28.60 341 LEU A CA 1
ATOM 2485 C C . LEU A 1 341 ? 16.181 -6.953 54.035 1.00 30.35 341 LEU A C 1
ATOM 2486 O O . LEU A 1 341 ? 15.926 -6.114 54.917 1.00 28.69 341 LEU A O 1
ATOM 2491 N N . LYS A 1 342 ? 16.368 -8.239 54.315 1.00 30.81 342 LYS A N 1
ATOM 2492 C CA . LYS A 1 342 ? 16.268 -8.675 55.693 1.00 32.58 342 LYS A CA 1
ATOM 2493 C C . LYS A 1 342 ? 17.664 -8.769 56.313 1.00 32.73 342 LYS A C 1
ATOM 2494 O O . LYS A 1 342 ? 18.580 -9.314 55.710 1.00 35.84 342 LYS A O 1
ATOM 2500 N N . TYR A 1 343 ? 17.849 -8.175 57.486 1.00 32.81 343 TYR A N 1
ATOM 2501 C CA . TYR A 1 343 ? 19.105 -8.322 58.223 1.00 32.14 343 TYR A CA 1
ATOM 2502 C C . TYR A 1 343 ? 18.862 -9.233 59.395 1.00 34.02 343 TYR A C 1
ATOM 2503 O O . TYR A 1 343 ? 17.705 -9.478 59.767 1.00 37.26 343 TYR A O 1
ATOM 2512 N N . ASP A 1 344 ? 19.952 -9.786 59.929 1.00 35.98 344 ASP A N 1
ATOM 2513 C CA . ASP A 1 344 ? 19.928 -10.644 61.106 1.00 36.08 344 ASP A CA 1
ATOM 2514 C C . ASP A 1 344 ? 21.277 -10.645 61.780 1.00 36.82 344 ASP A C 1
ATOM 2515 O O . ASP A 1 344 ? 22.268 -11.074 61.174 1.00 31.92 344 ASP A O 1
ATOM 2520 N N . ARG A 1 345 ? 21.293 -10.190 63.042 1.00 38.27 345 ARG A N 1
ATOM 2521 C CA . ARG A 1 345 ? 22.475 -10.245 63.897 1.00 37.46 345 ARG A CA 1
ATOM 2522 C C . ARG A 1 345 ? 23.666 -9.682 63.142 1.00 37.78 345 ARG A C 1
ATOM 2523 O O . ARG A 1 345 ? 24.781 -10.216 63.205 1.00 34.80 345 ARG A O 1
ATOM 2527 N N . GLY A 1 346 ? 23.402 -8.609 62.401 1.00 38.00 346 GLY A N 1
ATOM 2528 C CA . GLY A 1 346 ? 24.428 -7.958 61.591 1.00 38.33 346 GLY A CA 1
ATOM 2529 C C . GLY A 1 346 ? 24.801 -8.684 60.316 1.00 37.63 346 GLY A C 1
ATOM 2530 O O . GLY A 1 346 ? 25.962 -8.680 59.918 1.00 37.13 346 GLY A O 1
ATOM 2531 N N . GLU A 1 347 ? 23.820 -9.292 59.658 1.00 36.92 347 GLU A N 1
ATOM 2532 C CA . GLU A 1 347 ? 24.069 -9.970 58.387 1.00 36.17 347 GLU A CA 1
ATOM 2533 C C . GLU A 1 347 ? 22.928 -9.765 57.412 1.00 34.42 347 GLU A C 1
ATOM 2534 O O . GLU A 1 347 ? 21.773 -9.758 57.791 1.00 34.42 347 GLU A O 1
ATOM 2540 N N . LEU A 1 348 ? 23.260 -9.608 56.141 1.00 34.44 348 LEU A N 1
ATOM 2541 C CA . LEU A 1 348 ? 22.246 -9.558 55.102 1.00 33.45 348 LEU A CA 1
ATOM 2542 C C . LEU A 1 348 ? 21.921 -10.979 54.668 1.00 32.56 348 LEU A C 1
ATOM 2543 O O . LEU A 1 348 ? 22.839 -11.788 54.494 1.00 34.08 348 LEU A O 1
ATOM 2548 N N . LEU A 1 349 ? 20.627 -11.294 54.537 1.00 29.67 349 LEU A N 1
ATOM 2549 C CA . LEU A 1 349 ? 20.209 -12.540 53.920 1.00 29.28 349 LEU A CA 1
ATOM 2550 C C . LEU A 1 349 ? 19.979 -12.262 52.430 1.00 27.85 349 LEU A C 1
ATOM 2551 O O . LEU A 1 349 ? 19.283 -11.317 52.089 1.00 28.63 349 LEU A O 1
ATOM 2556 N N . ILE A 1 350 ? 20.542 -13.061 51.540 1.00 25.63 350 ILE A N 1
ATOM 2557 C CA . ILE A 1 350 ? 20.413 -12.742 50.104 1.00 27.84 350 ILE A CA 1
ATOM 2558 C C . ILE A 1 350 ? 19.027 -13.071 49.504 1.00 28.35 350 ILE A C 1
ATOM 2559 O O . ILE A 1 350 ? 18.537 -14.218 49.595 1.00 28.49 350 ILE A O 1
ATOM 2564 N N . PRO A 1 351 ? 18.382 -12.078 48.879 1.00 26.67 351 PRO A N 1
ATOM 2565 C CA . PRO A 1 351 ? 17.098 -12.418 48.269 1.00 27.12 351 PRO A CA 1
ATOM 2566 C C . PRO A 1 351 ? 17.215 -13.598 47.291 1.00 28.26 351 PRO A C 1
ATOM 2567 O O . PRO A 1 351 ? 18.219 -13.726 46.562 1.00 28.97 351 PRO A O 1
ATOM 2571 N N . THR A 1 352 ? 16.190 -14.449 47.303 1.00 28.05 352 THR A N 1
ATOM 2572 C CA . THR A 1 352 ? 16.162 -15.700 46.562 1.00 28.13 352 THR A CA 1
ATOM 2573 C C . THR A 1 352 ? 14.972 -15.739 45.599 1.00 29.36 352 THR A C 1
ATOM 2574 O O . THR A 1 352 ? 14.922 -16.592 44.700 1.00 31.87 352 THR A O 1
ATOM 2578 N N . GLY A 1 353 ? 14.015 -14.826 45.784 1.00 28.89 353 GLY A N 1
ATOM 2579 C CA . GLY A 1 353 ? 12.804 -14.786 44.958 1.00 26.98 353 GLY A CA 1
ATOM 2580 C C . GLY A 1 353 ? 13.174 -14.592 43.501 1.00 27.14 353 GLY A C 1
ATOM 2581 O O . GLY A 1 353 ? 14.341 -14.362 43.196 1.00 27.88 353 GLY A O 1
ATOM 2582 N N . PRO A 1 354 ? 12.199 -14.677 42.579 1.00 28.03 354 PRO A N 1
ATOM 2583 C CA . PRO A 1 354 ? 12.646 -14.557 41.176 1.00 27.72 354 PRO A CA 1
ATOM 2584 C C . PRO A 1 354 ? 13.082 -13.143 40.872 1.00 28.54 354 PRO A C 1
ATOM 2585 O O . PRO A 1 354 ? 12.749 -12.220 41.643 1.00 28.02 354 PRO A O 1
ATOM 2589 N N . GLY A 1 355 ? 13.815 -12.988 39.762 1.00 29.28 355 GLY A N 1
ATOM 2590 C CA . GLY A 1 355 ? 14.401 -11.714 39.347 1.00 27.26 355 GLY A CA 1
ATOM 2591 C C . GLY A 1 355 ? 15.432 -11.205 40.340 1.00 29.71 355 GLY A C 1
ATOM 2592 O O . GLY A 1 355 ? 16.235 -11.976 40.898 1.00 29.17 355 GLY A O 1
ATOM 2593 N N . SER A 1 356 ? 15.404 -9.896 40.575 1.00 30.05 356 SER A N 1
ATOM 2594 C CA . SER A 1 356 ? 16.200 -9.277 41.615 1.00 28.55 356 SER A CA 1
ATOM 2595 C C . SER A 1 356 ? 15.786 -9.779 42.986 1.00 28.51 356 SER A C 1
ATOM 2596 O O . SER A 1 356 ? 16.497 -9.566 43.948 1.00 28.51 356 SER A O 1
ATOM 2599 N N . GLY A 1 357 ? 14.615 -10.409 43.081 1.00 29.55 357 GLY A N 1
ATOM 2600 C CA . GLY A 1 357 ? 14.115 -10.932 44.360 1.00 28.87 357 GLY A CA 1
ATOM 2601 C C . GLY A 1 357 ? 13.227 -10.047 45.214 1.00 28.57 357 GLY A C 1
ATOM 2602 O O . GLY A 1 357 ? 12.832 -10.452 46.282 1.00 30.58 357 GLY A O 1
ATOM 2603 N N . VAL A 1 358 ? 12.930 -8.837 44.752 1.00 30.74 358 VAL A N 1
ATOM 2604 C CA . VAL A 1 358 ? 12.027 -7.895 45.438 1.00 31.96 358 VAL A CA 1
ATOM 2605 C C . VAL A 1 358 ? 11.029 -7.401 44.423 1.00 31.97 358 VAL A C 1
ATOM 2606 O O . VAL A 1 358 ? 11.352 -7.363 43.242 1.00 33.29 358 VAL A O 1
ATOM 2610 N N . ASN A 1 359 ? 9.839 -7.012 44.883 1.00 31.61 359 ASN A N 1
ATOM 2611 C CA . ASN A 1 359 ? 8.753 -6.594 44.003 1.00 29.72 359 ASN A CA 1
ATOM 2612 C C . ASN A 1 359 ? 8.304 -5.177 44.268 1.00 30.29 359 ASN A C 1
ATOM 2613 O O . ASN A 1 359 ? 8.419 -4.693 45.391 1.00 29.59 359 ASN A O 1
ATOM 2618 N N . LEU A 1 360 ? 7.825 -4.480 43.239 1.00 29.30 360 LEU A N 1
ATOM 2619 C CA . LEU A 1 360 ? 7.225 -3.171 43.481 1.00 28.84 360 LEU A CA 1
ATOM 2620 C C . LEU A 1 360 ? 6.056 -3.168 44.473 1.00 29.05 360 LEU A C 1
ATOM 2621 O O . LEU A 1 360 ? 5.236 -4.082 44.518 1.00 27.25 360 LEU A O 1
ATOM 2626 N N . ASP A 1 361 ? 5.976 -2.110 45.256 1.00 29.85 361 ASP A N 1
ATOM 2627 C CA . ASP A 1 361 ? 4.739 -1.789 45.913 1.00 30.36 361 ASP A CA 1
ATOM 2628 C C . ASP A 1 361 ? 4.240 -0.497 45.293 1.00 30.46 361 ASP A C 1
ATOM 2629 O O . ASP A 1 361 ? 4.762 0.578 45.578 1.00 30.09 361 ASP A O 1
ATOM 2634 N N . GLU A 1 362 ? 3.206 -0.602 44.469 1.00 30.41 362 GLU A N 1
ATOM 2635 C CA . GLU A 1 362 ? 2.802 0.543 43.654 1.00 31.43 362 GLU A CA 1
ATOM 2636 C C . GLU A 1 362 ? 2.170 1.686 44.453 1.00 29.43 362 GLU A C 1
ATOM 2637 O O . GLU A 1 362 ? 2.161 2.834 44.027 1.00 26.65 362 GLU A O 1
ATOM 2643 N N . GLU A 1 363 ? 1.681 1.369 45.634 1.00 29.82 363 GLU A N 1
ATOM 2644 C CA . GLU A 1 363 ? 1.159 2.405 46.492 1.00 33.80 363 GLU A CA 1
ATOM 2645 C C . GLU A 1 363 ? 2.311 3.202 47.078 1.00 33.16 363 GLU A C 1
ATOM 2646 O O . GLU A 1 363 ? 2.284 4.444 47.061 1.00 31.82 363 GLU A O 1
ATOM 2652 N N . ARG A 1 364 ? 3.332 2.497 47.569 1.00 32.22 364 ARG A N 1
ATOM 2653 C CA . ARG A 1 364 ? 4.532 3.175 48.076 1.00 29.79 364 ARG A CA 1
ATOM 2654 C C . ARG A 1 364 ? 5.237 3.993 46.991 1.00 28.03 364 ARG A C 1
ATOM 2655 O O . ARG A 1 364 ? 5.689 5.114 47.250 1.00 27.42 364 ARG A O 1
ATOM 2663 N N . LEU A 1 365 ? 5.342 3.430 45.789 1.00 26.36 365 LEU A N 1
ATOM 2664 C CA . LEU A 1 365 ? 5.937 4.158 44.699 1.00 27.22 365 LEU A CA 1
ATOM 2665 C C . LEU A 1 365 ? 5.183 5.480 44.510 1.00 29.51 365 LEU A C 1
ATOM 2666 O O . LEU A 1 365 ? 5.801 6.552 44.414 1.00 32.76 365 LEU A O 1
ATOM 2671 N N . ARG A 1 366 ? 3.855 5.407 44.473 1.00 30.03 366 ARG A N 1
ATOM 2672 C CA . ARG A 1 366 ? 3.043 6.590 44.219 1.00 29.93 366 ARG A CA 1
ATOM 2673 C C . ARG A 1 366 ? 3.295 7.541 45.355 1.00 29.34 366 ARG A C 1
ATOM 2674 O O . ARG A 1 366 ? 3.606 8.691 45.114 1.00 28.22 366 ARG A O 1
ATOM 2682 N N . LYS A 1 367 ? 3.220 7.010 46.585 1.00 29.28 367 LYS A N 1
ATOM 2683 C CA . LYS A 1 367 ? 3.305 7.782 47.838 1.00 27.25 367 LYS A CA 1
ATOM 2684 C C . LYS A 1 367 ? 4.589 8.546 47.924 1.00 26.82 367 LYS A C 1
ATOM 2685 O O . LYS A 1 367 ? 4.578 9.692 48.370 1.00 28.62 367 LYS A O 1
ATOM 2691 N N . TYR A 1 368 ? 5.688 7.927 47.491 1.00 26.51 368 TYR A N 1
ATOM 2692 C CA . TYR A 1 368 ? 6.986 8.563 47.614 1.00 26.16 368 TYR A CA 1
ATOM 2693 C C . TYR A 1 368 ? 7.548 9.104 46.315 1.00 27.03 368 TYR A C 1
ATOM 2694 O O . TYR A 1 368 ? 8.699 9.547 46.295 1.00 28.21 368 TYR A O 1
ATOM 2703 N N . SER A 1 369 ? 6.753 9.119 45.244 1.00 28.21 369 SER A N 1
ATOM 2704 C CA . SER A 1 369 ? 7.176 9.828 44.034 1.00 30.95 369 SER A CA 1
ATOM 2705 C C . SER A 1 369 ? 7.359 11.294 44.344 1.00 34.92 369 SER A C 1
ATOM 2706 O O . SER A 1 369 ? 6.626 11.861 45.154 1.00 36.77 369 SER A O 1
ATOM 2709 N N . ARG A 1 370 ? 8.357 11.906 43.722 1.00 37.54 370 ARG A N 1
ATOM 2710 C CA . ARG A 1 370 ? 8.570 13.327 43.891 1.00 39.21 370 ARG A CA 1
ATOM 2711 C C . ARG A 1 370 ? 7.619 14.130 42.999 1.00 43.18 370 ARG A C 1
ATOM 2712 O O . ARG A 1 370 ? 7.408 13.767 41.827 1.00 39.78 370 ARG A O 1
ATOM 2720 N N . ASP A 1 371 ? 7.059 15.212 43.564 1.00 48.82 371 ASP A N 1
ATOM 2721 C CA . ASP A 1 371 ? 6.172 16.147 42.836 1.00 53.83 371 ASP A CA 1
ATOM 2722 C C . ASP A 1 371 ? 6.928 16.861 41.719 1.00 54.31 371 ASP A C 1
ATOM 2723 O O . ASP A 1 371 ? 6.564 16.759 40.553 1.00 54.83 371 ASP A O 1
ATOM 2728 N N . MET B 1 1 ? 29.660 44.121 50.668 1.00 87.49 1 MET B N 1
ATOM 2729 C CA . MET B 1 1 ? 30.400 43.509 49.521 1.00 88.32 1 MET B CA 1
ATOM 2730 C C . MET B 1 1 ? 30.653 44.522 48.377 1.00 85.18 1 MET B C 1
ATOM 2731 O O . MET B 1 1 ? 30.014 45.580 48.325 1.00 77.14 1 MET B O 1
ATOM 2733 N N . THR B 1 2 ? 31.613 44.209 47.495 1.00 84.49 2 THR B N 1
ATOM 2734 C CA . THR B 1 2 ? 31.723 44.847 46.163 1.00 74.00 2 THR B CA 1
ATOM 2735 C C . THR B 1 2 ? 30.698 44.168 45.233 1.00 63.89 2 THR B C 1
ATOM 2736 O O . THR B 1 2 ? 29.851 43.410 45.708 1.00 66.07 2 THR B O 1
ATOM 2738 N N . THR B 1 3 ? 30.764 44.442 43.928 1.00 53.66 3 THR B N 1
ATOM 2739 C CA . THR B 1 3 ? 29.907 43.797 42.915 1.00 44.17 3 THR B CA 1
ATOM 2740 C C . THR B 1 3 ? 29.674 42.291 43.193 1.00 42.33 3 THR B C 1
ATOM 2741 O O . THR B 1 3 ? 30.603 41.561 43.566 1.00 39.94 3 THR B O 1
ATOM 2745 N N . THR B 1 4 ? 28.426 41.840 43.069 1.00 39.97 4 THR B N 1
ATOM 2746 C CA . THR B 1 4 ? 28.134 40.410 43.148 1.00 39.09 4 THR B CA 1
ATOM 2747 C C . THR B 1 4 ? 27.340 39.956 41.926 1.00 40.15 4 THR B C 1
ATOM 2748 O O . THR B 1 4 ? 26.860 40.786 41.143 1.00 41.46 4 THR B O 1
ATOM 2752 N N . ILE B 1 5 ? 27.258 38.639 41.737 1.00 41.42 5 ILE B N 1
ATOM 2753 C CA . ILE B 1 5 ? 26.340 38.060 40.760 1.00 41.68 5 ILE B CA 1
ATOM 2754 C C . ILE B 1 5 ? 24.985 37.951 41.435 1.00 42.95 5 ILE B C 1
ATOM 2755 O O . ILE B 1 5 ? 24.822 37.255 42.458 1.00 40.21 5 ILE B O 1
ATOM 2760 N N . THR B 1 6 ? 24.037 38.670 40.845 1.00 43.25 6 THR B N 1
ATOM 2761 C CA . THR B 1 6 ? 22.662 38.724 41.293 1.00 44.09 6 THR B CA 1
ATOM 2762 C C . THR B 1 6 ? 21.812 37.671 40.578 1.00 46.46 6 THR B C 1
ATOM 2763 O O . THR B 1 6 ? 20.835 37.185 41.161 1.00 45.78 6 THR B O 1
ATOM 2767 N N . GLU B 1 7 ? 22.182 37.334 39.328 1.00 45.68 7 GLU B N 1
ATOM 2768 C CA . GLU B 1 7 ? 21.383 36.438 38.466 1.00 43.06 7 GLU B CA 1
ATOM 2769 C C . GLU B 1 7 ? 22.219 35.592 37.555 1.00 40.71 7 GLU B C 1
ATOM 2770 O O . GLU B 1 7 ? 23.222 36.067 37.030 1.00 40.71 7 GLU B O 1
ATOM 2776 N N . MET B 1 8 ? 21.757 34.360 37.319 1.00 39.69 8 MET B N 1
ATOM 2777 C CA . MET B 1 8 ? 22.247 33.521 36.214 1.00 35.07 8 MET B CA 1
ATOM 2778 C C . MET B 1 8 ? 21.116 32.764 35.549 1.00 33.68 8 MET B C 1
ATOM 2779 O O . MET B 1 8 ? 20.240 32.235 36.217 1.00 33.34 8 MET B O 1
ATOM 2784 N N . SER B 1 9 ? 21.149 32.690 34.228 1.00 31.48 9 SER B N 1
ATOM 2785 C CA . SER B 1 9 ? 20.131 31.947 33.515 1.00 29.36 9 SER B CA 1
ATOM 2786 C C . SER B 1 9 ? 20.784 31.023 32.536 1.00 29.24 9 SER B C 1
ATOM 2787 O O . SER B 1 9 ? 21.871 31.301 32.041 1.00 30.94 9 SER B O 1
ATOM 2790 N N . ALA B 1 10 ? 20.102 29.931 32.239 1.00 29.02 10 ALA B N 1
ATOM 2791 C CA . ALA B 1 10 ? 20.552 29.012 31.228 1.00 29.61 10 ALA B CA 1
ATOM 2792 C C . ALA B 1 10 ? 19.385 28.712 30.266 1.00 30.67 10 ALA B C 1
ATOM 2793 O O . ALA B 1 10 ? 18.354 28.168 30.676 1.00 33.21 10 ALA B O 1
ATOM 2795 N N . THR B 1 11 ? 19.537 29.063 28.997 1.00 29.50 11 THR B N 1
ATOM 2796 C CA . THR B 1 11 ? 18.425 28.931 28.053 1.00 29.72 11 THR B CA 1
ATOM 2797 C C . THR B 1 11 ? 18.795 28.006 26.901 1.00 29.07 11 THR B C 1
ATOM 2798 O O . THR B 1 11 ? 19.736 28.285 26.161 1.00 27.43 11 THR B O 1
ATOM 2802 N N . ILE B 1 12 ? 18.046 26.921 26.734 1.00 28.77 12 ILE B N 1
ATOM 2803 C CA . ILE B 1 12 ? 18.269 26.058 25.578 1.00 30.76 12 ILE B CA 1
ATOM 2804 C C . ILE B 1 12 ? 17.844 26.751 24.278 1.00 30.19 12 ILE B C 1
ATOM 2805 O O . ILE B 1 12 ? 16.775 27.322 24.178 1.00 28.88 12 ILE B O 1
ATOM 2810 N N . VAL B 1 13 ? 18.695 26.671 23.275 1.00 31.41 13 VAL B N 1
ATOM 2811 C CA . VAL B 1 13 ? 18.534 27.472 22.087 1.00 33.01 13 VAL B CA 1
ATOM 2812 C C . VAL B 1 13 ? 18.846 26.598 20.892 1.00 34.05 13 VAL B C 1
ATOM 2813 O O . VAL B 1 13 ? 19.939 26.051 20.800 1.00 33.73 13 VAL B O 1
ATOM 2817 N N . ASP B 1 14 ? 17.889 26.469 19.981 1.00 36.00 14 ASP B N 1
ATOM 2818 C CA . ASP B 1 14 ? 18.093 25.648 18.809 1.00 39.78 14 ASP B CA 1
ATOM 2819 C C . ASP B 1 14 ? 18.302 26.568 17.636 1.00 41.27 14 ASP B C 1
ATOM 2820 O O . ASP B 1 14 ? 17.408 27.317 17.273 1.00 49.37 14 ASP B O 1
ATOM 2825 N N . LEU B 1 15 ? 19.491 26.525 17.051 1.00 41.82 15 LEU B N 1
ATOM 2826 C CA . LEU B 1 15 ? 19.830 27.402 15.933 1.00 42.00 15 LEU B CA 1
ATOM 2827 C C . LEU B 1 15 ? 19.857 26.631 14.632 1.00 45.75 15 LEU B C 1
ATOM 2828 O O . LEU B 1 15 ? 20.424 25.530 14.574 1.00 49.00 15 LEU B O 1
ATOM 2833 N N . PRO B 1 16 ? 19.269 27.217 13.576 1.00 45.03 16 PRO B N 1
ATOM 2834 C CA . PRO B 1 16 ? 19.216 26.689 12.220 1.00 42.62 16 PRO B CA 1
ATOM 2835 C C . PRO B 1 16 ? 20.594 26.549 11.585 1.00 43.92 16 PRO B C 1
ATOM 2836 O O . PRO B 1 16 ? 21.397 27.498 11.588 1.00 43.11 16 PRO B O 1
ATOM 2840 N N . SER B 1 17 ? 20.847 25.379 11.009 1.00 45.81 17 SER B N 1
ATOM 2841 C CA . SER B 1 17 ? 22.136 25.075 10.404 1.00 44.38 17 SER B CA 1
ATOM 2842 C C . SER B 1 17 ? 21.938 24.364 9.063 1.00 45.26 17 SER B C 1
ATOM 2843 O O . SER B 1 17 ? 20.849 23.863 8.785 1.00 47.11 17 SER B O 1
ATOM 2846 N N . ARG B 1 18 ? 23.003 24.305 8.258 1.00 47.43 18 ARG B N 1
ATOM 2847 C CA . ARG B 1 18 ? 23.061 23.521 7.003 1.00 47.98 18 ARG B CA 1
ATOM 2848 C C . ARG B 1 18 ? 23.467 22.026 7.186 1.00 53.89 18 ARG B C 1
ATOM 2849 O O . ARG B 1 18 ? 23.808 21.369 6.192 1.00 53.82 18 ARG B O 1
ATOM 2857 N N . ARG B 1 19 ? 23.397 21.515 8.439 1.00 56.41 19 ARG B N 1
ATOM 2858 C CA . ARG B 1 19 ? 23.722 20.113 8.877 1.00 53.45 19 ARG B CA 1
ATOM 2859 C C . ARG B 1 19 ? 25.194 19.775 8.751 1.00 55.93 19 ARG B C 1
ATOM 2860 O O . ARG B 1 19 ? 26.047 20.609 9.041 1.00 57.93 19 ARG B O 1
ATOM 2862 N N . HIS B 1 29 ? 18.840 19.217 11.627 1.00 75.15 29 HIS B N 1
ATOM 2863 C CA . HIS B 1 29 ? 18.892 20.509 10.935 1.00 81.28 29 HIS B CA 1
ATOM 2864 C C . HIS B 1 29 ? 18.970 21.693 11.920 1.00 81.05 29 HIS B C 1
ATOM 2865 O O . HIS B 1 29 ? 18.491 22.803 11.632 1.00 77.62 29 HIS B O 1
ATOM 2867 N N . HIS B 1 30 ? 19.600 21.439 13.070 1.00 76.78 30 HIS B N 1
ATOM 2868 C CA . HIS B 1 30 ? 19.674 22.388 14.191 1.00 72.36 30 HIS B CA 1
ATOM 2869 C C . HIS B 1 30 ? 20.901 22.127 15.091 1.00 66.45 30 HIS B C 1
ATOM 2870 O O . HIS B 1 30 ? 21.199 20.983 15.410 1.00 61.32 30 HIS B O 1
ATOM 2877 N N . GLN B 1 31 ? 21.632 23.177 15.471 1.00 62.71 31 GLN B N 1
ATOM 2878 C CA . GLN B 1 31 ? 22.635 23.054 16.547 1.00 54.75 31 GLN B CA 1
ATOM 2879 C C . GLN B 1 31 ? 22.051 23.555 17.853 1.00 46.89 31 GLN B C 1
ATOM 2880 O O . GLN B 1 31 ? 21.775 24.746 17.986 1.00 47.36 31 GLN B O 1
ATOM 2886 N N . SER B 1 32 ? 21.854 22.656 18.811 1.00 41.73 32 SER B N 1
ATOM 2887 C CA . SER B 1 32 ? 21.409 23.072 20.145 1.00 38.02 32 SER B CA 1
ATOM 2888 C C . SER B 1 32 ? 22.587 23.497 21.048 1.00 36.16 32 SER B C 1
ATOM 2889 O O . SER B 1 32 ? 23.666 22.894 21.073 1.00 32.16 32 SER B O 1
ATOM 2892 N N . ILE B 1 33 ? 22.366 24.585 21.762 1.00 35.07 33 ILE B N 1
ATOM 2893 C CA . ILE B 1 33 ? 23.336 25.106 22.684 1.00 32.50 33 ILE B CA 1
ATOM 2894 C C . ILE B 1 33 ? 22.538 25.405 23.916 1.00 32.52 33 ILE B C 1
ATOM 2895 O O . ILE B 1 33 ? 21.316 25.269 23.912 1.00 31.98 33 ILE B O 1
ATOM 2900 N N . VAL B 1 34 ? 23.230 25.772 24.982 1.00 32.94 34 VAL B N 1
ATOM 2901 C CA . VAL B 1 34 ? 22.572 26.310 26.141 1.00 32.53 34 VAL B CA 1
ATOM 2902 C C . VAL B 1 34 ? 23.326 27.578 26.360 1.00 34.61 34 VAL B C 1
ATOM 2903 O O . VAL B 1 34 ? 24.542 27.551 26.555 1.00 41.20 34 VAL B O 1
ATOM 2907 N N . LEU B 1 35 ? 22.619 28.690 26.289 1.00 33.39 35 LEU B N 1
ATOM 2908 C CA . LEU B 1 35 ? 23.234 29.979 26.509 1.00 32.42 35 LEU B CA 1
ATOM 2909 C C . LEU B 1 35 ? 23.135 30.390 27.986 1.00 33.15 35 LEU B C 1
ATOM 2910 O O . LEU B 1 35 ? 22.027 30.434 28.569 1.00 30.51 35 LEU B O 1
ATOM 2915 N N . VAL B 1 36 ? 24.301 30.684 28.571 1.00 32.74 36 VAL B N 1
ATOM 2916 C CA . VAL B 1 36 ? 24.382 31.109 29.956 1.00 35.19 36 VAL B CA 1
ATOM 2917 C C . VAL B 1 36 ? 24.475 32.619 29.964 1.00 38.72 36 VAL B C 1
ATOM 2918 O O . VAL B 1 36 ? 25.064 33.204 29.065 1.00 42.10 36 VAL B O 1
ATOM 2922 N N . ARG B 1 37 ? 23.874 33.233 30.978 1.00 42.09 37 ARG B N 1
ATOM 2923 C CA . ARG B 1 37 ? 23.810 34.668 31.106 1.00 44.35 37 ARG B CA 1
ATOM 2924 C C . ARG B 1 37 ? 24.020 34.992 32.570 1.00 45.18 37 ARG B C 1
ATOM 2925 O O . ARG B 1 37 ? 23.255 34.538 33.424 1.00 50.82 37 ARG B O 1
ATOM 2933 N N . VAL B 1 38 ? 25.062 35.762 32.860 1.00 42.66 38 VAL B N 1
ATOM 2934 C CA . VAL B 1 38 ? 25.400 36.142 34.221 1.00 40.27 38 VAL B CA 1
ATOM 2935 C C . VAL B 1 38 ? 25.192 37.646 34.345 1.00 42.03 38 VAL B C 1
ATOM 2936 O O . VAL B 1 38 ? 25.560 38.383 33.430 1.00 40.44 38 VAL B O 1
ATOM 2940 N N . ARG B 1 39 ? 24.611 38.084 35.466 1.00 42.33 39 ARG B N 1
ATOM 2941 C CA . ARG B 1 39 ? 24.388 39.495 35.733 1.00 46.47 39 ARG B CA 1
ATOM 2942 C C . ARG B 1 39 ? 25.037 40.020 37.022 1.00 49.97 39 ARG B C 1
ATOM 2943 O O . ARG B 1 39 ? 24.971 39.390 38.084 1.00 52.55 39 ARG B O 1
ATOM 2951 N N . ASP B 1 40 ? 25.665 41.188 36.882 1.00 52.38 40 ASP B N 1
ATOM 2952 C CA . ASP B 1 40 ? 26.254 41.993 37.963 1.00 52.10 40 ASP B CA 1
ATOM 2953 C C . ASP B 1 40 ? 25.199 42.634 38.801 1.00 47.88 40 ASP B C 1
ATOM 2954 O O . ASP B 1 40 ? 24.133 42.940 38.307 1.00 51.27 40 ASP B O 1
ATOM 2959 N N . SER B 1 41 ? 25.537 42.958 40.035 1.00 45.18 41 SER B N 1
ATOM 2960 C CA . SER B 1 41 ? 24.799 43.985 40.752 1.00 43.96 41 SER B CA 1
ATOM 2961 C C . SER B 1 41 ? 25.088 45.406 40.218 1.00 45.76 41 SER B C 1
ATOM 2962 O O . SER B 1 41 ? 24.707 46.386 40.847 1.00 48.40 41 SER B O 1
ATOM 2965 N N . ASP B 1 42 ? 25.750 45.514 39.063 1.00 45.94 42 ASP B N 1
ATOM 2966 C CA . ASP B 1 42 ? 25.989 46.804 38.387 1.00 43.99 42 ASP B CA 1
ATOM 2967 C C . ASP B 1 42 ? 25.348 46.791 37.013 1.00 41.96 42 ASP B C 1
ATOM 2968 O O . ASP B 1 42 ? 25.637 47.632 36.177 1.00 40.45 42 ASP B O 1
ATOM 2973 N N . GLY B 1 43 ? 24.522 45.794 36.760 1.00 40.81 43 GLY B N 1
ATOM 2974 C CA . GLY B 1 43 ? 23.842 45.719 35.495 1.00 38.46 43 GLY B CA 1
ATOM 2975 C C . GLY B 1 43 ? 24.693 45.179 34.373 1.00 38.47 43 GLY B C 1
ATOM 2976 O O . GLY B 1 43 ? 24.193 45.045 33.270 1.00 40.86 43 GLY B O 1
ATOM 2977 N N . GLY B 1 44 ? 25.969 44.879 34.631 1.00 36.65 44 GLY B N 1
ATOM 2978 C CA . GLY B 1 44 ? 26.811 44.157 33.652 1.00 34.13 44 GLY B CA 1
ATOM 2979 C C . GLY B 1 44 ? 26.425 42.685 33.431 1.00 35.03 44 GLY B C 1
ATOM 2980 O O . GLY B 1 44 ? 25.908 42.007 34.327 1.00 32.22 44 GLY B O 1
ATOM 2981 N N . GLU B 1 45 ? 26.655 42.197 32.219 1.00 36.83 45 GLU B N 1
ATOM 2982 C CA . GLU B 1 45 ? 26.216 40.870 31.812 1.00 38.24 45 GLU B CA 1
ATOM 2983 C C . GLU B 1 45 ? 27.394 40.189 31.146 1.00 35.58 45 GLU B C 1
ATOM 2984 O O . GLU B 1 45 ? 28.169 40.838 30.445 1.00 37.71 45 GLU B O 1
ATOM 2990 N N . GLY B 1 46 ? 27.532 38.889 31.371 1.00 33.39 46 GLY B N 1
ATOM 2991 C CA . GLY B 1 46 ? 28.475 38.055 30.607 1.00 32.14 46 GLY B CA 1
ATOM 2992 C C . GLY B 1 46 ? 27.780 36.823 30.039 1.00 31.17 46 GLY B C 1
ATOM 2993 O O . GLY B 1 46 ? 26.881 36.261 30.659 1.00 32.55 46 GLY B O 1
ATOM 2994 N N . ILE B 1 47 ? 28.176 36.399 28.848 1.00 29.88 47 ILE B N 1
ATOM 2995 C CA . ILE B 1 47 ? 27.511 35.267 28.208 1.00 26.89 47 ILE B CA 1
ATOM 2996 C C . ILE B 1 47 ? 28.493 34.127 27.881 1.00 27.01 47 ILE B C 1
ATOM 2997 O O . ILE B 1 47 ? 29.701 34.373 27.668 1.00 26.03 47 ILE B O 1
ATOM 3002 N N . GLY B 1 48 ? 27.972 32.895 27.886 1.00 25.93 48 GLY B N 1
ATOM 3003 C CA . GLY B 1 48 ? 28.748 31.679 27.623 1.00 27.83 48 GLY B CA 1
ATOM 3004 C C . GLY B 1 48 ? 27.861 30.580 27.040 1.00 30.90 48 GLY B C 1
ATOM 3005 O O . GLY B 1 48 ? 26.634 30.611 27.210 1.00 32.23 48 GLY B O 1
ATOM 3006 N N . GLU B 1 49 ? 28.473 29.599 26.379 1.00 31.46 49 GLU B N 1
ATOM 3007 C CA . GLU B 1 49 ? 27.745 28.630 25.565 1.00 34.03 49 GLU B CA 1
ATOM 3008 C C . GLU B 1 49 ? 28.093 27.199 25.963 1.00 35.17 49 GLU B C 1
ATOM 3009 O O . GLU B 1 49 ? 29.258 26.829 25.973 1.00 37.05 49 GLU B O 1
ATOM 3015 N N . ALA B 1 50 ? 27.094 26.394 26.303 1.00 34.28 50 ALA B N 1
ATOM 3016 C CA . ALA B 1 50 ? 27.332 24.971 26.450 1.00 33.72 50 ALA B CA 1
ATOM 3017 C C . ALA B 1 50 ? 26.986 24.284 25.114 1.00 32.79 50 ALA B C 1
ATOM 3018 O O . ALA B 1 50 ? 25.935 24.511 24.558 1.00 31.89 50 ALA B O 1
ATOM 3020 N N . VAL B 1 51 ? 27.909 23.499 24.583 1.00 33.66 51 VAL B N 1
ATOM 3021 C CA . VAL B 1 51 ? 27.688 22.754 23.358 1.00 35.58 51 VAL B CA 1
ATOM 3022 C C . VAL B 1 51 ? 28.194 21.334 23.396 1.00 37.89 51 VAL B C 1
ATOM 3023 O O . VAL B 1 51 ? 29.208 21.014 24.043 1.00 35.12 51 VAL B O 1
ATOM 3027 N N . THR B 1 52 ? 27.510 20.532 22.583 1.00 42.02 52 THR B N 1
ATOM 3028 C CA . THR B 1 52 ? 27.722 19.112 22.419 1.00 43.31 52 THR B CA 1
ATOM 3029 C C . THR B 1 52 ? 27.758 18.839 20.924 1.00 45.03 52 THR B C 1
ATOM 3030 O O . THR B 1 52 ? 27.003 19.462 20.179 1.00 48.81 52 THR B O 1
ATOM 3034 N N . PRO B 1 53 ? 28.629 17.912 20.470 1.00 47.31 53 PRO B N 1
ATOM 3035 C CA . PRO B 1 53 ? 28.666 17.521 19.049 1.00 49.44 53 PRO B CA 1
ATOM 3036 C C . PRO B 1 53 ? 27.254 17.285 18.503 1.00 54.15 53 PRO B C 1
ATOM 3037 O O . PRO B 1 53 ? 26.838 17.977 17.579 1.00 70.95 53 PRO B O 1
ATOM 3041 N N . GLY B 1 54 ? 26.521 16.337 19.077 1.00 47.05 54 GLY B N 1
ATOM 3042 C CA . GLY B 1 54 ? 25.089 16.282 18.887 1.00 42.42 54 GLY B CA 1
ATOM 3043 C C . GLY B 1 54 ? 24.447 15.440 19.965 1.00 43.59 54 GLY B C 1
ATOM 3044 O O . GLY B 1 54 ? 23.898 14.392 19.676 1.00 45.91 54 GLY B O 1
ATOM 3045 N N . GLY B 1 55 ? 24.517 15.888 21.214 1.00 43.05 55 GLY B N 1
ATOM 3046 C CA . GLY B 1 55 ? 24.035 15.092 22.348 1.00 39.13 55 GLY B CA 1
ATOM 3047 C C . GLY B 1 55 ? 25.055 14.208 23.070 1.00 37.50 55 GLY B C 1
ATOM 3048 O O . GLY B 1 55 ? 26.263 14.246 22.806 1.00 35.23 55 GLY B O 1
ATOM 3049 N N . PRO B 1 56 ? 24.570 13.381 23.995 1.00 36.89 56 PRO B N 1
ATOM 3050 C CA . PRO B 1 56 ? 25.440 12.624 24.884 1.00 37.75 56 PRO B CA 1
ATOM 3051 C C . PRO B 1 56 ? 26.338 11.534 24.248 1.00 39.96 56 PRO B C 1
ATOM 3052 O O . PRO B 1 56 ? 26.983 10.790 24.997 1.00 42.82 56 PRO B O 1
ATOM 3056 N N . TRP B 1 57 ? 26.408 11.418 22.921 1.00 37.32 57 TRP B N 1
ATOM 3057 C CA . TRP B 1 57 ? 27.192 10.316 22.355 1.00 37.16 57 TRP B CA 1
ATOM 3058 C C . TRP B 1 57 ? 28.702 10.482 22.614 1.00 38.88 57 TRP B C 1
ATOM 3059 O O . TRP B 1 57 ? 29.405 9.487 22.738 1.00 39.70 57 TRP B O 1
ATOM 3070 N N . TRP B 1 58 ? 29.179 11.725 22.739 1.00 38.21 58 TRP B N 1
ATOM 3071 C CA . TRP B 1 58 ? 30.616 12.043 22.696 1.00 36.83 58 TRP B CA 1
ATOM 3072 C C . TRP B 1 58 ? 31.231 12.121 24.108 1.00 37.12 58 TRP B C 1
ATOM 3073 O O . TRP B 1 58 ? 32.096 11.318 24.443 1.00 38.60 58 TRP B O 1
ATOM 3084 N N . GLY B 1 59 ? 30.832 13.120 24.898 1.00 38.19 59 GLY B N 1
ATOM 3085 C CA . GLY B 1 59 ? 30.896 13.070 26.378 1.00 40.63 59 GLY B CA 1
ATOM 3086 C C . GLY B 1 59 ? 29.489 12.651 26.781 1.00 46.12 59 GLY B C 1
ATOM 3087 O O . GLY B 1 59 ? 28.668 12.335 25.912 1.00 53.78 59 GLY B O 1
ATOM 3088 N N . GLY B 1 60 ? 29.156 12.633 28.058 1.00 41.95 60 GLY B N 1
ATOM 3089 C CA . GLY B 1 60 ? 27.788 12.197 28.405 1.00 36.48 60 GLY B CA 1
ATOM 3090 C C . GLY B 1 60 ? 26.850 13.364 28.681 1.00 38.21 60 GLY B C 1
ATOM 3091 O O . GLY B 1 60 ? 26.107 13.371 29.683 1.00 35.33 60 GLY B O 1
ATOM 3092 N N . GLU B 1 61 ? 26.883 14.372 27.808 1.00 36.67 61 GLU B N 1
ATOM 3093 C CA . GLU B 1 61 ? 26.204 15.626 28.123 1.00 34.70 61 GLU B CA 1
ATOM 3094 C C . GLU B 1 61 ? 25.201 15.982 27.058 1.00 33.50 61 GLU B C 1
ATOM 3095 O O . GLU B 1 61 ? 25.371 15.658 25.883 1.00 32.96 61 GLU B O 1
ATOM 3101 N N . SER B 1 62 ? 24.130 16.624 27.490 1.00 32.93 62 SER B N 1
ATOM 3102 C CA . SER B 1 62 ? 23.117 17.099 26.568 1.00 32.93 62 SER B CA 1
ATOM 3103 C C . SER B 1 62 ? 22.554 18.437 27.026 1.00 32.53 62 SER B C 1
ATOM 3104 O O . SER B 1 62 ? 22.533 18.742 28.227 1.00 34.35 62 SER B O 1
ATOM 3107 N N . VAL B 1 63 ? 22.067 19.234 26.088 1.00 31.08 63 VAL B N 1
ATOM 3108 C CA . VAL B 1 63 ? 21.514 20.536 26.467 1.00 30.20 63 VAL B CA 1
ATOM 3109 C C . VAL B 1 63 ? 20.459 20.447 27.582 1.00 29.08 63 VAL B C 1
ATOM 3110 O O . VAL B 1 63 ? 20.429 21.299 28.481 1.00 26.95 63 VAL B O 1
ATOM 3114 N N . GLU B 1 64 ? 19.605 19.423 27.517 1.00 29.92 64 GLU B N 1
ATOM 3115 C CA . GLU B 1 64 ? 18.553 19.245 28.524 1.00 31.24 64 GLU B CA 1
ATOM 3116 C C . GLU B 1 64 ? 19.162 18.993 29.907 1.00 29.91 64 GLU B C 1
ATOM 3117 O O . GLU B 1 64 ? 18.740 19.593 30.890 1.00 27.72 64 GLU B O 1
ATOM 3123 N N . THR B 1 65 ? 20.166 18.116 29.974 1.00 28.65 65 THR B N 1
ATOM 3124 C CA . THR B 1 65 ? 20.775 17.767 31.252 1.00 28.64 65 THR B CA 1
ATOM 3125 C C . THR B 1 65 ? 21.715 18.853 31.732 1.00 28.82 65 THR B C 1
ATOM 3126 O O . THR B 1 65 ? 21.849 19.065 32.937 1.00 33.21 65 THR B O 1
ATOM 3130 N N . ILE B 1 66 ? 22.347 19.549 30.792 1.00 27.38 66 ILE B N 1
ATOM 3131 C CA . ILE B 1 66 ? 23.233 20.687 31.093 1.00 27.48 66 ILE B CA 1
ATOM 3132 C C . ILE B 1 66 ? 22.450 21.801 31.785 1.00 28.49 66 ILE B C 1
ATOM 3133 O O . ILE B 1 66 ? 22.883 22.362 32.810 1.00 27.76 66 ILE B O 1
ATOM 3138 N N . LYS B 1 67 ? 21.283 22.114 31.224 1.00 30.46 67 LYS B N 1
ATOM 3139 C CA . LYS B 1 67 ? 20.452 23.165 31.779 1.00 30.98 67 LYS B CA 1
ATOM 3140 C C . LYS B 1 67 ? 20.198 22.899 33.264 1.00 31.34 67 LYS B C 1
ATOM 3141 O O . LYS B 1 67 ? 20.400 23.776 34.092 1.00 30.26 67 LYS B O 1
ATOM 3147 N N . THR B 1 68 ? 19.799 21.667 33.582 1.00 31.70 68 THR B N 1
ATOM 3148 C CA . THR B 1 68 ? 19.529 21.271 34.952 1.00 33.13 68 THR B CA 1
ATOM 3149 C C . THR B 1 68 ? 20.725 21.414 35.881 1.00 34.82 68 THR B C 1
ATOM 3150 O O . THR B 1 68 ? 20.598 21.998 36.986 1.00 33.86 68 THR B O 1
ATOM 3154 N N . ILE B 1 69 ? 21.864 20.867 35.436 1.00 33.02 69 ILE B N 1
ATOM 3155 C CA . ILE B 1 69 ? 23.084 20.885 36.235 1.00 31.63 69 ILE B CA 1
ATOM 3156 C C . ILE B 1 69 ? 23.410 22.316 36.618 1.00 31.09 69 ILE B C 1
ATOM 3157 O O . ILE B 1 69 ? 23.605 22.635 37.798 1.00 30.72 69 ILE B O 1
ATOM 3162 N N . ILE B 1 70 ? 23.409 23.182 35.616 1.00 30.40 70 ILE B N 1
ATOM 3163 C CA . ILE B 1 70 ? 23.581 24.613 35.824 1.00 30.99 70 ILE B CA 1
ATOM 3164 C C . ILE B 1 70 ? 22.520 25.197 36.781 1.00 32.58 70 ILE B C 1
ATOM 3165 O O . ILE B 1 70 ? 22.893 25.814 37.791 1.00 32.39 70 ILE B O 1
ATOM 3170 N N . ASP B 1 71 ? 21.224 25.005 36.482 1.00 32.23 71 ASP B N 1
ATOM 3171 C CA . ASP B 1 71 ? 20.162 25.718 37.217 1.00 33.56 71 ASP B CA 1
ATOM 3172 C C . ASP B 1 71 ? 20.158 25.290 38.653 1.00 34.75 71 ASP B C 1
ATOM 3173 O O . ASP B 1 71 ? 19.899 26.107 39.523 1.00 37.43 71 ASP B O 1
ATOM 3178 N N . GLN B 1 72 ? 20.463 24.022 38.920 1.00 32.77 72 GLN B N 1
ATOM 3179 C CA . GLN B 1 72 ? 20.116 23.465 40.225 1.00 32.18 72 GLN B CA 1
ATOM 3180 C C . GLN B 1 72 ? 21.302 23.116 41.130 1.00 32.18 72 GLN B C 1
ATOM 3181 O O . GLN B 1 72 ? 21.240 23.287 42.381 1.00 29.91 72 GLN B O 1
ATOM 3187 N N . TYR B 1 73 ? 22.370 22.642 40.487 1.00 29.88 73 TYR B N 1
ATOM 3188 C CA . TYR B 1 73 ? 23.562 22.185 41.173 1.00 30.10 73 TYR B CA 1
ATOM 3189 C C . TYR B 1 73 ? 24.744 23.130 41.089 1.00 32.81 73 TYR B C 1
ATOM 3190 O O . TYR B 1 73 ? 25.546 23.185 42.008 1.00 36.36 73 TYR B O 1
ATOM 3199 N N . LEU B 1 74 ? 24.876 23.869 39.996 1.00 33.98 74 LEU B N 1
ATOM 3200 C CA . LEU B 1 74 ? 26.002 24.804 39.885 1.00 33.01 74 LEU B CA 1
ATOM 3201 C C . LEU B 1 74 ? 25.703 26.249 40.299 1.00 33.62 74 LEU B C 1
ATOM 3202 O O . LEU B 1 74 ? 26.631 27.002 40.633 1.00 36.28 74 LEU B O 1
ATOM 3207 N N . ALA B 1 75 ? 24.436 26.656 40.268 1.00 32.79 75 ALA B N 1
ATOM 3208 C CA . ALA B 1 75 ? 24.137 28.071 40.484 1.00 32.53 75 ALA B CA 1
ATOM 3209 C C . ALA B 1 75 ? 24.356 28.503 41.940 1.00 32.44 75 ALA B C 1
ATOM 3210 O O . ALA B 1 75 ? 24.875 29.574 42.177 1.00 29.67 75 ALA B O 1
ATOM 3212 N N . PRO B 1 76 ? 24.005 27.645 42.919 1.00 36.12 76 PRO B N 1
ATOM 3213 C CA . PRO B 1 76 ? 24.256 27.970 44.323 1.00 37.79 76 PRO B CA 1
ATOM 3214 C C . PRO B 1 76 ? 25.669 28.435 44.648 1.00 41.57 76 PRO B C 1
ATOM 3215 O O . PRO B 1 76 ? 25.841 29.112 45.668 1.00 43.76 76 PRO B O 1
ATOM 3219 N N . VAL B 1 77 ? 26.670 28.080 43.830 1.00 41.84 77 VAL B N 1
ATOM 3220 C CA . VAL B 1 77 ? 28.029 28.650 44.023 1.00 41.58 77 VAL B CA 1
ATOM 3221 C C . VAL B 1 77 ? 28.388 29.843 43.129 1.00 41.33 77 VAL B C 1
ATOM 3222 O O . VAL B 1 77 ? 29.510 30.349 43.192 1.00 43.32 77 VAL B O 1
ATOM 3226 N N . ILE B 1 78 ? 27.435 30.291 42.315 1.00 36.91 78 ILE B N 1
ATOM 3227 C CA . ILE B 1 78 ? 27.637 31.414 41.418 1.00 33.53 78 ILE B CA 1
ATOM 3228 C C . ILE B 1 78 ? 26.838 32.632 41.902 1.00 35.95 78 ILE B C 1
ATOM 3229 O O . ILE B 1 78 ? 27.419 33.693 42.101 1.00 43.36 78 ILE B O 1
ATOM 3234 N N . ILE B 1 79 ? 25.525 32.499 42.103 1.00 32.69 79 ILE B N 1
ATOM 3235 C CA . ILE B 1 79 ? 24.742 33.579 42.697 1.00 32.75 79 ILE B CA 1
ATOM 3236 C C . ILE B 1 79 ? 25.360 34.002 44.040 1.00 35.25 79 ILE B C 1
ATOM 3237 O O . ILE B 1 79 ? 25.742 33.161 44.850 1.00 33.59 79 ILE B O 1
ATOM 3242 N N . GLY B 1 80 ? 25.466 35.300 44.285 1.00 38.58 80 GLY B N 1
ATOM 3243 C CA . GLY B 1 80 ? 26.025 35.759 45.557 1.00 41.02 80 GLY B CA 1
ATOM 3244 C C . GLY B 1 80 ? 27.481 36.188 45.491 1.00 46.82 80 GLY B C 1
ATOM 3245 O O . GLY B 1 80 ? 27.859 37.185 46.107 1.00 50.21 80 GLY B O 1
ATOM 3246 N N . ARG B 1 81 ? 28.305 35.456 44.737 1.00 45.90 81 ARG B N 1
ATOM 3247 C CA . ARG B 1 81 ? 29.750 35.661 44.793 1.00 42.37 81 ARG B CA 1
ATOM 3248 C C . ARG B 1 81 ? 30.260 36.904 44.078 1.00 40.36 81 ARG B C 1
ATOM 3249 O O . ARG B 1 81 ? 29.564 37.518 43.299 1.00 39.33 81 ARG B O 1
ATOM 3257 N N . ASP B 1 82 ? 31.497 37.253 44.386 1.00 40.24 82 ASP B N 1
ATOM 3258 C CA . ASP B 1 82 ? 32.240 38.269 43.693 1.00 42.70 82 ASP B CA 1
ATOM 3259 C C . ASP B 1 82 ? 32.598 37.740 42.284 1.00 42.04 82 ASP B C 1
ATOM 3260 O O . ASP B 1 82 ? 33.265 36.715 42.165 1.00 45.04 82 ASP B O 1
ATOM 3265 N N . PRO B 1 83 ? 32.169 38.441 41.210 1.00 41.21 83 PRO B N 1
ATOM 3266 C CA . PRO B 1 83 ? 32.522 37.963 39.857 1.00 38.59 83 PRO B CA 1
ATOM 3267 C C . PRO B 1 83 ? 34.017 37.762 39.618 1.00 36.05 83 PRO B C 1
ATOM 3268 O O . PRO B 1 83 ? 34.383 36.893 38.852 1.00 33.96 83 PRO B O 1
ATOM 3272 N N . SER B 1 84 ? 34.871 38.558 40.259 1.00 35.25 84 SER B N 1
ATOM 3273 C CA . SER B 1 84 ? 36.313 38.539 39.947 1.00 36.96 84 SER B CA 1
ATOM 3274 C C . SER B 1 84 ? 36.988 37.216 40.351 1.00 35.09 84 SER B C 1
ATOM 3275 O O . SER B 1 84 ? 38.146 36.960 40.037 1.00 33.58 84 SER B O 1
ATOM 3278 N N . THR B 1 85 ? 36.221 36.387 41.033 1.00 33.50 85 THR B N 1
ATOM 3279 C CA . THR B 1 85 ? 36.699 35.203 41.701 1.00 34.38 85 THR B CA 1
ATOM 3280 C C . THR B 1 85 ? 36.361 33.976 40.862 1.00 32.28 85 THR B C 1
ATOM 3281 O O . THR B 1 85 ? 35.609 33.146 41.274 1.00 32.58 85 THR B O 1
ATOM 3285 N N . ILE B 1 86 ? 36.906 33.899 39.658 1.00 34.37 86 ILE B N 1
ATOM 3286 C CA . ILE B 1 86 ? 36.578 32.863 38.678 1.00 31.57 86 ILE B CA 1
ATOM 3287 C C . ILE B 1 86 ? 37.172 31.533 39.141 1.00 33.76 86 ILE B C 1
ATOM 3288 O O . ILE B 1 86 ? 36.524 30.487 39.021 1.00 35.60 86 ILE B O 1
ATOM 3293 N N . GLY B 1 87 ? 38.395 31.592 39.687 1.00 31.43 87 GLY B N 1
ATOM 3294 C CA . GLY B 1 87 ? 39.098 30.443 40.219 1.00 27.85 87 GLY B CA 1
ATOM 3295 C C . GLY B 1 87 ? 38.309 29.810 41.350 1.00 30.66 87 GLY B C 1
ATOM 3296 O O . GLY B 1 87 ? 38.009 28.607 41.295 1.00 33.76 87 GLY B O 1
ATOM 3297 N N . VAL B 1 88 ? 37.937 30.581 42.375 1.00 29.04 88 VAL B N 1
ATOM 3298 C CA . VAL B 1 88 ? 37.161 29.974 43.466 1.00 29.20 88 VAL B CA 1
ATOM 3299 C C . VAL B 1 88 ? 35.842 29.406 42.939 1.00 28.89 88 VAL B C 1
ATOM 3300 O O . VAL B 1 88 ? 35.366 28.359 43.413 1.00 29.26 88 VAL B O 1
ATOM 3304 N N . ALA B 1 89 ? 35.271 30.060 41.930 1.00 27.66 89 ALA B N 1
ATOM 3305 C CA . ALA B 1 89 ? 34.047 29.546 41.313 1.00 27.68 89 ALA B CA 1
ATOM 3306 C C . ALA B 1 89 ? 34.236 28.189 40.634 1.00 27.35 89 ALA B C 1
ATOM 3307 O O . ALA B 1 89 ? 33.362 27.336 40.713 1.00 26.82 89 ALA B O 1
ATOM 3309 N N . SER B 1 90 ? 35.379 27.998 39.987 1.00 27.84 90 SER B N 1
ATOM 3310 C CA . SER B 1 90 ? 35.653 26.756 39.279 1.00 29.91 90 SER B CA 1
ATOM 3311 C C . SER B 1 90 ? 35.885 25.682 40.298 1.00 29.73 90 SER B C 1
ATOM 3312 O O . SER B 1 90 ? 35.364 24.584 40.180 1.00 28.10 90 SER B O 1
ATOM 3315 N N . GLN B 1 91 ? 36.657 26.029 41.315 1.00 30.86 91 GLN B N 1
ATOM 3316 C CA . GLN B 1 91 ? 36.980 25.113 42.390 1.00 31.93 91 GLN B CA 1
ATOM 3317 C C . GLN B 1 91 ? 35.709 24.700 43.107 1.00 30.02 91 GLN B C 1
ATOM 3318 O O . GLN B 1 91 ? 35.496 23.526 43.305 1.00 29.32 91 GLN B O 1
ATOM 3324 N N . SER B 1 92 ? 34.868 25.662 43.475 1.00 29.11 92 SER B N 1
ATOM 3325 C CA . SER B 1 92 ? 33.583 25.367 44.104 1.00 29.80 92 SER B CA 1
ATOM 3326 C C . SER B 1 92 ? 32.653 24.503 43.239 1.00 28.29 92 SER B C 1
ATOM 3327 O O . SER B 1 92 ? 31.934 23.653 43.765 1.00 28.82 92 SER B O 1
ATOM 3330 N N . MET B 1 93 ? 32.704 24.679 41.921 1.00 27.75 93 MET B N 1
ATOM 3331 C CA . MET B 1 93 ? 31.954 23.798 41.006 1.00 26.07 93 MET B CA 1
ATOM 3332 C C . MET B 1 93 ? 32.457 22.367 40.995 1.00 26.46 93 MET B C 1
ATOM 3333 O O . MET B 1 93 ? 31.670 21.432 41.143 1.00 28.70 93 MET B O 1
ATOM 3338 N N . ASP B 1 94 ? 33.758 22.187 40.818 1.00 26.15 94 ASP B N 1
ATOM 3339 C CA . ASP B 1 94 ? 34.369 20.870 40.940 1.00 26.58 94 ASP B CA 1
ATOM 3340 C C . ASP B 1 94 ? 33.902 20.118 42.208 1.00 30.13 94 ASP B C 1
ATOM 3341 O O . ASP B 1 94 ? 33.730 18.888 42.175 1.00 31.48 94 ASP B O 1
ATOM 3346 N N . GLY B 1 95 ? 33.663 20.865 43.296 1.00 29.88 95 GLY B N 1
ATOM 3347 C CA . GLY B 1 95 ? 33.423 20.294 44.612 1.00 31.85 95 GLY B CA 1
ATOM 3348 C C . GLY B 1 95 ? 32.022 19.768 44.742 1.00 35.19 95 GLY B C 1
ATOM 3349 O O . GLY B 1 95 ? 31.766 18.826 45.501 1.00 37.42 95 GLY B O 1
ATOM 3350 N N . LEU B 1 96 ? 31.116 20.385 43.987 1.00 34.58 96 LEU B N 1
ATOM 3351 C CA . LEU B 1 96 ? 29.698 20.025 44.016 1.00 31.79 96 LEU B CA 1
ATOM 3352 C C . LEU B 1 96 ? 29.338 19.063 42.914 1.00 29.01 96 LEU B C 1
ATOM 3353 O O . LEU B 1 96 ? 28.425 18.279 43.067 1.00 27.61 96 LEU B O 1
ATOM 3358 N N . VAL B 1 97 ? 30.042 19.148 41.792 1.00 28.83 97 VAL B N 1
ATOM 3359 C CA . VAL B 1 97 ? 29.707 18.345 40.637 1.00 27.84 97 VAL B CA 1
ATOM 3360 C C . VAL B 1 97 ? 30.959 17.736 40.096 1.00 27.65 97 VAL B C 1
ATOM 3361 O O . VAL B 1 97 ? 31.832 18.456 39.632 1.00 30.80 97 VAL B O 1
ATOM 3365 N N . PHE B 1 98 ? 31.056 16.418 40.154 1.00 25.36 98 PHE B N 1
ATOM 3366 C CA . PHE B 1 98 ? 32.027 15.758 39.314 1.00 26.26 98 PHE B CA 1
ATOM 3367 C C . PHE B 1 98 ? 31.631 15.813 37.812 1.00 27.01 98 PHE B C 1
ATOM 3368 O O . PHE B 1 98 ? 30.438 15.814 37.460 1.00 25.95 98 PHE B O 1
ATOM 3376 N N . GLY B 1 99 ? 32.653 15.855 36.950 1.00 26.40 99 GLY B N 1
ATOM 3377 C CA . GLY B 1 99 ? 32.478 15.885 35.522 1.00 26.32 99 GLY B CA 1
ATOM 3378 C C . GLY B 1 99 ? 31.685 17.085 35.058 1.00 29.40 99 GLY B C 1
ATOM 3379 O O . GLY B 1 99 ? 31.906 18.213 35.538 1.00 32.76 99 GLY B O 1
ATOM 3380 N N . ASN B 1 100 ? 30.755 16.848 34.132 1.00 29.53 100 ASN B N 1
ATOM 3381 C CA . ASN B 1 100 ? 29.936 17.914 33.539 1.00 31.19 100 ASN B CA 1
ATOM 3382 C C . ASN B 1 100 ? 30.759 19.125 33.119 1.00 31.85 100 ASN B C 1
ATOM 3383 O O . ASN B 1 100 ? 30.457 20.269 33.475 1.00 33.43 100 ASN B O 1
ATOM 3388 N N . SER B 1 101 ? 31.804 18.858 32.340 1.00 32.25 101 SER B N 1
ATOM 3389 C CA . SER B 1 101 ? 32.686 19.909 31.812 1.00 30.16 101 SER B CA 1
ATOM 3390 C C . SER B 1 101 ? 32.006 20.963 30.915 1.00 30.01 101 SER B C 1
ATOM 3391 O O . SER B 1 101 ? 32.308 22.149 31.047 1.00 30.44 101 SER B O 1
ATOM 3394 N N . VAL B 1 102 ? 31.116 20.537 30.009 1.00 27.66 102 VAL B N 1
ATOM 3395 C CA . VAL B 1 102 ? 30.465 21.469 29.072 1.00 25.23 102 VAL B CA 1
ATOM 3396 C C . VAL B 1 102 ? 29.558 22.469 29.815 1.00 24.64 102 VAL B C 1
ATOM 3397 O O . VAL B 1 102 ? 29.534 23.674 29.506 1.00 25.64 102 VAL B O 1
ATOM 3401 N N . ALA B 1 103 ? 28.820 21.982 30.803 1.00 23.52 103 ALA B N 1
ATOM 3402 C CA . ALA B 1 103 ? 28.057 22.878 31.684 1.00 23.20 103 ALA B CA 1
ATOM 3403 C C . ALA B 1 103 ? 29.009 23.834 32.375 1.00 23.50 103 ALA B C 1
ATOM 3404 O O . ALA B 1 103 ? 28.834 25.049 32.293 1.00 23.53 103 ALA B O 1
ATOM 3406 N N . LYS B 1 104 ? 30.041 23.284 33.022 1.00 24.29 104 LYS B N 1
ATOM 3407 C CA . LYS B 1 104 ? 31.024 24.106 33.711 1.00 23.78 104 LYS B CA 1
ATOM 3408 C C . LYS B 1 104 ? 31.628 25.146 32.794 1.00 23.05 104 LYS B C 1
ATOM 3409 O O . LYS B 1 104 ? 31.690 26.312 33.172 1.00 24.99 104 LYS B O 1
ATOM 3415 N N . ALA B 1 105 ? 32.061 24.736 31.601 1.00 21.73 105 ALA B N 1
ATOM 3416 C CA . ALA B 1 105 ? 32.741 25.633 30.681 1.00 22.11 105 ALA B CA 1
ATOM 3417 C C . ALA B 1 105 ? 31.845 26.818 30.346 1.00 24.86 105 ALA B C 1
ATOM 3418 O O . ALA B 1 105 ? 32.322 27.954 30.259 1.00 25.67 105 ALA B O 1
ATOM 3420 N N . ALA B 1 106 ? 30.547 26.546 30.169 1.00 25.13 106 ALA B N 1
ATOM 3421 C CA . ALA B 1 106 ? 29.572 27.559 29.832 1.00 23.75 106 ALA B CA 1
ATOM 3422 C C . ALA B 1 106 ? 29.522 28.667 30.867 1.00 24.73 106 ALA B C 1
ATOM 3423 O O . ALA B 1 106 ? 29.559 29.819 30.490 1.00 26.47 106 ALA B O 1
ATOM 3425 N N . ILE B 1 107 ? 29.440 28.331 32.156 1.00 25.29 107 ILE B N 1
ATOM 3426 C CA . ILE B 1 107 ? 29.507 29.325 33.247 1.00 25.79 107 ILE B CA 1
ATOM 3427 C C . ILE B 1 107 ? 30.874 30.014 33.277 1.00 28.16 107 ILE B C 1
ATOM 3428 O O . ILE B 1 107 ? 30.979 31.246 33.408 1.00 28.12 107 ILE B O 1
ATOM 3433 N N . GLU B 1 108 ? 31.931 29.205 33.175 1.00 30.64 108 GLU B N 1
ATOM 3434 C CA . GLU B 1 108 ? 33.279 29.719 33.368 1.00 31.19 108 GLU B CA 1
ATOM 3435 C C . GLU B 1 108 ? 33.589 30.768 32.332 1.00 29.55 108 GLU B C 1
ATOM 3436 O O . GLU B 1 108 ? 33.955 31.891 32.680 1.00 30.90 108 GLU B O 1
ATOM 3442 N N . THR B 1 109 ? 33.389 30.417 31.067 1.00 27.63 109 THR B N 1
ATOM 3443 C CA . THR B 1 109 ? 33.569 31.371 29.982 1.00 26.89 109 THR B CA 1
ATOM 3444 C C . THR B 1 109 ? 32.659 32.610 30.141 1.00 28.60 109 THR B C 1
ATOM 3445 O O . THR B 1 109 ? 33.106 33.761 29.946 1.00 30.29 109 THR B O 1
ATOM 3449 N N . ALA B 1 110 ? 31.405 32.391 30.530 1.00 27.04 110 ALA B N 1
ATOM 3450 C CA . ALA B 1 110 ? 30.542 33.523 30.756 1.00 27.61 110 ALA B CA 1
ATOM 3451 C C . ALA B 1 110 ? 31.208 34.479 31.752 1.00 31.48 110 ALA B C 1
ATOM 3452 O O . ALA B 1 110 ? 31.302 35.676 31.466 1.00 35.92 110 ALA B O 1
ATOM 3454 N N . LEU B 1 111 ? 31.695 33.961 32.888 1.00 29.98 111 LEU B N 1
ATOM 3455 C CA . LEU B 1 111 ? 32.427 34.774 33.857 1.00 29.09 111 LEU B CA 1
ATOM 3456 C C . LEU B 1 111 ? 33.616 35.585 33.253 1.00 30.17 111 LEU B C 1
ATOM 3457 O O . LEU B 1 111 ? 33.800 36.810 33.563 1.00 25.93 111 LEU B O 1
ATOM 3462 N N . TRP B 1 112 ? 34.415 34.910 32.408 1.00 30.05 112 TRP B N 1
ATOM 3463 C CA . TRP B 1 112 ? 35.530 35.585 31.726 1.00 32.95 112 TRP B CA 1
ATOM 3464 C C . TRP B 1 112 ? 35.012 36.672 30.796 1.00 32.33 112 TRP B C 1
ATOM 3465 O O . TRP B 1 112 ? 35.648 37.726 30.615 1.00 29.99 112 TRP B O 1
ATOM 3476 N N . ASP B 1 113 ? 33.854 36.397 30.205 1.00 32.41 113 ASP B N 1
ATOM 3477 C CA . ASP B 1 113 ? 33.172 37.375 29.381 1.00 34.24 113 ASP B CA 1
ATOM 3478 C C . ASP B 1 113 ? 32.817 38.629 30.181 1.00 33.29 113 ASP B C 1
ATOM 3479 O O . ASP B 1 113 ? 33.249 39.730 29.836 1.00 32.68 113 ASP B O 1
ATOM 3484 N N . ASP B 1 114 ? 32.044 38.440 31.246 1.00 33.91 114 ASP B N 1
ATOM 3485 C CA . ASP B 1 114 ? 31.698 39.483 32.213 1.00 34.90 114 ASP B CA 1
ATOM 3486 C C . ASP B 1 114 ? 32.976 40.295 32.624 1.00 37.75 114 ASP B C 1
ATOM 3487 O O . ASP B 1 114 ? 32.987 41.538 32.548 1.00 42.73 114 ASP B O 1
ATOM 3492 N N . ARG B 1 115 ? 34.070 39.626 32.992 1.00 34.23 115 ARG B N 1
ATOM 3493 C CA . ARG B 1 115 ? 35.297 40.375 33.334 1.00 32.29 115 ARG B CA 1
ATOM 3494 C C . ARG B 1 115 ? 35.855 41.224 32.222 1.00 31.21 115 ARG B C 1
ATOM 3495 O O . ARG B 1 115 ? 36.221 42.368 32.436 1.00 28.54 115 ARG B O 1
ATOM 3503 N N . GLU B 1 116 ? 35.960 40.622 31.041 1.00 33.45 116 GLU B N 1
ATOM 3504 C CA . GLU B 1 116 ? 36.499 41.287 29.867 1.00 34.88 116 GLU B CA 1
ATOM 3505 C C . GLU B 1 116 ? 35.669 42.523 29.601 1.00 36.68 116 GLU B C 1
ATOM 3506 O O . GLU B 1 116 ? 36.199 43.608 29.429 1.00 38.66 116 GLU B O 1
ATOM 3507 N N . ARG B 1 117 ? 34.358 42.352 29.610 1.00 36.49 117 ARG B N 1
ATOM 3508 C CA . ARG B 1 117 ? 33.478 43.459 29.405 1.00 36.73 117 ARG B CA 1
ATOM 3509 C C . ARG B 1 117 ? 33.459 44.467 30.556 1.00 40.24 117 ARG B C 1
ATOM 3510 O O . ARG B 1 117 ? 33.313 45.645 30.270 1.00 46.28 117 ARG B O 1
ATOM 3518 N N . ARG B 1 118 ? 33.602 44.060 31.829 1.00 39.02 118 ARG B N 1
ATOM 3519 C CA . ARG B 1 118 ? 33.767 45.086 32.907 1.00 38.26 118 ARG B CA 1
ATOM 3520 C C . ARG B 1 118 ? 35.082 45.900 32.749 1.00 41.19 118 ARG B C 1
ATOM 3521 O O . ARG B 1 118 ? 35.046 47.120 32.829 1.00 43.75 118 ARG B O 1
ATOM 3524 N N . SER B 1 119 ? 36.211 45.227 32.484 1.00 39.95 119 SER B N 1
ATOM 3525 C CA . SER B 1 119 ? 37.519 45.875 32.318 1.00 38.34 119 SER B CA 1
ATOM 3526 C C . SER B 1 119 ? 37.602 46.614 30.979 1.00 40.62 119 SER B C 1
ATOM 3527 O O . SER B 1 119 ? 38.528 47.391 30.760 1.00 46.70 119 SER B O 1
ATOM 3530 N N . ARG B 1 120 ? 36.649 46.386 30.079 1.00 38.18 120 ARG B N 1
ATOM 3531 C CA . ARG B 1 120 ? 36.679 47.025 28.763 1.00 37.34 120 ARG B CA 1
ATOM 3532 C C . ARG B 1 120 ? 37.701 46.444 27.764 1.00 41.46 120 ARG B C 1
ATOM 3533 O O . ARG B 1 120 ? 37.981 47.077 26.740 1.00 43.42 120 ARG B O 1
ATOM 3534 N N . ILE B 1 121 ? 38.244 45.250 28.046 1.00 42.76 121 ILE B N 1
ATOM 3535 C CA . ILE B 1 121 ? 39.256 44.579 27.177 1.00 42.42 121 ILE B CA 1
ATOM 3536 C C . ILE B 1 121 ? 38.864 43.173 26.678 1.00 39.46 121 ILE B C 1
ATOM 3537 O O . ILE B 1 121 ? 38.099 42.481 27.327 1.00 38.67 121 ILE B O 1
ATOM 3542 N N . PRO B 1 122 ? 39.393 42.761 25.511 1.00 37.52 122 PRO B N 1
ATOM 3543 C CA . PRO B 1 122 ? 39.264 41.387 25.039 1.00 36.95 122 PRO B CA 1
ATOM 3544 C C . PRO B 1 122 ? 39.824 40.399 26.058 1.00 38.19 122 PRO B C 1
ATOM 3545 O O . PRO B 1 122 ? 40.816 40.700 26.719 1.00 40.36 122 PRO B O 1
ATOM 3549 N N . VAL B 1 123 ? 39.228 39.219 26.180 1.00 38.74 123 VAL B N 1
ATOM 3550 C CA . VAL B 1 123 ? 39.716 38.269 27.179 1.00 40.54 123 VAL B CA 1
ATOM 3551 C C . VAL B 1 123 ? 41.143 37.861 26.815 1.00 41.50 123 VAL B C 1
ATOM 3552 O O . VAL B 1 123 ? 41.950 37.548 27.696 1.00 41.07 123 VAL B O 1
ATOM 3556 N N . SER B 1 124 ? 41.460 37.899 25.523 1.00 39.96 124 SER B N 1
ATOM 3557 C CA . SER B 1 124 ? 42.823 37.666 25.070 1.00 40.18 124 SER B CA 1
ATOM 3558 C C . SER B 1 124 ? 43.871 38.513 25.824 1.00 40.44 124 SER B C 1
ATOM 3559 O O . SER B 1 124 ? 44.998 38.081 25.994 1.00 41.14 124 SER B O 1
ATOM 3562 N N . ASP B 1 125 ? 43.494 39.697 26.300 1.00 42.30 125 ASP B N 1
ATOM 3563 C CA . ASP B 1 125 ? 44.389 40.506 27.139 1.00 43.25 125 ASP B CA 1
ATOM 3564 C C . ASP B 1 125 ? 44.687 39.950 28.529 1.00 43.71 125 ASP B C 1
ATOM 3565 O O . ASP B 1 125 ? 45.808 40.095 29.016 1.00 51.99 125 ASP B O 1
ATOM 3570 N N . LEU B 1 126 ? 43.693 39.320 29.155 1.00 39.79 126 LEU B N 1
ATOM 3571 C CA . LEU B 1 126 ? 43.845 38.627 30.441 1.00 36.43 126 LEU B CA 1
ATOM 3572 C C . LEU B 1 126 ? 44.725 37.394 30.315 1.00 37.79 126 LEU B C 1
ATOM 3573 O O . LEU B 1 126 ? 45.349 36.971 31.291 1.00 39.48 126 LEU B O 1
ATOM 3578 N N . LEU B 1 127 ? 44.748 36.825 29.110 1.00 37.64 127 LEU B N 1
ATOM 3579 C CA . LEU B 1 127 ? 45.621 35.714 28.740 1.00 38.80 127 LEU B CA 1
ATOM 3580 C C . LEU B 1 127 ? 46.991 36.189 28.265 1.00 39.06 127 LEU B C 1
ATOM 3581 O O . LEU B 1 127 ? 47.771 35.415 27.711 1.00 37.33 127 LEU B O 1
ATOM 3586 N N . GLY B 1 128 ? 47.277 37.473 28.460 1.00 39.36 128 GLY B N 1
ATOM 3587 C CA . GLY B 1 128 ? 48.552 38.032 28.030 1.00 38.21 128 GLY B CA 1
ATOM 3588 C C . GLY B 1 128 ? 48.631 38.397 26.557 1.00 35.35 128 GLY B C 1
ATOM 3589 O O . GLY B 1 128 ? 49.724 38.432 25.972 1.00 35.34 128 GLY B O 1
ATOM 3590 N N . GLY B 1 129 ? 47.478 38.679 25.960 1.00 32.42 129 GLY B N 1
ATOM 3591 C CA . GLY B 1 129 ? 47.443 39.279 24.620 1.00 32.79 129 GLY B CA 1
ATOM 3592 C C . GLY B 1 129 ? 47.484 38.304 23.473 1.00 30.14 129 GLY B C 1
ATOM 3593 O O . GLY B 1 129 ? 47.831 37.155 23.640 1.00 30.15 129 GLY B O 1
ATOM 3594 N N . LEU B 1 130 ? 47.133 38.775 22.293 1.00 31.82 130 LEU B N 1
ATOM 3595 C CA . LEU B 1 130 ? 47.223 37.941 21.116 1.00 32.74 130 LEU B CA 1
ATOM 3596 C C . LEU B 1 130 ? 48.664 37.701 20.696 1.00 32.19 130 LEU B C 1
ATOM 3597 O O . LEU B 1 130 ? 49.515 38.552 20.873 1.00 31.35 130 LEU B O 1
ATOM 3602 N N . ARG B 1 131 ? 48.929 36.527 20.144 1.00 35.10 131 ARG B N 1
ATOM 3603 C CA . ARG B 1 131 ? 50.171 36.287 19.413 1.00 36.18 131 ARG B CA 1
ATOM 3604 C C . ARG B 1 131 ? 49.918 36.236 17.926 1.00 37.21 131 ARG B C 1
ATOM 3605 O O . ARG B 1 131 ? 50.845 36.059 17.159 1.00 41.36 131 ARG B O 1
ATOM 3613 N N . ARG B 1 132 ? 48.657 36.342 17.527 1.00 37.01 132 ARG B N 1
ATOM 3614 C CA . ARG B 1 132 ? 48.281 36.369 16.126 1.00 37.48 132 ARG B CA 1
ATOM 3615 C C . ARG B 1 132 ? 46.898 37.018 15.955 1.00 41.23 132 ARG B C 1
ATOM 3616 O O . ARG B 1 132 ? 46.109 37.108 16.917 1.00 37.19 132 ARG B O 1
ATOM 3624 N N . LYS B 1 133 ? 46.626 37.497 14.738 1.00 44.27 133 LYS B N 1
ATOM 3625 C CA . LYS B 1 133 ? 45.375 38.216 14.458 1.00 44.35 133 LYS B CA 1
ATOM 3626 C C . LYS B 1 133 ? 44.355 37.421 13.620 1.00 41.97 133 LYS B C 1
ATOM 3627 O O . LYS B 1 133 ? 43.159 37.497 13.852 1.00 40.08 133 LYS B O 1
ATOM 3631 N N . ARG B 1 134 ? 44.836 36.636 12.667 1.00 44.54 134 ARG B N 1
ATOM 3632 C CA . ARG B 1 134 ? 43.968 35.752 11.898 1.00 43.47 134 ARG B CA 1
ATOM 3633 C C . ARG B 1 134 ? 44.394 34.321 12.223 1.00 45.94 134 ARG B C 1
ATOM 3634 O O . ARG B 1 134 ? 45.471 34.107 12.804 1.00 47.29 134 ARG B O 1
ATOM 3637 N N . ILE B 1 135 ? 43.552 33.344 11.876 1.00 44.81 135 ILE B N 1
ATOM 3638 C CA . ILE B 1 135 ? 43.935 31.931 11.922 1.00 41.06 135 ILE B CA 1
ATOM 3639 C C . ILE B 1 135 ? 43.362 31.191 10.707 1.00 39.15 135 ILE B C 1
ATOM 3640 O O . ILE B 1 135 ? 42.163 31.237 10.469 1.00 39.77 135 ILE B O 1
ATOM 3645 N N . PRO B 1 136 ? 44.215 30.511 9.926 1.00 39.42 136 PRO B N 1
ATOM 3646 C CA . PRO B 1 136 ? 43.704 29.608 8.880 1.00 40.06 136 PRO B CA 1
ATOM 3647 C C . PRO B 1 136 ? 42.766 28.521 9.430 1.00 43.83 136 PRO B C 1
ATOM 3648 O O . PRO B 1 136 ? 43.036 27.887 10.466 1.00 47.48 136 PRO B O 1
ATOM 3652 N N . ILE B 1 137 ? 41.656 28.332 8.740 1.00 42.90 137 ILE B N 1
ATOM 3653 C CA . ILE B 1 137 ? 40.678 27.357 9.142 1.00 41.66 137 ILE B CA 1
ATOM 3654 C C . ILE B 1 137 ? 40.875 26.075 8.364 1.00 44.38 137 ILE B C 1
ATOM 3655 O O . ILE B 1 137 ? 41.170 26.067 7.167 1.00 44.27 137 ILE B O 1
ATOM 3660 N N . THR B 1 138 ? 40.755 24.989 9.106 1.00 45.86 138 THR B N 1
ATOM 3661 C CA . THR B 1 138 ? 40.812 23.671 8.579 1.00 44.41 138 THR B CA 1
ATOM 3662 C C . THR B 1 138 ? 39.351 23.306 8.409 1.00 49.19 138 THR B C 1
ATOM 3663 O O . THR B 1 138 ? 38.538 23.529 9.319 1.00 51.12 138 THR B O 1
ATOM 3667 N N . TRP B 1 139 ? 38.999 22.797 7.230 1.00 48.70 139 TRP B N 1
ATOM 3668 C CA . TRP B 1 139 ? 37.603 22.481 6.954 1.00 45.41 139 TRP B CA 1
ATOM 3669 C C . TRP B 1 139 ? 37.321 21.025 7.195 1.00 45.22 139 TRP B C 1
ATOM 3670 O O . TRP B 1 139 ? 38.057 20.154 6.695 1.00 51.63 139 TRP B O 1
ATOM 3681 N N . ALA B 1 140 ? 36.245 20.758 7.930 1.00 40.10 140 ALA B N 1
ATOM 3682 C CA . ALA B 1 140 ? 35.822 19.390 8.156 1.00 40.00 140 ALA B CA 1
ATOM 3683 C C . ALA B 1 140 ? 34.592 19.011 7.355 1.00 42.14 140 ALA B C 1
ATOM 3684 O O . ALA B 1 140 ? 33.509 19.612 7.491 1.00 38.72 140 ALA B O 1
ATOM 3686 N N . PHE B 1 141 ? 34.764 17.984 6.530 1.00 45.67 141 PHE B N 1
ATOM 3687 C CA . PHE B 1 141 ? 33.645 17.368 5.844 1.00 50.61 141 PHE B CA 1
ATOM 3688 C C . PHE B 1 141 ? 32.843 16.520 6.807 1.00 53.32 141 PHE B C 1
ATOM 3689 O O . PHE B 1 141 ? 33.388 15.959 7.752 1.00 55.45 141 PHE B O 1
ATOM 3697 N N . SER B 1 142 ? 31.542 16.427 6.545 1.00 63.55 142 SER B N 1
ATOM 3698 C CA . SER B 1 142 ? 30.659 15.471 7.201 1.00 62.77 142 SER B CA 1
ATOM 3699 C C . SER B 1 142 ? 31.135 14.048 6.927 1.00 63.92 142 SER B C 1
ATOM 3700 O O . SER B 1 142 ? 32.083 13.821 6.145 1.00 64.50 142 SER B O 1
ATOM 3703 N N . ALA B 1 143 ? 30.467 13.089 7.565 1.00 62.32 143 ALA B N 1
ATOM 3704 C CA . ALA B 1 143 ? 30.691 11.693 7.255 1.00 64.51 143 ALA B CA 1
ATOM 3705 C C . ALA B 1 143 ? 29.881 11.366 6.008 1.00 65.31 143 ALA B C 1
ATOM 3706 O O . ALA B 1 143 ? 29.294 10.302 5.898 1.00 66.10 143 ALA B O 1
ATOM 3708 N N . GLY B 1 144 ? 29.877 12.301 5.060 1.00 72.18 144 GLY B N 1
ATOM 3709 C CA . GLY B 1 144 ? 29.064 12.226 3.851 1.00 73.30 144 GLY B CA 1
ATOM 3710 C C . GLY B 1 144 ? 29.531 11.207 2.828 1.00 76.06 144 GLY B C 1
ATOM 3711 O O . GLY B 1 144 ? 30.382 10.367 3.114 1.00 78.65 144 GLY B O 1
ATOM 3712 N N . SER B 1 145 ? 28.974 11.305 1.626 1.00 72.14 145 SER B N 1
ATOM 3713 C CA . SER B 1 145 ? 29.112 10.286 0.592 1.00 66.35 145 SER B CA 1
ATOM 3714 C C . SER B 1 145 ? 30.114 10.797 -0.419 1.00 68.29 145 SER B C 1
ATOM 3715 O O . SER B 1 145 ? 30.247 12.012 -0.592 1.00 68.98 145 SER B O 1
ATOM 3718 N N . ALA B 1 146 ? 30.820 9.882 -1.081 1.00 70.08 146 ALA B N 1
ATOM 3719 C CA . ALA B 1 146 ? 32.005 10.246 -1.880 1.00 72.63 146 ALA B CA 1
ATOM 3720 C C . ALA B 1 146 ? 31.821 11.537 -2.697 1.00 76.07 146 ALA B C 1
ATOM 3721 O O . ALA B 1 146 ? 32.317 12.591 -2.297 1.00 76.79 146 ALA B O 1
ATOM 3723 N N . SER B 1 147 ? 31.081 11.446 -3.808 1.00 79.70 147 SER B N 1
ATOM 3724 C CA . SER B 1 147 ? 30.789 12.572 -4.720 1.00 72.54 147 SER B CA 1
ATOM 3725 C C . SER B 1 147 ? 30.726 13.974 -4.092 1.00 70.65 147 SER B C 1
ATOM 3726 O O . SER B 1 147 ? 31.403 14.889 -4.558 1.00 67.72 147 SER B O 1
ATOM 3729 N N . ASP B 1 148 ? 29.912 14.125 -3.045 1.00 72.35 148 ASP B N 1
ATOM 3730 C CA . ASP B 1 148 ? 29.666 15.420 -2.372 1.00 75.99 148 ASP B CA 1
ATOM 3731 C C . ASP B 1 148 ? 30.920 16.111 -1.859 1.00 76.33 148 ASP B C 1
ATOM 3732 O O . ASP B 1 148 ? 31.004 17.352 -1.796 1.00 71.23 148 ASP B O 1
ATOM 3737 N N . LEU B 1 149 ? 31.881 15.286 -1.468 1.00 73.30 149 LEU B N 1
ATOM 3738 C CA . LEU B 1 149 ? 33.100 15.774 -0.865 1.00 72.92 149 LEU B CA 1
ATOM 3739 C C . LEU B 1 149 ? 34.114 16.194 -1.950 1.00 73.45 149 LEU B C 1
ATOM 3740 O O . LEU B 1 149 ? 34.920 17.105 -1.713 1.00 68.95 149 LEU B O 1
ATOM 3745 N N . ILE B 1 150 ? 34.053 15.574 -3.139 1.00 68.45 150 ILE B N 1
ATOM 3746 C CA . ILE B 1 150 ? 34.853 16.066 -4.273 1.00 63.01 150 ILE B CA 1
ATOM 3747 C C . ILE B 1 150 ? 34.269 17.393 -4.776 1.00 67.44 150 ILE B C 1
ATOM 3748 O O . ILE B 1 150 ? 35.003 18.259 -5.268 1.00 75.54 150 ILE B O 1
ATOM 3753 N N . ASP B 1 151 ? 32.956 17.555 -4.614 1.00 68.68 151 ASP B N 1
ATOM 3754 C CA . ASP B 1 151 ? 32.292 18.841 -4.824 1.00 69.79 151 ASP B CA 1
ATOM 3755 C C . ASP B 1 151 ? 32.758 19.871 -3.788 1.00 68.25 151 ASP B C 1
ATOM 3756 O O . ASP B 1 151 ? 33.510 20.806 -4.122 1.00 63.04 151 ASP B O 1
ATOM 3758 N N . GLU B 1 152 ? 32.337 19.659 -2.533 1.00 69.50 152 GLU B N 1
ATOM 3759 C CA . GLU B 1 152 ? 32.559 20.595 -1.413 1.00 61.93 152 GLU B CA 1
ATOM 3760 C C . GLU B 1 152 ? 34.015 21.018 -1.200 1.00 57.01 152 GLU B C 1
ATOM 3761 O O . GLU B 1 152 ? 34.274 22.120 -0.723 1.00 55.88 152 GLU B O 1
ATOM 3767 N N . ALA B 1 153 ? 34.952 20.134 -1.535 1.00 56.47 153 ALA B N 1
ATOM 3768 C CA . ALA B 1 153 ? 36.371 20.453 -1.459 1.00 55.87 153 ALA B CA 1
ATOM 3769 C C . ALA B 1 153 ? 36.714 21.517 -2.486 1.00 64.05 153 ALA B C 1
ATOM 3770 O O . ALA B 1 153 ? 37.075 22.621 -2.104 1.00 77.21 153 ALA B O 1
ATOM 3772 N N . ALA B 1 154 ? 36.549 21.219 -3.779 1.00 73.02 154 ALA B N 1
ATOM 3773 C CA . ALA B 1 154 ? 36.856 22.185 -4.857 1.00 63.83 154 ALA B CA 1
ATOM 3774 C C . ALA B 1 154 ? 36.205 23.557 -4.618 1.00 60.09 154 ALA B C 1
ATOM 3775 O O . ALA B 1 154 ? 36.747 24.575 -5.053 1.00 64.48 154 ALA B O 1
ATOM 3777 N N . GLN B 1 155 ? 35.066 23.573 -3.915 1.00 51.66 155 GLN B N 1
ATOM 3778 C CA . GLN B 1 155 ? 34.458 24.812 -3.434 1.00 51.92 155 GLN B CA 1
ATOM 3779 C C . GLN B 1 155 ? 35.271 25.488 -2.304 1.00 55.30 155 GLN B C 1
ATOM 3780 O O . GLN B 1 155 ? 35.938 26.505 -2.558 1.00 56.41 155 GLN B O 1
ATOM 3786 N N . LYS B 1 156 ? 35.222 24.929 -1.080 1.00 54.10 156 LYS B N 1
ATOM 3787 C CA . LYS B 1 156 ? 35.993 25.435 0.081 1.00 50.23 156 LYS B CA 1
ATOM 3788 C C . LYS B 1 156 ? 37.506 25.550 -0.215 1.00 56.99 156 LYS B C 1
ATOM 3789 O O . LYS B 1 156 ? 38.197 26.399 0.358 1.00 63.20 156 LYS B O 1
ATOM 3793 N N . LEU B 1 157 ? 38.010 24.708 -1.117 1.00 56.82 157 LEU B N 1
ATOM 3794 C CA . LEU B 1 157 ? 39.397 24.772 -1.576 1.00 58.26 157 LEU B CA 1
ATOM 3795 C C . LEU B 1 157 ? 39.695 26.066 -2.339 1.00 69.61 157 LEU B C 1
ATOM 3796 O O . LEU B 1 157 ? 40.657 26.776 -2.011 1.00 80.43 157 LEU B O 1
ATOM 3801 N N . ASP B 1 158 ? 38.882 26.370 -3.356 1.00 72.40 158 ASP B N 1
ATOM 3802 C CA . ASP B 1 158 ? 39.095 27.571 -4.163 1.00 69.62 158 ASP B CA 1
ATOM 3803 C C . ASP B 1 158 ? 38.812 28.836 -3.351 1.00 68.41 158 ASP B C 1
ATOM 3804 O O . ASP B 1 158 ? 39.432 29.868 -3.589 1.00 74.03 158 ASP B O 1
ATOM 3806 N N . VAL B 1 159 ? 37.915 28.751 -2.370 1.00 65.07 159 VAL B N 1
ATOM 3807 C CA . VAL B 1 159 ? 37.646 29.913 -1.506 1.00 66.61 159 VAL B CA 1
ATOM 3808 C C . VAL B 1 159 ? 38.746 30.212 -0.467 1.00 64.14 159 VAL B C 1
ATOM 3809 O O . VAL B 1 159 ? 38.576 31.112 0.360 1.00 59.50 159 VAL B O 1
ATOM 3813 N N . GLY B 1 160 ? 39.861 29.473 -0.521 1.00 61.15 160 GLY B N 1
ATOM 3814 C CA . GLY B 1 160 ? 41.000 29.719 0.375 1.00 64.48 160 GLY B CA 1
ATOM 3815 C C . GLY B 1 160 ? 41.571 28.565 1.211 1.00 66.06 160 GLY B C 1
ATOM 3816 O O . GLY B 1 160 ? 42.795 28.328 1.185 1.00 66.65 160 GLY B O 1
ATOM 3817 N N . HIS B 1 161 ? 40.708 27.856 1.955 1.00 58.88 161 HIS B N 1
ATOM 3818 C CA . HIS B 1 161 ? 41.135 26.741 2.835 1.00 52.54 161 HIS B CA 1
ATOM 3819 C C . HIS B 1 161 ? 42.219 25.836 2.217 1.00 52.70 161 HIS B C 1
ATOM 3820 O O . HIS B 1 161 ? 42.086 25.369 1.087 1.00 53.20 161 HIS B O 1
ATOM 3827 N N . ARG B 1 162 ? 43.290 25.579 2.962 1.00 56.23 162 ARG B N 1
ATOM 3828 C CA . ARG B 1 162 ? 44.361 24.677 2.484 1.00 55.61 162 ARG B CA 1
ATOM 3829 C C . ARG B 1 162 ? 44.592 23.482 3.441 1.00 54.49 162 ARG B C 1
ATOM 3830 O O . ARG B 1 162 ? 45.574 22.736 3.324 1.00 53.18 162 ARG B O 1
ATOM 3833 N N . SER B 1 163 ? 43.655 23.300 4.372 1.00 54.82 163 SER B N 1
ATOM 3834 C CA . SER B 1 163 ? 43.800 22.344 5.460 1.00 51.82 163 SER B CA 1
ATOM 3835 C C . SER B 1 163 ? 42.438 21.698 5.724 1.00 49.03 163 SER B C 1
ATOM 3836 O O . SER B 1 163 ? 41.431 22.405 5.794 1.00 47.89 163 SER B O 1
ATOM 3839 N N . PHE B 1 164 ? 42.415 20.366 5.862 1.00 45.58 164 PHE B N 1
ATOM 3840 C CA . PHE B 1 164 ? 41.162 19.600 5.919 1.00 45.37 164 PHE B CA 1
ATOM 3841 C C . PHE B 1 164 ? 41.062 18.434 6.915 1.00 46.93 164 PHE B C 1
ATOM 3842 O O . PHE B 1 164 ? 42.061 17.805 7.306 1.00 45.12 164 PHE B O 1
ATOM 3850 N N . LYS B 1 165 ? 39.818 18.109 7.257 1.00 43.07 165 LYS B N 1
ATOM 3851 C CA . LYS B 1 165 ? 39.540 16.988 8.114 1.00 41.27 165 LYS B CA 1
ATOM 3852 C C . LYS B 1 165 ? 38.328 16.196 7.610 1.00 40.49 165 LYS B C 1
ATOM 3853 O O . LYS B 1 165 ? 37.240 16.744 7.478 1.00 39.22 165 LYS B O 1
ATOM 3859 N N . PHE B 1 166 ? 38.530 14.914 7.319 1.00 41.30 166 PHE B N 1
ATOM 3860 C CA . PHE B 1 166 ? 37.421 14.005 7.018 1.00 43.59 166 PHE B CA 1
ATOM 3861 C C . PHE B 1 166 ? 36.941 13.374 8.340 1.00 43.10 166 PHE B C 1
ATOM 3862 O O . PHE B 1 166 ? 37.663 12.594 8.953 1.00 44.47 166 PHE B O 1
ATOM 3867 N N . LYS B 1 167 ? 35.745 13.745 8.797 1.00 44.61 167 LYS B N 1
ATOM 3868 C CA . LYS B 1 167 ? 35.048 13.071 9.926 1.00 45.25 167 LYS B CA 1
ATOM 3869 C C . LYS B 1 167 ? 34.738 11.578 9.601 1.00 44.72 167 LYS B C 1
ATOM 3870 O O . LYS B 1 167 ? 34.018 11.294 8.635 1.00 51.56 167 LYS B O 1
ATOM 3876 N N . MET B 1 168 ? 35.270 10.631 10.373 1.00 38.25 168 MET B N 1
ATOM 3877 C CA . MET B 1 168 ? 34.961 9.218 10.125 1.00 36.50 168 MET B CA 1
ATOM 3878 C C . MET B 1 168 ? 34.264 8.552 11.303 1.00 38.64 168 MET B C 1
ATOM 3879 O O . MET B 1 168 ? 34.083 9.192 12.341 1.00 40.81 168 MET B O 1
ATOM 3884 N N . GLY B 1 169 ? 33.859 7.290 11.137 1.00 37.03 169 GLY B N 1
ATOM 3885 C CA . GLY B 1 169 ? 33.246 6.549 12.225 1.00 39.89 169 GLY B CA 1
ATOM 3886 C C . GLY B 1 169 ? 31.840 6.011 12.006 1.00 46.05 169 GLY B C 1
ATOM 3887 O O . GLY B 1 169 ? 31.466 4.994 12.610 1.00 49.34 169 GLY B O 1
ATOM 3888 N N . ALA B 1 170 ? 31.048 6.667 11.156 1.00 48.16 170 ALA B N 1
ATOM 3889 C CA . ALA B 1 170 ? 29.653 6.227 10.933 1.00 52.54 170 ALA B CA 1
ATOM 3890 C C . ALA B 1 170 ? 29.541 4.976 10.050 1.00 53.20 170 ALA B C 1
ATOM 3891 O O . ALA B 1 170 ? 28.621 4.184 10.231 1.00 53.06 170 ALA B O 1
ATOM 3893 N N . GLU B 1 171 ? 30.475 4.815 9.111 1.00 55.06 171 GLU B N 1
ATOM 3894 C CA . GLU B 1 171 ? 30.540 3.641 8.236 1.00 60.19 171 GLU B CA 1
ATOM 3895 C C . GLU B 1 171 ? 31.465 2.587 8.845 1.00 62.11 171 GLU B C 1
ATOM 3896 O O . GLU B 1 171 ? 32.194 2.886 9.797 1.00 65.92 171 GLU B O 1
ATOM 3902 N N . PRO B 1 172 ? 31.438 1.349 8.304 1.00 60.27 172 PRO B N 1
ATOM 3903 C CA . PRO B 1 172 ? 32.449 0.327 8.629 1.00 56.94 172 PRO B CA 1
ATOM 3904 C C . PRO B 1 172 ? 33.849 0.694 8.115 1.00 54.92 172 PRO B C 1
ATOM 3905 O O . PRO B 1 172 ? 34.011 1.013 6.931 1.00 53.35 172 PRO B O 1
ATOM 3909 N N . ALA B 1 173 ? 34.847 0.629 8.997 1.00 51.20 173 ALA B N 1
ATOM 3910 C CA . ALA B 1 173 ? 36.190 1.135 8.699 1.00 51.51 173 ALA B CA 1
ATOM 3911 C C . ALA B 1 173 ? 36.642 0.934 7.257 1.00 52.90 173 ALA B C 1
ATOM 3912 O O . ALA B 1 173 ? 37.130 1.876 6.636 1.00 55.28 173 ALA B O 1
ATOM 3914 N N . ASP B 1 174 ? 36.469 -0.279 6.732 1.00 55.56 174 ASP B N 1
ATOM 3915 C CA . ASP B 1 174 ? 36.885 -0.615 5.348 1.00 59.20 174 ASP B CA 1
ATOM 3916 C C . ASP B 1 174 ? 36.256 0.256 4.236 1.00 55.60 174 ASP B C 1
ATOM 3917 O O . ASP B 1 174 ? 36.984 0.893 3.466 1.00 53.16 174 ASP B O 1
ATOM 3922 N N . THR B 1 175 ? 34.927 0.294 4.153 1.00 49.89 175 THR B N 1
ATOM 3923 C CA . THR B 1 175 ? 34.295 1.111 3.127 1.00 52.62 175 THR B CA 1
ATOM 3924 C C . THR B 1 175 ? 34.505 2.573 3.461 1.00 57.94 175 THR B C 1
ATOM 3925 O O . THR B 1 175 ? 34.712 3.384 2.555 1.00 65.82 175 THR B O 1
ATOM 3929 N N . ASP B 1 176 ? 34.484 2.896 4.759 1.00 58.12 176 ASP B N 1
ATOM 3930 C CA . ASP B 1 176 ? 34.717 4.264 5.240 1.00 52.99 176 ASP B CA 1
ATOM 3931 C C . ASP B 1 176 ? 36.046 4.818 4.746 1.00 52.91 176 ASP B C 1
ATOM 3932 O O . ASP B 1 176 ? 36.156 6.008 4.474 1.00 55.26 176 ASP B O 1
ATOM 3937 N N . SER B 1 177 ? 37.050 3.953 4.635 1.00 49.47 177 SER B N 1
ATOM 3938 C CA . SER B 1 177 ? 38.321 4.333 4.054 1.00 49.59 177 SER B CA 1
ATOM 3939 C C . SER B 1 177 ? 38.196 4.543 2.556 1.00 50.50 177 SER B C 1
ATOM 3940 O O . SER B 1 177 ? 38.737 5.509 2.014 1.00 52.13 177 SER B O 1
ATOM 3943 N N . ARG B 1 178 ? 37.485 3.632 1.890 1.00 53.74 178 ARG B N 1
ATOM 3944 C CA . ARG B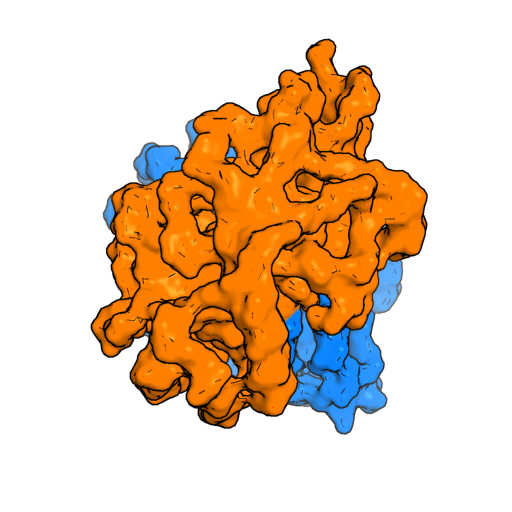 1 178 ? 37.409 3.642 0.426 1.00 53.82 178 ARG B CA 1
ATOM 3945 C C . ARG B 1 178 ? 36.804 4.965 0.005 1.00 52.55 178 ARG B C 1
ATOM 3946 O O . ARG B 1 178 ? 37.250 5.568 -0.967 1.00 59.78 178 ARG B O 1
ATOM 3948 N N . ARG B 1 179 ? 35.824 5.423 0.782 1.00 48.97 179 ARG B N 1
ATOM 3949 C CA . ARG B 1 179 ? 35.227 6.755 0.641 1.00 49.06 179 ARG B CA 1
ATOM 3950 C C . ARG B 1 179 ? 36.254 7.877 0.806 1.00 49.93 179 ARG B C 1
ATOM 3951 O O . ARG B 1 179 ? 36.388 8.731 -0.071 1.00 52.56 179 ARG B O 1
ATOM 3959 N N . VAL B 1 180 ? 36.986 7.872 1.920 1.00 46.08 180 VAL B N 1
ATOM 3960 C CA . VAL B 1 180 ? 37.920 8.958 2.199 1.00 42.72 180 VAL B CA 1
ATOM 3961 C C . VAL B 1 180 ? 39.063 8.944 1.192 1.00 41.62 180 VAL B C 1
ATOM 3962 O O . VAL B 1 180 ? 39.511 10.008 0.752 1.00 43.03 180 VAL B O 1
ATOM 3966 N N . LEU B 1 181 ? 39.508 7.745 0.824 1.00 40.59 181 LEU B N 1
ATOM 3967 C CA . LEU B 1 181 ? 40.540 7.567 -0.200 1.00 43.89 181 LEU B CA 1
ATOM 3968 C C . LEU B 1 181 ? 40.121 8.120 -1.586 1.00 50.93 181 LEU B C 1
ATOM 3969 O O . LEU B 1 181 ? 40.954 8.722 -2.286 1.00 47.94 181 LEU B O 1
ATOM 3974 N N . ASP B 1 182 ? 38.850 7.885 -1.966 1.00 54.38 182 ASP B N 1
ATOM 3975 C CA . ASP B 1 182 ? 38.231 8.418 -3.197 1.00 57.57 182 ASP B CA 1
ATOM 3976 C C . ASP B 1 182 ? 38.245 9.963 -3.215 1.00 56.53 182 ASP B C 1
ATOM 3977 O O . ASP B 1 182 ? 38.758 10.565 -4.157 1.00 62.71 182 ASP B O 1
ATOM 3980 N N . VAL B 1 183 ? 37.688 10.604 -2.192 1.00 54.30 183 VAL B N 1
ATOM 3981 C CA . VAL B 1 183 ? 37.733 12.074 -2.093 1.00 55.49 183 VAL B CA 1
ATOM 3982 C C . VAL B 1 183 ? 39.155 12.621 -2.267 1.00 59.38 183 VAL B C 1
ATOM 3983 O O . VAL B 1 183 ? 39.388 13.635 -2.924 1.00 64.23 183 VAL B O 1
ATOM 3987 N N . LEU B 1 184 ? 40.105 11.923 -1.673 1.00 57.95 184 LEU B N 1
ATOM 3988 C CA . LEU B 1 184 ? 41.469 12.372 -1.639 1.00 61.17 184 LEU B CA 1
ATOM 3989 C C . LEU B 1 184 ? 42.072 12.452 -3.034 1.00 64.87 184 LEU B C 1
ATOM 3990 O O . LEU B 1 184 ? 42.707 13.444 -3.366 1.00 71.78 184 LEU B O 1
ATOM 3995 N N . GLU B 1 185 ? 41.864 11.421 -3.851 1.00 71.70 185 GLU B N 1
ATOM 3996 C CA . GLU B 1 185 ? 42.486 11.351 -5.177 1.00 74.39 185 GLU B CA 1
ATOM 3997 C C . GLU B 1 185 ? 42.402 12.676 -5.979 1.00 75.52 185 GLU B C 1
ATOM 3998 O O . GLU B 1 185 ? 43.194 12.873 -6.897 1.00 77.03 185 GLU B O 1
ATOM 4004 N N . CYS B 1 186 ? 41.473 13.576 -5.632 1.00 71.82 186 CYS B N 1
ATOM 4005 C CA . CYS B 1 186 ? 41.556 14.964 -6.133 1.00 73.52 186 CYS B CA 1
ATOM 4006 C C . CYS B 1 186 ? 41.467 16.057 -5.033 1.00 75.46 186 CYS B C 1
ATOM 4007 O O . CYS B 1 186 ? 40.510 16.836 -4.950 1.00 71.97 186 CYS B O 1
ATOM 4010 N N . ILE B 1 187 ? 42.501 16.042 -4.183 1.00 77.26 187 ILE B N 1
ATOM 4011 C CA . ILE B 1 187 ? 42.893 17.103 -3.229 1.00 73.03 187 ILE B CA 1
ATOM 4012 C C . ILE B 1 187 ? 44.425 17.244 -3.370 1.00 68.95 187 ILE B C 1
ATOM 4013 O O . ILE B 1 187 ? 45.143 16.238 -3.266 1.00 68.08 187 ILE B O 1
ATOM 4018 N N . PRO B 1 188 ? 44.941 18.474 -3.602 1.00 64.15 188 PRO B N 1
ATOM 4019 C CA . PRO B 1 188 ? 46.374 18.547 -3.897 1.00 64.60 188 PRO B CA 1
ATOM 4020 C C . PRO B 1 188 ? 47.212 17.835 -2.838 1.00 66.92 188 PRO B C 1
ATOM 4021 O O . PRO B 1 188 ? 47.027 18.074 -1.638 1.00 58.93 188 PRO B O 1
ATOM 4025 N N . ASP B 1 189 ? 48.105 16.953 -3.293 1.00 72.14 189 ASP B N 1
ATOM 4026 C CA . ASP B 1 189 ? 49.068 16.282 -2.418 1.00 74.39 189 ASP B CA 1
ATOM 4027 C C . ASP B 1 189 ? 49.681 17.265 -1.389 1.00 76.46 189 ASP B C 1
ATOM 4028 O O . ASP B 1 189 ? 50.050 16.858 -0.294 1.00 77.05 189 ASP B O 1
ATOM 4030 N N . GLU B 1 190 ? 49.739 18.555 -1.736 1.00 79.69 190 GLU B N 1
ATOM 4031 C CA . GLU B 1 190 ? 50.297 19.603 -0.867 1.00 76.26 190 GLU B CA 1
ATOM 4032 C C . GLU B 1 190 ? 49.463 19.937 0.387 1.00 76.93 190 GLU B C 1
ATOM 4033 O O . GLU B 1 190 ?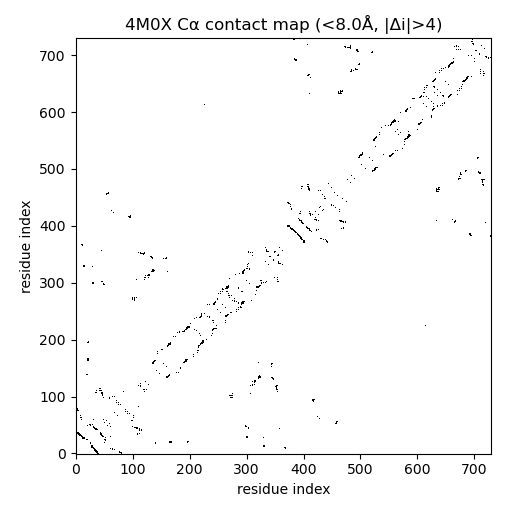 50.007 20.412 1.378 1.00 82.01 190 GLU B O 1
ATOM 4035 N N . CYS B 1 191 ? 48.156 19.689 0.349 1.00 73.15 191 CYS B N 1
ATOM 4036 C CA . CYS B 1 191 ? 47.266 19.991 1.486 1.00 69.09 191 CYS B CA 1
ATOM 4037 C C . CYS B 1 191 ? 47.467 19.153 2.750 1.00 63.21 191 CYS B C 1
ATOM 4038 O O . CYS B 1 191 ? 48.008 18.048 2.704 1.00 58.83 191 CYS B O 1
ATOM 4041 N N . ALA B 1 192 ? 46.983 19.691 3.866 1.00 55.41 192 ALA B N 1
ATOM 4042 C CA . ALA B 1 192 ? 46.996 19.010 5.156 1.00 48.68 192 ALA B CA 1
ATOM 4043 C C . ALA B 1 192 ? 45.667 18.254 5.413 1.00 45.47 192 ALA B C 1
ATOM 4044 O O . ALA B 1 192 ? 44.581 18.831 5.284 1.00 42.04 192 ALA B O 1
ATOM 4046 N N . VAL B 1 193 ? 45.761 16.969 5.775 1.00 42.76 193 VAL B N 1
ATOM 4047 C CA . VAL B 1 193 ? 44.575 16.135 6.009 1.00 42.79 193 VAL B CA 1
ATOM 4048 C C . VAL B 1 193 ? 44.561 15.403 7.364 1.00 43.92 193 VAL B C 1
ATOM 4049 O O . VAL B 1 193 ? 45.446 14.596 7.665 1.00 43.00 193 VAL B O 1
ATOM 4053 N N . ILE B 1 194 ? 43.540 15.701 8.167 1.00 41.60 194 ILE B N 1
ATOM 4054 C CA . ILE B 1 194 ? 43.295 15.031 9.433 1.00 38.91 194 ILE B CA 1
ATOM 4055 C C . ILE B 1 194 ? 42.170 14.010 9.230 1.00 38.76 194 ILE B C 1
ATOM 4056 O O . ILE B 1 194 ? 41.167 14.298 8.588 1.00 39.24 194 ILE B O 1
ATOM 4061 N N . VAL B 1 195 ? 42.316 12.824 9.795 1.00 41.43 195 VAL B N 1
ATOM 4062 C CA . VAL B 1 195 ? 41.184 11.877 9.885 1.00 40.93 195 VAL B CA 1
ATOM 4063 C C . VAL B 1 195 ? 40.742 11.654 11.357 1.00 42.32 195 VAL B C 1
ATOM 4064 O O . VAL B 1 195 ? 41.580 11.594 12.262 1.00 41.30 195 VAL B O 1
ATOM 4068 N N . ASP B 1 196 ? 39.432 11.567 11.591 1.00 40.33 196 ASP B N 1
ATOM 4069 C CA . ASP B 1 196 ? 38.899 11.524 12.945 1.00 38.46 196 ASP B CA 1
ATOM 4070 C C . ASP B 1 196 ? 37.797 10.491 13.018 1.00 39.19 196 ASP B C 1
ATOM 4071 O O . ASP B 1 196 ? 36.605 10.835 12.937 1.00 42.94 196 ASP B O 1
ATOM 4076 N N . PRO B 1 197 ? 38.183 9.215 13.177 1.00 35.84 197 PRO B N 1
ATOM 4077 C CA . PRO B 1 197 ? 37.262 8.123 13.397 1.00 32.43 197 PRO B CA 1
ATOM 4078 C C . PRO B 1 197 ? 36.462 8.242 14.676 1.00 32.30 197 PRO B C 1
ATOM 4079 O O . PRO B 1 197 ? 35.618 7.407 14.933 1.00 32.06 197 PRO B O 1
ATOM 4083 N N . ASN B 1 198 ? 36.719 9.267 15.478 1.00 35.49 198 ASN B N 1
ATOM 4084 C CA . ASN B 1 198 ? 36.038 9.444 16.767 1.00 37.06 198 ASN B CA 1
ATOM 4085 C C . ASN B 1 198 ? 36.308 8.325 17.779 1.00 38.77 198 ASN B C 1
ATOM 4086 O O . ASN B 1 198 ? 35.466 8.021 18.616 1.00 44.41 198 ASN B O 1
ATOM 4091 N N . GLY B 1 199 ? 37.490 7.727 17.709 1.00 38.21 199 GLY B N 1
ATOM 4092 C CA . GLY B 1 199 ? 37.818 6.593 18.550 1.00 39.95 199 GLY B CA 1
ATOM 4093 C C . GLY B 1 199 ? 37.008 5.332 18.294 1.00 42.71 199 GLY B C 1
ATOM 4094 O O . GLY B 1 199 ? 37.013 4.417 19.129 1.00 44.93 199 GLY B O 1
ATOM 4095 N N . ARG B 1 200 ? 36.329 5.268 17.143 1.00 41.56 200 ARG B N 1
ATOM 4096 C CA . ARG B 1 200 ? 35.440 4.137 16.825 1.00 39.90 200 ARG B CA 1
ATOM 4097 C C . ARG B 1 200 ? 36.179 2.961 16.191 1.00 40.24 200 ARG B C 1
ATOM 4098 O O . ARG B 1 200 ? 35.600 1.897 16.026 1.00 42.12 200 ARG B O 1
ATOM 4102 N N . TRP B 1 201 ? 37.441 3.136 15.816 1.00 40.25 201 TRP B N 1
ATOM 4103 C CA . TRP B 1 201 ? 38.179 2.036 15.189 1.00 38.04 201 TRP B CA 1
ATOM 4104 C C . TRP B 1 201 ? 38.813 1.120 16.197 1.00 39.44 201 TRP B C 1
ATOM 4105 O O . TRP B 1 201 ? 39.213 1.539 17.275 1.00 43.90 201 TRP B O 1
ATOM 4116 N N . SER B 1 202 ? 38.901 -0.147 15.844 1.00 38.02 202 SER B N 1
ATOM 4117 C CA . SER B 1 202 ? 39.561 -1.089 16.689 1.00 35.80 202 SER B CA 1
ATOM 4118 C C . SER B 1 202 ? 41.046 -0.899 16.445 1.00 38.44 202 SER B C 1
ATOM 4119 O O . SER B 1 202 ? 41.463 -0.316 15.432 1.00 40.42 202 SER B O 1
ATOM 4122 N N . GLU B 1 203 ? 41.853 -1.413 17.357 1.00 40.11 203 GLU B N 1
ATOM 4123 C CA . GLU B 1 203 ? 43.276 -1.326 17.181 1.00 42.74 203 GLU B CA 1
ATOM 4124 C C . GLU B 1 203 ? 43.671 -1.919 15.832 1.00 43.44 203 GLU B C 1
ATOM 4125 O O . GLU B 1 203 ? 44.436 -1.309 15.091 1.00 45.02 203 GLU B O 1
ATOM 4131 N N . LEU B 1 204 ? 43.118 -3.083 15.499 1.00 43.55 204 LEU B N 1
ATOM 4132 C CA . LEU B 1 204 ? 43.425 -3.737 14.214 1.00 45.52 204 LEU B CA 1
ATOM 4133 C C . LEU B 1 204 ? 43.063 -2.930 12.954 1.00 45.36 204 LEU B C 1
ATOM 4134 O O . LEU B 1 204 ? 43.837 -2.919 11.991 1.00 47.84 204 LEU B O 1
ATOM 4139 N N . GLU B 1 205 ? 41.900 -2.269 12.959 1.00 42.11 205 GLU B N 1
ATOM 4140 C CA . GLU B 1 205 ? 41.466 -1.461 11.819 1.00 38.44 205 GLU B CA 1
ATOM 4141 C C . GLU B 1 205 ? 42.337 -0.222 11.668 1.00 39.80 205 GLU B C 1
ATOM 4142 O O . GLU B 1 205 ? 42.569 0.251 10.557 1.00 38.78 205 GLU B O 1
ATOM 4148 N N . ALA B 1 206 ? 42.802 0.316 12.793 1.00 39.11 206 ALA B N 1
ATOM 4149 C CA . ALA B 1 206 ? 43.673 1.477 12.752 1.00 36.12 206 ALA B CA 1
ATOM 4150 C C . ALA B 1 206 ? 45.018 1.109 12.128 1.00 35.62 206 ALA B C 1
ATOM 4151 O O . ALA B 1 206 ? 45.583 1.892 11.390 1.00 33.23 206 ALA B O 1
ATOM 4153 N N . HIS B 1 207 ? 45.521 -0.089 12.428 1.00 38.62 207 HIS B N 1
ATOM 4154 C CA . HIS B 1 207 ? 46.829 -0.532 11.921 1.00 40.79 207 HIS B CA 1
ATOM 4155 C C . HIS B 1 207 ? 46.779 -0.937 10.449 1.00 43.44 207 HIS B C 1
ATOM 4156 O O . HIS B 1 207 ? 47.772 -0.840 9.741 1.00 41.62 207 HIS B O 1
ATOM 4163 N N . ARG B 1 208 ? 45.638 -1.430 9.989 1.00 49.44 208 ARG B N 1
ATOM 4164 C CA . ARG B 1 208 ? 45.583 -1.850 8.601 1.00 51.79 208 ARG B CA 1
ATOM 4165 C C . ARG B 1 208 ? 45.222 -0.713 7.662 1.00 44.77 208 ARG B C 1
ATOM 4166 O O . ARG B 1 208 ? 45.784 -0.644 6.591 1.00 44.81 208 ARG B O 1
ATOM 4174 N N . TRP B 1 209 ? 44.338 0.186 8.091 1.00 41.75 209 TRP B N 1
ATOM 4175 C CA . TRP B 1 209 ? 43.781 1.217 7.219 1.00 43.02 209 TRP B CA 1
ATOM 4176 C C . TRP B 1 209 ? 44.474 2.553 7.270 1.00 43.51 209 TRP B C 1
ATOM 4177 O O . TRP B 1 209 ? 44.403 3.345 6.328 1.00 48.70 209 TRP B O 1
ATOM 4188 N N . LEU B 1 210 ? 45.152 2.819 8.366 1.00 41.14 210 LEU B N 1
ATOM 4189 C CA . LEU B 1 210 ? 45.676 4.143 8.587 1.00 39.16 210 LEU B CA 1
ATOM 4190 C C . LEU B 1 210 ? 46.972 4.381 7.814 1.00 40.58 210 LEU B C 1
ATOM 4191 O O . LEU B 1 210 ? 47.174 5.478 7.323 1.00 43.52 210 LEU B O 1
ATOM 4196 N N . PRO B 1 211 ? 47.849 3.361 7.692 1.00 41.69 211 PRO B N 1
ATOM 4197 C CA . PRO B 1 211 ? 48.986 3.519 6.780 1.00 44.15 211 PRO B CA 1
ATOM 4198 C C . PRO B 1 211 ? 48.544 3.823 5.342 1.00 46.83 211 PRO B C 1
ATOM 4199 O O . PRO B 1 211 ? 49.156 4.674 4.678 1.00 46.17 211 PRO B O 1
ATOM 4203 N N . ILE B 1 212 ? 47.485 3.145 4.883 1.00 46.75 212 ILE B N 1
ATOM 4204 C CA . ILE B 1 212 ? 47.011 3.273 3.500 1.00 47.09 212 ILE B CA 1
ATOM 4205 C C . ILE B 1 212 ? 46.577 4.706 3.191 1.00 50.85 212 ILE B C 1
ATOM 4206 O O . ILE B 1 212 ? 46.963 5.252 2.141 1.00 56.85 212 ILE B O 1
ATOM 4211 N N . LEU B 1 213 ? 45.820 5.318 4.113 1.00 47.09 213 LEU B N 1
ATOM 4212 C CA . LEU B 1 213 ? 45.431 6.729 3.984 1.00 43.05 213 LEU B CA 1
ATOM 4213 C C . LEU B 1 213 ? 46.616 7.683 4.087 1.00 43.42 213 LEU B C 1
ATOM 4214 O O . LEU B 1 213 ? 46.626 8.732 3.449 1.00 43.19 213 LEU B O 1
ATOM 4219 N N . ALA B 1 214 ? 47.611 7.334 4.894 1.00 45.35 214 ALA B N 1
ATOM 4220 C CA . ALA B 1 214 ? 48.782 8.192 5.026 1.00 46.02 214 ALA B CA 1
ATOM 4221 C C . ALA B 1 214 ? 49.457 8.293 3.667 1.00 48.25 214 ALA B C 1
ATOM 4222 O O . ALA B 1 214 ? 49.841 9.380 3.239 1.00 48.06 214 ALA B O 1
ATOM 4224 N N . ASP B 1 215 ? 49.572 7.154 2.983 1.00 50.86 215 ASP B N 1
ATOM 4225 C CA . ASP B 1 215 ? 50.188 7.107 1.670 1.00 53.16 215 ASP B CA 1
ATOM 4226 C C . ASP B 1 215 ? 49.400 7.972 0.695 1.00 54.66 215 ASP B C 1
ATOM 4227 O O . ASP B 1 215 ? 49.974 8.807 -0.024 1.00 56.60 215 ASP B O 1
ATOM 4232 N N . ALA B 1 216 ? 48.082 7.805 0.711 1.00 47.95 216 ALA B N 1
ATOM 4233 C CA . ALA B 1 216 ? 47.209 8.652 -0.067 1.00 44.02 216 ALA B CA 1
ATOM 4234 C C . ALA B 1 216 ? 47.185 10.131 0.380 1.00 46.31 216 ALA B C 1
ATOM 4235 O O . ALA B 1 216 ? 46.352 10.912 -0.097 1.00 50.00 216 ALA B O 1
ATOM 4237 N N . GLY B 1 217 ? 48.083 10.516 1.295 1.00 48.48 217 GLY B N 1
ATOM 4238 C CA . GLY B 1 217 ? 48.255 11.924 1.713 1.00 42.55 217 GLY B CA 1
ATOM 4239 C C . GLY B 1 217 ? 47.604 12.409 3.000 1.00 41.34 217 GLY B C 1
ATOM 4240 O O . GLY B 1 217 ? 47.578 13.625 3.274 1.00 39.02 217 GLY B O 1
ATOM 4241 N N . VAL B 1 218 ? 47.069 11.484 3.796 1.00 41.99 218 VAL B N 1
ATOM 4242 C CA . VAL B 1 218 ? 46.520 11.854 5.102 1.00 41.88 218 VAL B CA 1
ATOM 4243 C C . VAL B 1 218 ? 47.683 12.297 5.991 1.00 39.62 218 VAL B C 1
ATOM 4244 O O . VAL B 1 218 ? 48.773 11.738 5.932 1.00 40.06 218 VAL B O 1
ATOM 4248 N N . THR B 1 219 ? 47.444 13.322 6.790 1.00 38.67 219 THR B N 1
ATOM 4249 C CA . THR B 1 219 ? 48.507 13.993 7.519 1.00 38.17 219 THR B CA 1
ATOM 4250 C C . THR B 1 219 ? 48.535 13.716 9.033 1.00 37.23 219 THR B C 1
ATOM 4251 O O . THR B 1 219 ? 49.616 13.731 9.648 1.00 35.41 219 THR B O 1
ATOM 4255 N N . VAL B 1 220 ? 47.366 13.425 9.612 1.00 34.52 220 VAL B N 1
ATOM 4256 C CA . VAL B 1 220 ? 47.197 13.401 11.065 1.00 34.28 220 VAL B CA 1
ATOM 4257 C C . VAL B 1 220 ? 46.050 12.463 11.408 1.00 34.40 220 VAL B C 1
ATOM 4258 O O . VAL B 1 220 ? 44.949 12.634 10.901 1.00 36.94 220 VAL B O 1
ATOM 4262 N N . ALA B 1 221 ? 46.279 11.482 12.272 1.00 34.36 221 ALA B N 1
ATOM 4263 C CA . ALA B 1 221 ? 45.147 10.698 12.791 1.00 34.01 221 ALA B CA 1
ATOM 4264 C C . ALA B 1 221 ? 44.684 11.263 14.130 1.00 33.62 221 ALA B C 1
ATOM 4265 O O . ALA B 1 221 ? 45.395 11.138 15.134 1.00 34.46 221 ALA B O 1
ATOM 4267 N N . GLU B 1 222 ? 43.526 11.929 14.112 1.00 33.41 222 GLU B N 1
ATOM 4268 C CA . GLU B 1 222 ? 42.823 12.366 15.325 1.00 32.23 222 GLU B CA 1
ATOM 4269 C C . GLU B 1 222 ? 42.143 11.137 15.917 1.00 32.83 222 GLU B C 1
ATOM 4270 O O . GLU B 1 222 ? 41.463 10.422 15.203 1.00 37.04 222 GLU B O 1
ATOM 4276 N N . GLN B 1 223 ? 42.385 10.892 17.207 1.00 32.81 223 GLN B N 1
ATOM 4277 C CA . GLN B 1 223 ? 41.736 9.875 18.025 1.00 29.48 223 GLN B CA 1
ATOM 4278 C C . GLN B 1 223 ? 41.192 8.698 17.236 1.00 31.66 223 GLN B C 1
ATOM 4279 O O . GLN B 1 223 ? 39.968 8.555 17.103 1.00 33.65 223 GLN B O 1
ATOM 4285 N N . PRO B 1 224 ? 42.087 7.847 16.708 1.00 31.19 224 PRO B N 1
ATOM 4286 C CA . PRO B 1 224 ? 41.627 6.731 15.880 1.00 31.83 224 PRO B CA 1
ATOM 4287 C C . PRO B 1 224 ? 40.950 5.634 16.697 1.00 33.52 224 PRO B C 1
ATOM 4288 O O . PRO B 1 224 ? 39.980 5.022 16.240 1.00 33.98 224 PRO B O 1
ATOM 4292 N N . ILE B 1 225 ? 41.470 5.378 17.893 1.00 33.82 225 ILE B N 1
ATOM 4293 C CA . ILE B 1 225 ? 40.968 4.281 18.729 1.00 32.18 225 ILE B CA 1
ATOM 4294 C C . ILE B 1 225 ? 40.378 4.828 20.039 1.00 30.92 225 ILE B C 1
ATOM 4295 O O . ILE B 1 225 ? 40.391 6.040 20.241 1.00 28.81 225 ILE B O 1
ATOM 4300 N N . ALA B 1 226 ? 39.865 3.946 20.903 1.00 29.69 226 ALA B N 1
ATOM 4301 C CA . ALA B 1 226 ? 39.112 4.348 22.113 1.00 30.54 226 ALA B CA 1
ATOM 4302 C C . ALA B 1 226 ? 39.919 5.211 23.108 1.00 30.62 226 ALA B C 1
ATOM 4303 O O . ALA B 1 226 ? 41.143 5.045 23.266 1.00 29.14 226 ALA B O 1
ATOM 4305 N N . ARG B 1 227 ? 39.196 6.107 23.784 1.00 29.35 227 ARG B N 1
ATOM 4306 C CA . ARG B 1 227 ? 39.792 7.167 24.596 1.00 29.66 227 ARG B CA 1
ATOM 4307 C C . ARG B 1 227 ? 40.685 6.681 25.753 1.00 28.92 227 ARG B C 1
ATOM 4308 O O . ARG B 1 227 ? 41.621 7.376 26.165 1.00 28.04 227 ARG B O 1
ATOM 4316 N N . TRP B 1 228 ? 40.390 5.478 26.242 1.00 28.59 228 TRP B N 1
ATOM 4317 C CA . TRP B 1 228 ? 41.090 4.869 27.379 1.00 27.10 228 TRP B CA 1
ATOM 4318 C C . TRP B 1 228 ? 42.323 4.091 26.939 1.00 26.71 228 TRP B C 1
ATOM 4319 O O . TRP B 1 228 ? 43.099 3.654 27.770 1.00 28.58 228 TRP B O 1
ATOM 4330 N N . ASN B 1 229 ? 42.495 3.898 25.636 1.00 25.83 229 ASN B N 1
ATOM 4331 C CA . ASN B 1 229 ? 43.518 2.985 25.149 1.00 23.97 229 ASN B CA 1
ATOM 4332 C C . ASN B 1 229 ? 44.917 3.597 24.928 1.00 25.52 229 ASN B C 1
ATOM 4333 O O . ASN B 1 229 ? 45.463 3.590 23.804 1.00 23.71 229 ASN B O 1
ATOM 4338 N N . THR B 1 230 ? 45.490 4.096 26.024 1.00 25.99 230 THR B N 1
ATOM 4339 C CA . THR B 1 230 ? 46.786 4.731 26.005 1.00 27.83 230 THR B CA 1
ATOM 4340 C C . THR B 1 230 ? 47.855 3.857 25.308 1.00 30.93 230 THR B C 1
ATOM 4341 O O . THR B 1 230 ? 48.527 4.315 24.373 1.00 31.87 230 THR B O 1
ATOM 4345 N N . ASP B 1 231 ? 48.013 2.608 25.738 1.00 31.76 231 ASP B N 1
ATOM 4346 C CA . ASP B 1 231 ? 48.999 1.738 25.108 1.00 33.96 231 ASP B CA 1
ATOM 4347 C C . ASP B 1 231 ? 48.827 1.652 23.572 1.00 34.76 231 ASP B C 1
ATOM 4348 O O . ASP B 1 231 ? 49.815 1.713 22.822 1.00 33.04 231 ASP B O 1
ATOM 4353 N N . GLY B 1 232 ? 47.578 1.496 23.121 1.00 32.59 232 GLY B N 1
ATOM 4354 C CA . GLY B 1 232 ? 47.277 1.375 21.704 1.00 29.85 232 GLY B CA 1
ATOM 4355 C C . GLY B 1 232 ? 47.644 2.645 20.980 1.00 30.57 232 GLY B C 1
ATOM 4356 O O . GLY B 1 232 ? 48.275 2.615 19.918 1.00 30.88 232 GLY B O 1
ATOM 4357 N N . LEU B 1 233 ? 47.252 3.772 21.565 1.00 30.60 233 LEU B N 1
ATOM 4358 C CA . LEU B 1 233 ? 47.637 5.058 21.044 1.00 30.30 233 LEU B CA 1
ATOM 4359 C C . LEU B 1 233 ? 49.170 5.107 20.943 1.00 32.88 233 LEU B C 1
ATOM 4360 O O . LEU B 1 233 ? 49.690 5.454 19.878 1.00 33.44 233 LEU B O 1
ATOM 4365 N N . ALA B 1 234 ? 49.885 4.730 22.018 1.00 32.30 234 ALA B N 1
ATOM 4366 C CA . ALA B 1 234 ? 51.381 4.671 21.995 1.00 31.71 234 ALA B CA 1
ATOM 4367 C C . ALA B 1 234 ? 51.939 3.747 20.910 1.00 31.68 234 ALA B C 1
ATOM 4368 O O . ALA B 1 234 ? 52.844 4.153 20.171 1.00 33.52 234 ALA B O 1
ATOM 4370 N N . ARG B 1 235 ? 51.391 2.534 20.807 1.00 32.54 235 ARG B N 1
ATOM 4371 C CA . ARG B 1 235 ? 51.754 1.572 19.758 1.00 35.20 235 ARG B CA 1
ATOM 4372 C C . ARG B 1 235 ? 51.603 2.166 18.358 1.00 39.38 235 ARG B C 1
ATOM 4373 O O . ARG B 1 235 ? 52.424 1.911 17.470 1.00 41.45 235 ARG B O 1
ATOM 4381 N N . LEU B 1 236 ? 50.548 2.956 18.161 1.00 39.37 236 LEU B N 1
ATOM 4382 C CA . LEU B 1 236 ? 50.324 3.629 16.882 1.00 36.79 236 LEU B CA 1
ATOM 4383 C C . LEU B 1 236 ? 51.243 4.815 16.623 1.00 37.58 236 LEU B C 1
ATOM 4384 O O . LEU B 1 236 ? 51.708 4.964 15.502 1.00 37.91 236 LEU B O 1
ATOM 4389 N N . ARG B 1 237 ? 51.479 5.666 17.636 1.00 38.39 237 ARG B N 1
ATOM 4390 C CA . ARG B 1 237 ? 52.303 6.876 17.469 1.00 39.56 237 ARG B CA 1
ATOM 4391 C C . ARG B 1 237 ? 53.625 6.461 16.869 1.00 41.56 237 ARG B C 1
ATOM 4392 O O . ARG B 1 237 ? 54.234 7.191 16.070 1.00 39.20 237 ARG B O 1
ATOM 4400 N N . ASP B 1 238 ? 54.026 5.252 17.250 1.00 42.46 238 ASP B N 1
ATOM 4401 C CA . ASP B 1 238 ? 55.314 4.698 16.905 1.00 46.48 238 ASP B CA 1
ATOM 4402 C C . ASP B 1 238 ? 55.313 3.876 15.594 1.00 43.63 238 ASP B C 1
ATOM 4403 O O . ASP B 1 238 ? 56.289 3.898 14.835 1.00 43.00 238 ASP B O 1
ATOM 4408 N N . LYS B 1 239 ? 54.231 3.171 15.313 1.00 39.54 239 LYS B N 1
ATOM 4409 C CA . LYS B 1 239 ? 54.237 2.349 14.139 1.00 42.69 239 LYS B CA 1
ATOM 4410 C C . LYS B 1 239 ? 53.837 3.122 12.883 1.00 45.84 239 LYS B C 1
ATOM 4411 O O . LYS B 1 239 ? 54.118 2.667 11.779 1.00 51.74 239 LYS B O 1
ATOM 4417 N N . LEU B 1 240 ? 53.220 4.292 13.034 1.00 42.25 240 LEU B N 1
ATOM 4418 C CA . LEU B 1 240 ? 52.828 5.081 11.873 1.00 41.75 240 LEU B CA 1
ATOM 4419 C C . LEU B 1 240 ? 53.893 6.066 11.412 1.00 42.85 240 LEU B C 1
ATOM 4420 O O . LEU B 1 240 ? 54.800 6.409 12.164 1.00 47.01 240 LEU B O 1
ATOM 4425 N N . SER B 1 241 ? 53.778 6.517 10.167 1.00 43.44 241 SER B N 1
ATOM 4426 C CA . SER B 1 241 ? 54.636 7.587 9.637 1.00 45.18 241 SER B CA 1
ATOM 4427 C C . SER B 1 241 ? 53.964 8.963 9.838 1.00 44.53 241 SER B C 1
ATOM 4428 O O . SER B 1 241 ? 54.533 10.009 9.518 1.00 45.12 241 SER B O 1
ATOM 4431 N N . ILE B 1 242 ? 52.746 8.962 10.363 1.00 41.32 242 ILE B N 1
ATOM 4432 C CA . ILE B 1 242 ? 52.090 10.217 10.679 1.00 41.01 242 ILE B CA 1
ATOM 4433 C C . ILE B 1 242 ? 51.875 10.424 12.193 1.00 41.60 242 ILE B C 1
ATOM 4434 O O . ILE B 1 242 ? 51.974 9.475 12.978 1.00 42.42 242 ILE B O 1
ATOM 4439 N N . PRO B 1 243 ? 51.668 11.681 12.621 1.00 40.96 243 PRO B N 1
ATOM 4440 C CA . PRO B 1 243 ? 51.380 11.934 14.031 1.00 39.03 243 PRO B CA 1
ATOM 4441 C C . PRO B 1 243 ? 49.981 11.516 14.426 1.00 39.59 243 PRO B C 1
ATOM 4442 O O . PRO B 1 243 ? 49.062 11.543 13.606 1.00 43.74 243 PRO B O 1
ATOM 4446 N N . ILE B 1 244 ? 49.844 11.140 15.690 1.00 41.27 244 ILE B N 1
ATOM 4447 C CA . ILE B 1 244 ? 48.568 10.798 16.336 1.00 40.08 244 ILE B CA 1
ATOM 4448 C C . ILE B 1 244 ? 48.146 12.024 17.144 1.00 35.97 244 ILE B C 1
ATOM 4449 O O . ILE B 1 244 ? 48.974 12.615 17.833 1.00 35.08 244 ILE B O 1
ATOM 4454 N N . MET B 1 245 ? 46.872 12.396 17.079 1.00 32.21 245 MET B N 1
ATOM 4455 C CA . MET B 1 245 ? 46.375 13.486 17.905 1.00 30.74 245 MET B CA 1
ATOM 4456 C C . MET B 1 245 ? 45.233 13.047 18.825 1.00 30.92 245 MET B C 1
ATOM 4457 O O . MET B 1 245 ? 44.196 12.592 18.360 1.00 31.22 245 MET B O 1
ATOM 4462 N N . ALA B 1 246 ? 45.423 13.200 20.131 1.00 28.07 246 ALA B N 1
ATOM 4463 C CA . ALA B 1 246 ? 44.366 12.968 21.092 1.00 27.39 246 ALA B CA 1
ATOM 4464 C C . ALA B 1 246 ? 43.294 14.048 20.997 1.00 28.28 246 ALA B C 1
ATOM 4465 O O . ALA B 1 246 ? 43.612 15.200 20.710 1.00 29.86 246 ALA B O 1
ATOM 4467 N N . ASP B 1 247 ? 42.037 13.670 21.236 1.00 28.64 247 ASP B N 1
ATOM 4468 C CA . ASP B 1 247 ? 40.914 14.606 21.409 1.00 29.56 247 ASP B CA 1
ATOM 4469 C C . ASP B 1 247 ? 40.051 14.103 22.596 1.00 30.86 247 ASP B C 1
ATOM 4470 O O . ASP B 1 247 ? 40.085 14.671 23.710 1.00 27.47 247 ASP B O 1
ATOM 4475 N N . GLU B 1 248 ? 39.306 13.021 22.357 1.00 29.77 248 GLU B N 1
ATOM 4476 C CA . GLU B 1 248 ? 38.514 12.373 23.406 1.00 31.56 248 GLU B CA 1
ATOM 4477 C C . GLU B 1 248 ? 39.384 11.984 24.616 1.00 30.49 248 GLU B C 1
ATOM 4478 O O . GLU B 1 248 ? 38.904 11.868 25.741 1.00 27.57 248 GLU B O 1
ATOM 4484 N N . SER B 1 249 ? 40.666 11.776 24.343 1.00 30.80 249 SER B N 1
ATOM 4485 C CA . SER B 1 249 ? 41.622 11.344 25.329 1.00 31.10 249 SER B CA 1
ATOM 4486 C C . SER B 1 249 ? 42.187 12.496 26.151 1.00 33.07 249 SER B C 1
ATOM 4487 O O . SER B 1 249 ? 42.763 12.231 27.193 1.00 34.38 249 SER B O 1
ATOM 4490 N N . VAL B 1 250 ? 42.083 13.749 25.692 1.00 32.67 250 VAL B N 1
ATOM 4491 C CA . VAL B 1 250 ? 42.547 14.869 26.526 1.00 33.42 250 VAL B CA 1
ATOM 4492 C C . VAL B 1 250 ? 41.397 15.736 26.901 1.00 32.89 250 VAL B C 1
ATOM 4493 O O . VAL B 1 250 ? 41.013 16.622 26.156 1.00 38.67 250 VAL B O 1
ATOM 4497 N N . THR B 1 251 ? 40.857 15.519 28.073 1.00 31.27 251 THR B N 1
ATOM 4498 C CA . THR B 1 251 ? 39.768 16.356 28.522 1.00 28.38 251 THR B CA 1
ATOM 4499 C C . THR B 1 251 ? 40.197 17.018 29.809 1.00 27.76 251 THR B C 1
ATOM 4500 O O . THR B 1 251 ? 39.617 17.998 30.251 1.00 28.43 251 THR B O 1
ATOM 4504 N N . THR B 1 252 ? 41.226 16.469 30.421 1.00 28.84 252 THR B N 1
ATOM 4505 C CA . THR B 1 252 ? 41.752 17.062 31.654 1.00 30.60 252 THR B CA 1
ATOM 4506 C C . THR B 1 252 ? 43.259 17.227 31.641 1.00 31.07 252 THR B C 1
ATOM 4507 O O . THR B 1 252 ? 43.982 16.631 30.843 1.00 33.10 252 THR B O 1
ATOM 4511 N N . VAL B 1 253 ? 43.701 18.044 32.571 1.00 31.75 253 VAL B N 1
ATOM 4512 C CA . VAL B 1 253 ? 45.079 18.381 32.742 1.00 31.74 253 VAL B CA 1
ATOM 4513 C C . VAL B 1 253 ? 45.884 17.127 33.194 1.00 31.07 253 VAL B C 1
ATOM 4514 O O . VAL B 1 253 ? 47.013 16.936 32.743 1.00 30.55 253 VAL B O 1
ATOM 4518 N N . GLN B 1 254 ? 45.269 16.241 33.989 1.00 28.57 254 GLN B N 1
ATOM 4519 C CA . GLN B 1 254 ? 45.852 14.919 34.333 1.00 29.17 254 GLN B CA 1
ATOM 4520 C C . GLN B 1 254 ? 45.960 13.916 33.146 1.00 28.50 254 GLN B C 1
ATOM 4521 O O . GLN B 1 254 ? 46.841 13.027 33.112 1.00 29.57 254 GLN B O 1
ATOM 4527 N N . GLN B 1 255 ? 45.057 14.027 32.192 1.00 25.79 255 GLN B N 1
ATOM 4528 C CA . GLN B 1 255 ? 45.148 13.192 31.016 1.00 25.84 255 GLN B CA 1
ATOM 4529 C C . GLN B 1 255 ? 46.248 13.661 30.080 1.00 27.19 255 GLN B C 1
ATOM 4530 O O . GLN B 1 255 ? 47.067 12.852 29.599 1.00 27.16 255 GLN B O 1
ATOM 4536 N N . ALA B 1 256 ? 46.283 14.972 29.837 1.00 27.72 256 ALA B N 1
ATOM 4537 C CA . ALA B 1 256 ? 47.377 15.577 29.086 1.00 28.02 256 ALA B CA 1
ATOM 4538 C C . ALA B 1 256 ? 48.729 15.113 29.643 1.00 29.94 256 ALA B C 1
ATOM 4539 O O . ALA B 1 256 ? 49.640 14.757 28.877 1.00 29.43 256 ALA B O 1
ATOM 4541 N N . ILE B 1 257 ? 48.855 15.110 30.977 1.00 32.14 257 ILE B N 1
ATOM 4542 C CA . ILE B 1 257 ? 50.128 14.731 31.618 1.00 32.30 257 ILE B CA 1
ATOM 4543 C C . ILE B 1 257 ? 50.452 13.253 31.431 1.00 30.49 257 ILE B C 1
ATOM 4544 O O . ILE B 1 257 ? 51.573 12.903 31.053 1.00 27.69 257 ILE B O 1
ATOM 4549 N N . ALA B 1 258 ? 49.459 12.407 31.668 1.00 29.56 258 ALA B N 1
ATOM 4550 C CA . ALA B 1 258 ? 49.617 10.979 31.436 1.00 30.35 258 ALA B CA 1
ATOM 4551 C C . ALA B 1 258 ? 50.063 10.643 29.995 1.00 30.22 258 ALA B C 1
ATOM 4552 O O . ALA B 1 258 ? 50.992 9.836 29.810 1.00 29.40 258 ALA B O 1
ATOM 4554 N N . LEU B 1 259 ? 49.422 11.269 28.993 1.00 28.31 259 LEU B N 1
ATOM 4555 C CA . LEU B 1 259 ? 49.742 11.006 27.588 1.00 26.10 259 LEU B CA 1
ATOM 4556 C C . LEU B 1 259 ? 51.165 11.428 27.231 1.00 27.53 259 LEU B C 1
ATOM 4557 O O . LEU B 1 259 ? 51.923 10.662 26.603 1.00 28.87 259 LEU B O 1
ATOM 4562 N N . ALA B 1 260 ? 51.538 12.635 27.646 1.00 26.97 260 ALA B N 1
ATOM 4563 C CA . ALA B 1 260 ? 52.908 13.111 27.485 1.00 28.80 260 ALA B CA 1
ATOM 4564 C C . ALA B 1 260 ? 53.886 12.052 27.995 1.00 30.90 260 ALA B C 1
ATOM 4565 O O . ALA B 1 260 ? 54.718 11.531 27.262 1.00 34.22 260 ALA B O 1
ATOM 4567 N N . ASP B 1 261 ? 53.724 11.713 29.257 1.00 33.39 261 ASP B N 1
ATOM 4568 C CA . ASP B 1 261 ? 54.470 10.686 29.942 1.00 33.63 261 ASP B CA 1
ATOM 4569 C C . ASP B 1 261 ? 54.600 9.365 29.201 1.00 31.66 261 ASP B C 1
ATOM 4570 O O . ASP B 1 261 ? 55.683 8.776 29.095 1.00 29.23 261 ASP B O 1
ATOM 4575 N N . ALA B 1 262 ? 53.455 8.861 28.763 1.00 29.30 262 ALA B N 1
ATOM 4576 C CA . ALA B 1 262 ? 53.381 7.542 28.179 1.00 26.97 262 ALA B CA 1
ATOM 4577 C C . ALA B 1 262 ? 53.836 7.566 26.711 1.00 25.36 262 ALA B C 1
ATOM 4578 O O . ALA B 1 262 ? 53.764 6.552 26.027 1.00 24.30 262 ALA B O 1
ATOM 4580 N N . GLY B 1 263 ? 54.289 8.734 26.250 1.00 24.62 263 GLY B N 1
ATOM 4581 C CA . GLY B 1 263 ? 54.564 8.997 24.845 1.00 25.47 263 GLY B CA 1
ATOM 4582 C C . GLY B 1 263 ? 53.427 8.555 23.938 1.00 26.06 263 GLY B C 1
ATOM 4583 O O . GLY B 1 263 ? 53.678 7.960 22.901 1.00 27.22 263 GLY B O 1
ATOM 4584 N N . ALA B 1 264 ? 52.180 8.823 24.327 1.00 24.61 264 ALA B N 1
ATOM 4585 C CA . ALA B 1 264 ? 51.042 8.247 23.622 1.00 25.22 264 ALA B CA 1
ATOM 4586 C C . ALA B 1 264 ? 50.613 8.954 22.308 1.00 26.16 264 ALA B C 1
ATOM 4587 O O . ALA B 1 264 ? 50.109 8.299 21.404 1.00 26.66 264 ALA B O 1
ATOM 4589 N N . VAL B 1 265 ? 50.788 10.272 22.215 1.00 24.72 265 VAL B N 1
ATOM 4590 C CA . VAL B 1 265 ? 50.301 11.021 21.067 1.00 25.52 265 VAL B CA 1
ATOM 4591 C C . VAL B 1 265 ? 51.265 12.101 20.631 1.00 26.17 265 VAL B C 1
ATOM 4592 O O . VAL B 1 265 ? 52.144 12.487 21.393 1.00 27.35 265 VAL B O 1
ATOM 4596 N N . SER B 1 266 ? 51.096 12.581 19.401 1.00 25.53 266 SER B N 1
ATOM 4597 C CA . SER B 1 266 ? 52.013 13.549 18.823 1.00 25.91 266 SER B CA 1
ATOM 4598 C C . SER B 1 266 ? 51.565 14.990 19.075 1.00 26.37 266 SER B C 1
ATOM 4599 O O . SER B 1 266 ? 52.382 15.926 18.939 1.00 25.80 266 SER B O 1
ATOM 4602 N N . ALA B 1 267 ? 50.281 15.139 19.456 1.00 25.55 267 ALA B N 1
ATOM 4603 C CA . ALA B 1 267 ? 49.544 16.416 19.484 1.00 25.14 267 ALA B CA 1
ATOM 4604 C C . ALA B 1 267 ? 48.259 16.314 20.317 1.00 25.57 267 ALA B C 1
ATOM 4605 O O . ALA B 1 267 ? 47.761 15.213 20.530 1.00 26.00 267 ALA B O 1
ATOM 4607 N N . PHE B 1 268 ? 47.726 17.449 20.770 1.00 25.32 268 PHE B N 1
ATOM 4608 C CA . PHE B 1 268 ? 46.465 17.487 21.514 1.00 28.80 268 PHE B CA 1
ATOM 4609 C C . PHE B 1 268 ? 45.496 18.360 20.765 1.00 30.77 268 PHE B C 1
ATOM 4610 O O . PHE B 1 268 ? 45.866 19.447 20.335 1.00 34.38 268 PHE B O 1
ATOM 4618 N N . ALA B 1 269 ? 44.239 17.948 20.672 1.00 31.53 269 ALA B N 1
ATOM 4619 C CA . ALA B 1 269 ? 43.183 18.869 20.234 1.00 29.09 269 ALA B CA 1
ATOM 4620 C C . ALA B 1 269 ? 42.650 19.709 21.408 1.00 28.98 269 ALA B C 1
ATOM 4621 O O . ALA B 1 269 ? 42.023 19.198 22.323 1.00 28.12 269 ALA B O 1
ATOM 4623 N N . ILE B 1 270 ? 42.892 21.006 21.377 1.00 29.87 270 ILE B N 1
ATOM 4624 C CA . ILE B 1 270 ? 42.404 21.883 22.431 1.00 30.47 270 ILE B CA 1
ATOM 4625 C C . ILE B 1 270 ? 41.006 22.406 22.127 1.00 30.76 270 ILE B C 1
ATOM 4626 O O . ILE B 1 270 ? 40.815 22.989 21.080 1.00 34.31 270 ILE B O 1
ATOM 4631 N N . LYS B 1 271 ? 40.044 22.190 23.029 1.00 31.34 271 LYS B N 1
ATOM 4632 C CA . LYS B 1 271 ? 38.654 22.698 22.917 1.00 30.97 271 LYS B CA 1
ATOM 4633 C C . LYS B 1 271 ? 38.255 23.142 24.311 1.00 31.60 271 LYS B C 1
ATOM 4634 O O . LYS B 1 271 ? 38.611 22.456 25.268 1.00 34.65 271 LYS B O 1
ATOM 4640 N N . ILE B 1 272 ? 37.499 24.237 24.449 1.00 29.10 272 ILE B N 1
ATOM 4641 C CA . ILE B 1 272 ? 37.167 24.756 25.772 1.00 27.86 272 ILE B CA 1
ATOM 4642 C C . ILE B 1 272 ? 36.107 23.938 26.532 1.00 30.05 272 ILE B C 1
ATOM 4643 O O . ILE B 1 272 ? 36.271 23.706 27.739 1.00 27.93 272 ILE B O 1
ATOM 4648 N N . PRO B 1 273 ? 35.033 23.488 25.833 1.00 30.84 273 PRO B N 1
ATOM 4649 C CA . PRO B 1 273 ? 33.933 22.717 26.440 1.00 30.94 273 PRO B CA 1
ATOM 4650 C C . PRO B 1 273 ? 34.342 21.418 27.138 1.00 31.67 273 PRO B C 1
ATOM 4651 O O . PRO B 1 273 ? 34.035 21.251 28.328 1.00 32.78 273 PRO B O 1
ATOM 4655 N N . LYS B 1 274 ? 35.011 20.510 26.417 1.00 30.00 274 LYS B N 1
ATOM 4656 C CA . LYS B 1 274 ? 35.480 19.272 27.029 1.00 28.73 274 LYS B CA 1
ATOM 4657 C C . LYS B 1 274 ? 36.437 19.549 28.183 1.00 29.61 274 LYS B C 1
ATOM 4658 O O . LYS B 1 274 ? 36.479 18.783 29.146 1.00 32.35 274 LYS B O 1
ATOM 4664 N N . SER B 1 275 ? 37.190 20.640 28.093 1.00 28.23 275 SER B N 1
ATOM 4665 C CA . SER B 1 275 ? 38.194 20.935 29.112 1.00 27.34 275 SER B CA 1
ATOM 4666 C C . SER B 1 275 ? 37.565 21.526 30.341 1.00 25.81 275 SER B C 1
ATOM 4667 O O . SER B 1 275 ? 38.197 21.582 31.369 1.00 26.90 275 SER B O 1
ATOM 4670 N N . GLY B 1 276 ? 36.337 22.007 30.233 1.00 25.88 276 GLY B N 1
ATOM 4671 C CA . GLY B 1 276 ? 35.657 22.603 31.381 1.00 25.84 276 GLY B CA 1
ATOM 4672 C C . GLY B 1 276 ? 35.923 24.078 31.617 1.00 25.72 276 GLY B C 1
ATOM 4673 O O . GLY B 1 276 ? 35.534 24.655 32.658 1.00 25.59 276 GLY B O 1
ATOM 4674 N N . GLY B 1 277 ? 36.590 24.709 30.665 1.00 25.45 277 GLY B N 1
ATOM 4675 C CA . GLY B 1 277 ? 36.696 26.159 30.707 1.00 24.83 277 GLY B CA 1
ATOM 4676 C C . GLY B 1 277 ? 37.928 26.707 30.040 1.00 25.65 277 GLY B C 1
ATOM 4677 O O . GLY B 1 277 ? 38.775 25.968 29.519 1.00 25.34 277 GLY B O 1
ATOM 4678 N N . LEU B 1 278 ? 38.022 28.025 30.080 1.00 25.23 278 LEU B N 1
ATOM 4679 C CA . LEU B 1 278 ? 39.123 28.707 29.499 1.00 25.01 278 LEU B CA 1
ATOM 4680 C C . LEU B 1 278 ? 40.419 28.309 30.219 1.00 24.99 278 LEU B C 1
ATOM 4681 O O . LEU B 1 278 ? 41.300 27.727 29.604 1.00 25.26 278 LEU B O 1
ATOM 4686 N N . SER B 1 279 ? 40.520 28.572 31.518 1.00 26.00 279 SER B N 1
ATOM 4687 C CA . SER B 1 279 ? 41.763 28.317 32.257 1.00 25.94 279 SER B CA 1
ATOM 4688 C C . SER B 1 279 ? 42.303 26.891 32.037 1.00 27.01 279 SER B C 1
ATOM 4689 O O . SER B 1 279 ? 43.490 26.715 31.733 1.00 28.39 279 SER B O 1
ATOM 4692 N N . ARG B 1 280 ? 41.423 25.891 32.147 1.00 26.75 280 ARG B N 1
ATOM 4693 C CA . ARG B 1 280 ? 41.790 24.466 31.980 1.00 26.46 280 ARG B CA 1
ATOM 4694 C C . ARG B 1 280 ? 42.256 24.117 30.586 1.00 26.50 280 ARG B C 1
ATOM 4695 O O . ARG B 1 280 ? 43.301 23.485 30.455 1.00 29.01 280 ARG B O 1
ATOM 4703 N N . ALA B 1 281 ? 41.501 24.500 29.545 1.00 26.50 281 ALA B N 1
ATOM 4704 C CA . ALA B 1 281 ? 41.964 24.275 28.140 1.00 23.78 281 ALA B CA 1
ATOM 4705 C C . ALA B 1 281 ? 43.339 24.858 27.913 1.00 24.76 281 ALA B C 1
ATOM 4706 O O . ALA B 1 281 ? 44.188 24.212 27.298 1.00 25.83 281 ALA B O 1
ATOM 4708 N N . ARG B 1 282 ? 43.566 26.073 28.422 1.00 24.55 282 ARG B N 1
ATOM 4709 C CA . ARG B 1 282 ? 44.873 26.722 28.331 1.00 24.52 282 ARG B CA 1
ATOM 4710 C C . ARG B 1 282 ? 45.913 25.917 29.080 1.00 27.92 282 ARG B C 1
ATOM 4711 O O . ARG B 1 282 ? 47.015 25.702 28.554 1.00 31.65 282 ARG B O 1
ATOM 4719 N N . GLU B 1 283 ? 45.582 25.494 30.308 1.00 27.60 283 GLU B N 1
ATOM 4720 C CA . GLU B 1 283 ? 46.500 24.696 31.100 1.00 27.25 283 GLU B CA 1
ATOM 4721 C C . GLU B 1 283 ? 46.884 23.445 30.340 1.00 26.43 283 GLU B C 1
ATOM 4722 O O . GLU B 1 283 ? 48.056 23.052 30.322 1.00 27.39 283 GLU B O 1
ATOM 4728 N N . ILE B 1 284 ? 45.903 22.817 29.708 1.00 25.17 284 ILE B N 1
ATOM 4729 C CA . ILE B 1 284 ? 46.191 21.644 28.898 1.00 25.93 284 ILE B CA 1
ATOM 4730 C C . ILE B 1 284 ? 47.202 21.988 27.790 1.00 27.18 284 ILE B C 1
ATOM 4731 O O . ILE B 1 284 ? 48.117 21.217 27.549 1.00 28.47 284 ILE B O 1
ATOM 4736 N N . ALA B 1 285 ? 47.044 23.149 27.146 1.00 27.11 285 ALA B N 1
ATOM 4737 C CA . ALA B 1 285 ? 47.919 23.560 26.039 1.00 26.88 285 ALA B CA 1
ATOM 4738 C C . ALA B 1 285 ? 49.325 23.812 26.547 1.00 26.10 285 ALA B C 1
ATOM 4739 O O . ALA B 1 285 ? 50.315 23.491 25.853 1.00 25.98 285 ALA B O 1
ATOM 4741 N N . ALA B 1 286 ? 49.404 24.377 27.754 1.00 24.19 286 ALA B N 1
ATOM 4742 C CA . ALA B 1 286 ? 50.673 24.600 28.440 1.00 23.20 286 ALA B CA 1
ATOM 4743 C C . ALA B 1 286 ? 51.392 23.281 28.583 1.00 24.01 286 ALA B C 1
ATOM 4744 O O . ALA B 1 286 ? 52.605 23.184 28.347 1.00 24.64 286 ALA B O 1
ATOM 4746 N N . ILE B 1 287 ? 50.651 22.244 28.948 1.00 23.36 287 ILE B N 1
ATOM 4747 C CA . ILE B 1 287 ? 51.279 20.934 29.036 1.00 23.35 287 ILE B CA 1
ATOM 4748 C C . ILE B 1 287 ? 51.868 20.486 27.709 1.00 23.76 287 ILE B C 1
ATOM 4749 O O . ILE B 1 287 ? 53.038 20.093 27.668 1.00 25.48 287 ILE B O 1
ATOM 4754 N N . ALA B 1 288 ? 51.096 20.597 26.621 1.00 24.81 288 ALA B N 1
ATOM 4755 C CA . ALA B 1 288 ? 51.619 20.301 25.261 1.00 23.56 288 ALA B CA 1
ATOM 4756 C C . ALA B 1 288 ? 52.972 20.998 24.994 1.00 23.48 288 ALA B C 1
ATOM 4757 O O . ALA B 1 288 ? 53.927 20.351 24.586 1.00 22.17 288 ALA B O 1
ATOM 4759 N N . GLU B 1 289 ? 53.049 22.300 25.279 1.00 25.01 289 GLU B N 1
ATOM 4760 C CA . GLU B 1 289 ? 54.303 23.046 25.170 1.00 28.46 289 GLU B CA 1
ATOM 4761 C C . GLU B 1 289 ? 55.432 22.437 26.014 1.00 28.95 289 GLU B C 1
ATOM 4762 O O . GLU B 1 289 ? 56.552 22.342 25.546 1.00 30.22 289 GLU B O 1
ATOM 4768 N N . ALA B 1 290 ? 55.137 22.006 27.237 1.00 29.42 290 ALA B N 1
ATOM 4769 C CA . ALA B 1 290 ? 56.187 21.581 28.159 1.00 29.55 290 ALA B CA 1
ATOM 4770 C C . ALA B 1 290 ? 56.694 20.212 27.812 1.00 29.87 290 ALA B C 1
ATOM 4771 O O . ALA B 1 290 ? 57.773 19.808 28.256 1.00 30.54 290 ALA B O 1
ATOM 4773 N N . SER B 1 291 ? 55.935 19.508 26.990 1.00 29.57 291 SER B N 1
ATOM 4774 C CA . SER B 1 291 ? 56.354 18.194 26.544 1.00 31.52 291 SER B CA 1
ATOM 4775 C C . SER B 1 291 ? 56.679 18.149 25.051 1.00 30.19 291 SER B C 1
ATOM 4776 O O . SER B 1 291 ? 57.082 17.110 24.518 1.00 30.81 291 SER B O 1
ATOM 4779 N N . GLY B 1 292 ? 56.520 19.280 24.382 1.00 30.60 292 GLY B N 1
ATOM 4780 C CA . GLY B 1 292 ? 56.874 19.391 22.950 1.00 33.88 292 GLY B CA 1
ATOM 4781 C C . GLY B 1 292 ? 55.946 18.670 21.978 1.00 33.61 292 GLY B C 1
ATOM 4782 O O . GLY B 1 292 ? 56.377 18.220 20.905 1.00 33.71 292 GLY B O 1
ATOM 4783 N N . LEU B 1 293 ? 54.691 18.525 22.404 1.00 33.07 293 LEU B N 1
ATOM 4784 C CA . LEU B 1 293 ? 53.586 18.046 21.599 1.00 31.93 293 LEU B CA 1
ATOM 4785 C C . LEU B 1 293 ? 52.873 19.256 21.022 1.00 32.78 293 LEU B C 1
ATOM 4786 O O . LEU B 1 293 ? 52.890 20.349 21.599 1.00 33.73 293 LEU B O 1
ATOM 4791 N N . ALA B 1 294 ? 52.232 19.062 19.885 1.00 31.57 294 ALA B N 1
ATOM 4792 C CA . ALA B 1 294 ? 51.653 20.165 19.155 1.00 31.91 294 ALA B CA 1
ATOM 4793 C C . ALA B 1 294 ? 50.166 20.386 19.522 1.00 32.70 294 ALA B C 1
ATOM 4794 O O . ALA B 1 294 ? 49.501 19.468 20.011 1.00 32.62 294 ALA B O 1
ATOM 4796 N N . CYS B 1 295 ? 49.647 21.598 19.314 1.00 31.88 295 CYS B N 1
ATOM 4797 C CA . CYS B 1 295 ? 48.213 21.825 19.519 1.00 31.76 295 CYS B CA 1
ATOM 4798 C C . CYS B 1 295 ? 47.416 22.083 18.226 1.00 32.57 295 CYS B C 1
ATOM 4799 O O . CYS B 1 295 ? 47.941 22.566 17.207 1.00 32.47 295 CYS B O 1
ATOM 4802 N N . PHE B 1 296 ? 46.141 21.726 18.293 1.00 32.91 296 PHE B N 1
ATOM 4803 C CA . PHE B 1 296 ? 45.181 21.936 17.236 1.00 34.25 296 PHE B CA 1
ATOM 4804 C C . PHE B 1 296 ? 44.102 22.769 17.892 1.00 34.83 296 PHE B C 1
ATOM 4805 O O . PHE B 1 296 ? 43.735 22.525 19.043 1.00 37.14 296 PHE B O 1
ATOM 4813 N N . GLY B 1 297 ? 43.630 23.787 17.192 1.00 33.50 297 GLY B N 1
ATOM 4814 C CA . GLY B 1 297 ? 42.569 24.621 17.727 1.00 32.77 297 GLY B CA 1
ATOM 4815 C C . GLY B 1 297 ? 41.256 24.004 17.315 1.00 33.65 297 GLY B C 1
ATOM 4816 O O . GLY B 1 297 ? 40.671 24.388 16.291 1.00 32.44 297 GLY B O 1
ATOM 4817 N N . ALA B 1 298 ? 40.796 23.047 18.124 1.00 34.09 298 ALA B N 1
ATOM 4818 C CA . ALA B 1 298 ? 39.681 22.173 17.775 1.00 32.22 298 ALA B CA 1
ATOM 4819 C C . ALA B 1 298 ? 38.314 22.773 18.017 1.00 32.04 298 ALA B C 1
ATOM 4820 O O . ALA B 1 298 ? 38.182 23.863 18.561 1.00 27.99 298 ALA B O 1
ATOM 4822 N N . ALA B 1 299 ? 37.294 22.038 17.587 1.00 36.34 299 ALA B N 1
ATOM 4823 C CA . ALA B 1 299 ? 35.913 22.486 17.694 1.00 38.59 299 ALA B CA 1
ATOM 4824 C C . ALA B 1 299 ? 34.986 21.372 18.171 1.00 41.60 299 ALA B C 1
ATOM 4825 O O . ALA B 1 299 ? 35.149 20.193 17.804 1.00 39.59 299 ALA B O 1
ATOM 4827 N N . THR B 1 300 ? 34.020 21.790 18.998 1.00 42.41 300 THR B N 1
ATOM 4828 C CA . THR B 1 300 ? 32.988 20.933 19.579 1.00 39.45 300 THR B CA 1
ATOM 4829 C C . THR B 1 300 ? 32.022 20.290 18.559 1.00 38.63 300 THR B C 1
ATOM 4830 O O . THR B 1 300 ? 31.773 19.108 18.685 1.00 39.76 300 THR B O 1
ATOM 4834 N N . PRO B 1 301 ? 31.472 21.042 17.556 1.00 41.88 301 PRO B N 1
ATOM 4835 C CA . PRO B 1 301 ? 31.538 22.469 17.194 1.00 41.41 301 PRO B CA 1
ATOM 4836 C C . PRO B 1 301 ? 30.579 23.337 18.019 1.00 41.93 301 PRO B C 1
ATOM 4837 O O . PRO B 1 301 ? 29.850 22.848 18.894 1.00 41.42 301 PRO B O 1
ATOM 4841 N N . GLU B 1 302 ? 30.568 24.620 17.689 1.00 43.50 302 GLU B N 1
ATOM 4842 C CA . GLU B 1 302 ? 29.964 25.649 18.515 1.00 40.45 302 GLU B CA 1
ATOM 4843 C C . GLU B 1 302 ? 29.452 26.776 17.593 1.00 37.77 302 GLU B C 1
ATOM 4844 O O . GLU B 1 302 ? 29.827 26.873 16.412 1.00 33.15 302 GLU B O 1
ATOM 4850 N N . SER B 1 303 ? 28.585 27.609 18.149 1.00 35.97 303 SER B N 1
ATOM 4851 C CA . SER B 1 303 ? 28.227 28.870 17.547 1.00 36.91 303 SER B CA 1
ATOM 4852 C C . SER B 1 303 ? 29.300 29.933 17.876 1.00 37.87 303 SER B C 1
ATOM 4853 O O . SER B 1 303 ? 30.436 29.611 18.200 1.00 41.66 303 SER B O 1
ATOM 4856 N N . SER B 1 304 ? 28.948 31.204 17.798 1.00 37.62 304 SER B N 1
ATOM 4857 C CA . SER B 1 304 ? 29.966 32.243 17.887 1.00 37.20 304 SER B CA 1
ATOM 4858 C C . SER B 1 304 ? 30.228 32.665 19.321 1.00 34.16 304 SER B C 1
ATOM 4859 O O . SER B 1 304 ? 31.251 33.277 19.603 1.00 33.83 304 SER B O 1
ATOM 4862 N N . VAL B 1 305 ? 29.311 32.329 20.221 1.00 32.68 305 VAL B N 1
ATOM 4863 C CA . VAL B 1 305 ? 29.501 32.607 21.641 1.00 31.58 305 VAL B CA 1
ATOM 4864 C C . VAL B 1 305 ? 30.780 31.867 22.088 1.00 34.86 305 VAL B C 1
ATOM 4865 O O . VAL B 1 305 ? 31.779 32.513 22.437 1.00 37.69 305 VAL B O 1
ATOM 4869 N N . MET B 1 306 ? 30.755 30.530 22.034 1.00 33.94 306 MET B N 1
ATOM 4870 C CA . MET B 1 306 ? 31.883 29.699 22.404 1.00 33.12 306 MET B CA 1
ATOM 4871 C C . MET B 1 306 ? 32.976 29.906 21.374 1.00 35.16 306 MET B C 1
ATOM 4872 O O . MET B 1 306 ? 34.162 29.953 21.724 1.00 37.67 306 MET B O 1
ATOM 4877 N N . GLY B 1 307 ? 32.579 30.065 20.111 1.00 33.90 307 GLY B N 1
ATOM 4878 C CA . GLY B 1 307 ? 33.533 30.312 19.030 1.00 31.86 307 GLY B CA 1
ATOM 4879 C C . GLY B 1 307 ? 34.435 31.517 19.263 1.00 33.10 307 GLY B C 1
ATOM 4880 O O . GLY B 1 307 ? 35.644 31.419 19.113 1.00 35.14 307 GLY B O 1
ATOM 4881 N N . ALA B 1 308 ? 33.850 32.654 19.626 1.00 31.44 308 ALA B N 1
ATOM 4882 C CA . ALA B 1 308 ? 34.602 33.882 19.852 1.00 32.65 308 ALA B CA 1
ATOM 4883 C C . ALA B 1 308 ? 35.707 33.736 20.911 1.00 35.57 308 ALA B C 1
ATOM 4884 O O . ALA B 1 308 ? 36.895 33.997 20.630 1.00 33.85 308 ALA B O 1
ATOM 4886 N N . ILE B 1 309 ? 35.296 33.320 22.125 1.00 37.16 309 ILE B N 1
ATOM 4887 C CA . ILE B 1 309 ? 36.192 33.164 23.286 1.00 35.12 309 ILE B CA 1
ATOM 4888 C C . ILE B 1 309 ? 37.284 32.135 22.971 1.00 36.10 309 ILE B C 1
ATOM 4889 O O . ILE B 1 309 ? 38.456 32.319 23.357 1.00 35.93 309 ILE B O 1
ATOM 4894 N N . SER B 1 310 ? 36.892 31.097 22.222 1.00 32.79 310 SER B N 1
ATOM 4895 C CA . SER B 1 310 ? 37.807 30.072 21.759 1.00 33.22 310 SER B CA 1
ATOM 4896 C C . SER B 1 310 ? 38.877 30.645 20.828 1.00 32.49 310 SER B C 1
ATOM 4897 O O . SER B 1 310 ? 40.070 30.328 20.947 1.00 31.27 310 SER B O 1
ATOM 4900 N N . ALA B 1 311 ? 38.434 31.488 19.899 1.00 33.26 311 ALA B N 1
ATOM 4901 C CA . ALA B 1 311 ? 39.289 32.036 18.861 1.00 31.15 311 ALA B CA 1
ATOM 4902 C C . ALA B 1 311 ? 40.271 32.955 19.528 1.00 30.10 311 ALA B C 1
ATOM 4903 O O . ALA B 1 311 ? 41.435 33.047 19.128 1.00 27.79 311 ALA B O 1
ATOM 4905 N N . GLN B 1 312 ? 39.800 33.611 20.585 1.00 29.70 312 GLN B N 1
ATOM 4906 C CA . GLN B 1 312 ? 40.689 34.437 21.404 1.00 30.39 312 GLN B CA 1
ATOM 4907 C C . GLN B 1 312 ? 41.720 33.595 22.161 1.00 30.37 312 GLN B C 1
ATOM 4908 O O . GLN B 1 312 ? 42.915 33.918 22.190 1.00 30.01 312 GLN B O 1
ATOM 4914 N N . LEU B 1 313 ? 41.262 32.497 22.745 1.00 31.41 313 LEU B N 1
ATOM 4915 C CA . LEU B 1 313 ? 42.173 31.563 23.393 1.00 31.41 313 LEU B CA 1
ATOM 4916 C C . LEU B 1 313 ? 43.222 31.055 22.415 1.00 31.54 313 LEU B C 1
ATOM 4917 O O . LEU B 1 313 ? 44.431 31.167 22.681 1.00 30.98 313 LEU B O 1
ATOM 4922 N N . TYR B 1 314 ? 42.766 30.533 21.270 1.00 31.75 314 TYR B N 1
ATOM 4923 C CA . TYR B 1 314 ? 43.686 29.998 20.268 1.00 30.73 314 TYR B CA 1
ATOM 4924 C C . TYR B 1 314 ? 44.641 31.071 19.796 1.00 32.43 314 TYR B C 1
ATOM 4925 O O . TYR B 1 314 ? 45.804 30.788 19.478 1.00 32.92 314 TYR B O 1
ATOM 4934 N N . GLY B 1 315 ? 44.148 32.310 19.771 1.00 32.01 315 GLY B N 1
ATOM 4935 C CA . GLY B 1 315 ? 44.974 33.469 19.453 1.00 32.31 315 GLY B CA 1
ATOM 4936 C C . GLY B 1 315 ? 46.115 33.738 20.419 1.00 33.93 315 GLY B C 1
ATOM 4937 O O . GLY B 1 315 ? 47.191 34.157 20.001 1.00 37.22 315 GLY B O 1
ATOM 4938 N N . THR B 1 316 ? 45.900 33.501 21.706 1.00 33.13 316 THR B N 1
ATOM 4939 C CA . THR B 1 316 ? 46.957 33.742 22.679 1.00 35.58 316 THR B CA 1
ATOM 4940 C C . THR B 1 316 ? 47.930 32.561 22.817 1.00 35.85 316 THR B C 1
ATOM 4941 O O . THR B 1 316 ? 48.958 32.669 23.486 1.00 36.34 316 THR B O 1
ATOM 4945 N N . MET B 1 317 ? 47.592 31.432 22.213 1.00 34.89 317 MET B N 1
ATOM 4946 C CA . MET B 1 317 ? 48.364 30.216 22.416 1.00 36.57 317 MET B CA 1
ATOM 4947 C C . MET B 1 317 ? 49.715 30.228 21.698 1.00 36.46 317 MET B C 1
ATOM 4948 O O . MET B 1 317 ? 49.826 30.762 20.596 1.00 34.63 317 MET B O 1
ATOM 4953 N N . PRO B 1 318 ? 50.758 29.658 22.344 1.00 37.72 318 PRO B N 1
ATOM 4954 C CA . PRO B 1 318 ? 52.105 29.614 21.737 1.00 35.12 318 PRO B CA 1
ATOM 4955 C C . PRO B 1 318 ? 52.120 28.789 20.469 1.00 36.32 318 PRO B C 1
ATOM 4956 O O . PRO B 1 318 ? 52.740 29.175 19.487 1.00 40.99 318 PRO B O 1
ATOM 4960 N N . ASP B 1 319 ? 51.400 27.681 20.473 1.00 37.73 319 ASP B N 1
ATOM 4961 C CA . ASP B 1 319 ? 51.483 26.754 19.374 1.00 38.19 319 ASP B CA 1
ATOM 4962 C C . ASP B 1 319 ? 50.092 26.401 18.899 1.00 39.23 319 ASP B C 1
ATOM 4963 O O . ASP B 1 319 ? 49.199 26.118 19.704 1.00 39.57 319 ASP B O 1
ATOM 4968 N N . LEU B 1 320 ? 49.941 26.410 17.577 1.00 38.17 320 LEU B N 1
ATOM 4969 C CA . LEU B 1 320 ? 48.706 26.087 16.894 1.00 36.01 320 LEU B CA 1
ATOM 4970 C C . LEU B 1 320 ? 49.075 25.416 15.569 1.00 37.11 320 LEU B C 1
ATOM 4971 O O . LEU B 1 320 ? 48.344 25.517 14.595 1.00 40.28 320 LEU B O 1
ATOM 4976 N N . SER B 1 321 ? 50.204 24.715 15.527 1.00 35.36 321 SER B N 1
ATOM 4977 C CA . SER B 1 321 ? 50.718 24.193 14.257 1.00 34.12 321 SER B CA 1
ATOM 4978 C C . SER B 1 321 ? 49.942 23.054 13.598 1.00 34.54 321 SER B C 1
ATOM 4979 O O . SER B 1 321 ? 50.119 22.808 12.418 1.00 37.91 321 SER B O 1
ATOM 4982 N N . VAL B 1 322 ? 49.106 22.335 14.331 1.00 33.33 322 VAL B N 1
ATOM 4983 C CA . VAL B 1 322 ? 48.307 21.307 13.684 1.00 33.03 322 VAL B CA 1
ATOM 4984 C C . VAL B 1 322 ? 47.178 21.968 12.872 1.00 35.58 322 VAL B C 1
ATOM 4985 O O . VAL B 1 322 ? 46.650 21.377 11.904 1.00 35.06 322 VAL B O 1
ATOM 4989 N N . GLY B 1 323 ? 46.841 23.199 13.257 1.00 33.45 323 GLY B N 1
ATOM 4990 C CA . GLY B 1 323 ? 45.843 23.977 12.555 1.00 34.48 323 GLY B CA 1
ATOM 4991 C C . GLY B 1 323 ? 44.732 24.438 13.464 1.00 36.76 323 GLY B C 1
ATOM 4992 O O . GLY B 1 323 ? 44.875 24.473 14.694 1.00 38.25 323 GLY B O 1
ATOM 4993 N N . CYS B 1 324 ? 43.617 24.802 12.851 1.00 37.13 324 CYS B N 1
ATOM 4994 C CA . CYS B 1 324 ? 42.466 25.259 13.594 1.00 39.46 324 CYS B CA 1
ATOM 4995 C C . CYS B 1 324 ? 41.223 25.017 12.757 1.00 45.22 324 CYS B C 1
ATOM 4996 O O . CYS B 1 324 ? 41.210 25.318 11.560 1.00 52.44 324 CYS B O 1
ATOM 4999 N N . GLU B 1 325 ? 40.190 24.469 13.389 1.00 45.85 325 GLU B N 1
ATOM 5000 C CA . GLU B 1 325 ? 39.011 23.962 12.689 1.00 46.23 325 GLU B CA 1
ATOM 5001 C C . GLU B 1 325 ? 37.751 24.677 13.187 1.00 47.86 325 GLU B C 1
ATOM 5002 O O . GLU B 1 325 ? 36.647 24.132 13.141 1.00 54.66 325 GLU B O 1
ATOM 5008 N N . LEU B 1 326 ? 37.915 25.902 13.667 1.00 46.31 326 LEU B N 1
ATOM 5009 C CA . LEU B 1 326 ? 36.773 26.731 14.064 1.00 47.01 326 LEU B CA 1
ATOM 5010 C C . LEU B 1 326 ? 35.949 27.242 12.872 1.00 48.84 326 LEU B C 1
ATOM 5011 O O . LEU B 1 326 ? 35.841 28.453 12.690 1.00 51.80 326 LEU B O 1
ATOM 5016 N N . PHE B 1 327 ? 35.387 26.325 12.073 1.00 51.06 327 PHE B N 1
ATOM 5017 C CA . PHE B 1 327 ? 34.563 26.649 10.894 1.00 51.81 327 PHE B CA 1
ATOM 5018 C C . PHE B 1 327 ? 33.095 26.662 11.290 1.00 52.71 327 PHE B C 1
ATOM 5019 O O . PHE B 1 327 ? 32.257 27.197 10.568 1.00 52.81 327 PHE B O 1
ATOM 5027 N N . GLY B 1 328 ? 32.807 26.038 12.435 1.00 53.84 328 GLY B N 1
ATOM 5028 C CA . GLY B 1 328 ? 31.453 25.805 12.934 1.00 49.33 328 GLY B CA 1
ATOM 5029 C C . GLY B 1 328 ? 30.439 26.927 12.776 1.00 48.87 328 GLY B C 1
ATOM 5030 O O . GLY B 1 328 ? 29.358 26.708 12.237 1.00 48.72 328 GLY B O 1
ATOM 5031 N N . PRO B 1 329 ? 30.761 28.138 13.255 1.00 47.95 329 PRO B N 1
ATOM 5032 C CA . PRO B 1 329 ? 29.739 29.177 13.126 1.00 46.38 329 PRO B CA 1
ATOM 5033 C C . PRO B 1 329 ? 29.331 29.401 11.665 1.00 45.30 329 PRO B C 1
ATOM 5034 O O . PRO B 1 329 ? 28.147 29.555 11.379 1.00 45.18 329 PRO B O 1
ATOM 5038 N N . GLY B 1 330 ? 30.299 29.369 10.755 1.00 43.72 330 GLY B N 1
ATOM 5039 C CA . GLY B 1 330 ? 30.036 29.518 9.323 1.00 48.42 330 GLY B CA 1
ATOM 5040 C C . GLY B 1 330 ? 28.957 28.604 8.754 1.00 52.11 330 GLY B C 1
ATOM 5041 O O . GLY B 1 330 ? 28.412 28.861 7.685 1.00 59.08 330 GLY B O 1
ATOM 5042 N N . LEU B 1 331 ? 28.641 27.533 9.465 1.00 51.28 331 LEU B N 1
ATOM 5043 C 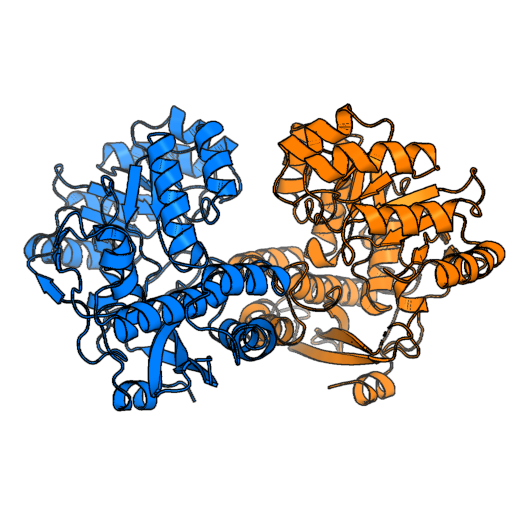CA . LEU B 1 331 ? 27.602 26.627 9.013 1.00 50.29 331 LEU B CA 1
ATOM 5044 C C . LEU B 1 331 ? 26.208 26.987 9.533 1.00 46.76 331 LEU B C 1
ATOM 5045 O O . LEU B 1 331 ? 25.229 26.303 9.238 1.00 44.95 331 LEU B O 1
ATOM 5050 N N . LEU B 1 332 ? 26.114 28.065 10.295 1.00 44.38 332 LEU B N 1
ATOM 5051 C CA . LEU B 1 332 ? 24.829 28.451 10.877 1.00 45.96 332 LEU B CA 1
ATOM 5052 C C . LEU B 1 332 ? 24.057 29.443 9.996 1.00 43.99 332 LEU B C 1
ATOM 5053 O O . LEU B 1 332 ? 24.610 30.387 9.426 1.00 38.75 332 LEU B O 1
ATOM 5058 N N . ILE B 1 333 ? 22.765 29.223 9.883 1.00 45.57 333 ILE B N 1
ATOM 5059 C CA . ILE B 1 333 ? 21.974 30.101 9.046 1.00 47.43 333 ILE B CA 1
ATOM 5060 C C . ILE B 1 333 ? 21.697 31.381 9.825 1.00 48.15 333 ILE B C 1
ATOM 5061 O O . ILE B 1 333 ? 21.660 32.470 9.259 1.00 51.63 333 ILE B O 1
ATOM 5066 N N . ASP B 1 334 ? 21.528 31.252 11.132 1.00 48.30 334 ASP B N 1
ATOM 5067 C CA . ASP B 1 334 ? 21.354 32.422 11.976 1.00 48.15 334 ASP B CA 1
ATOM 5068 C C . ASP B 1 334 ? 22.051 32.191 13.315 1.00 46.28 334 ASP B C 1
ATOM 5069 O O . ASP B 1 334 ? 22.590 31.119 13.563 1.00 50.73 334 ASP B O 1
ATOM 5074 N N . GLU B 1 335 ? 22.040 33.196 14.175 1.00 43.55 335 GLU B N 1
ATOM 5075 C CA . GLU B 1 335 ? 22.859 33.187 15.371 1.00 42.75 335 GLU B CA 1
ATOM 5076 C C . GLU B 1 335 ? 22.131 33.960 16.485 1.00 39.58 335 GLU B C 1
ATOM 5077 O O . GLU B 1 335 ? 21.121 34.602 16.226 1.00 36.36 335 GLU B O 1
ATOM 5083 N N . VAL B 1 336 ? 22.620 33.881 17.720 1.00 38.92 336 VAL B N 1
ATOM 5084 C CA . VAL B 1 336 ? 22.078 34.725 18.805 1.00 36.59 336 VAL B CA 1
ATOM 5085 C C . VAL B 1 336 ? 23.046 35.826 19.239 1.00 35.94 336 VAL B C 1
ATOM 5086 O O . VAL B 1 336 ? 22.933 36.381 20.317 1.00 32.50 336 VAL B O 1
ATOM 5090 N N . VAL B 1 337 ? 24.003 36.154 18.399 1.00 38.00 337 VAL B N 1
ATOM 5091 C CA . VAL B 1 337 ? 24.781 37.324 18.708 1.00 41.53 337 VAL B CA 1
ATOM 5092 C C . VAL B 1 337 ? 24.450 38.389 17.689 1.00 45.01 337 VAL B C 1
ATOM 5093 O O . VAL B 1 337 ? 23.987 38.072 16.594 1.00 49.40 337 VAL B O 1
ATOM 5097 N N . THR B 1 338 ? 24.691 39.647 18.047 1.00 47.09 338 THR B N 1
ATOM 5098 C CA . THR B 1 338 ? 24.536 40.757 17.108 1.00 44.52 338 THR B CA 1
ATOM 5099 C C . THR B 1 338 ? 25.510 40.628 15.941 1.00 45.40 338 THR B C 1
ATOM 5100 O O . THR B 1 338 ? 25.246 41.176 14.883 1.00 47.51 338 THR B O 1
ATOM 5104 N N . GLU B 1 339 ? 26.610 39.892 16.111 1.00 45.10 339 GLU B N 1
ATOM 5105 C CA . GLU B 1 339 ? 27.658 39.918 15.092 1.00 47.03 339 GLU B CA 1
ATOM 5106 C C . GLU B 1 339 ? 28.575 38.677 15.073 1.00 47.25 339 GLU B C 1
ATOM 5107 O O . GLU B 1 339 ? 29.590 38.628 15.774 1.00 45.20 339 GLU B O 1
ATOM 5113 N N . PRO B 1 340 ? 28.222 37.678 14.243 1.00 48.57 340 PRO B N 1
ATOM 5114 C CA . PRO B 1 340 ? 28.929 36.405 14.127 1.00 48.19 340 PRO B CA 1
ATOM 5115 C C . PRO B 1 340 ? 30.362 36.540 13.659 1.00 49.10 340 PRO B C 1
ATOM 5116 O O . PRO B 1 340 ? 30.727 37.560 13.082 1.00 49.93 340 PRO B O 1
ATOM 5120 N N . LEU B 1 341 ? 31.151 35.493 13.910 1.00 50.52 341 LEU B N 1
ATOM 5121 C CA . LEU B 1 341 ? 32.565 35.429 13.541 1.00 48.43 341 LEU B CA 1
ATOM 5122 C C . LEU B 1 341 ? 32.741 35.741 12.066 1.00 48.47 341 LEU B C 1
ATOM 5123 O O . LEU B 1 341 ? 32.072 35.143 11.224 1.00 50.14 341 LEU B O 1
ATOM 5128 N N . LYS B 1 342 ? 33.617 36.694 11.757 1.00 46.28 342 LYS B N 1
ATOM 5129 C CA . LYS B 1 342 ? 33.941 36.987 10.375 1.00 46.98 342 LYS B CA 1
ATOM 5130 C C . LYS B 1 342 ? 35.068 36.090 9.859 1.00 46.21 342 LYS B C 1
ATOM 5131 O O . LYS B 1 342 ? 36.084 35.929 10.526 1.00 47.53 342 LYS B O 1
ATOM 5135 N N . TYR B 1 343 ? 34.859 35.504 8.679 1.00 44.24 343 TYR B N 1
ATOM 5136 C CA . TYR B 1 343 ? 35.896 34.772 7.935 1.00 45.79 343 TYR B CA 1
ATOM 5137 C C . TYR B 1 343 ? 36.352 35.539 6.675 1.00 46.15 343 TYR B C 1
ATOM 5138 O O . TYR B 1 343 ? 35.715 36.482 6.260 1.00 46.54 343 TYR B O 1
ATOM 5147 N N . ASP B 1 344 ? 37.461 35.139 6.069 1.00 50.75 344 ASP B N 1
ATOM 5148 C CA . ASP B 1 344 ? 38.043 35.884 4.949 1.00 52.12 344 ASP B CA 1
ATOM 5149 C C . ASP B 1 344 ? 39.018 34.983 4.214 1.00 53.88 344 ASP B C 1
ATOM 5150 O O . ASP B 1 344 ? 40.029 34.571 4.791 1.00 51.39 344 ASP B O 1
ATOM 5155 N N . ARG B 1 345 ? 38.706 34.696 2.944 1.00 56.15 345 ARG B N 1
ATOM 5156 C CA . ARG B 1 345 ? 39.520 33.835 2.080 1.00 55.44 345 ARG B CA 1
ATOM 5157 C C . ARG B 1 345 ? 40.051 32.652 2.893 1.00 57.51 345 ARG B C 1
ATOM 5158 O O . ARG B 1 345 ? 41.255 32.330 2.868 1.00 53.27 345 ARG B O 1
ATOM 5160 N N . GLY B 1 346 ? 39.130 32.047 3.649 1.00 57.28 346 GLY B N 1
ATOM 5161 C CA . GLY B 1 346 ? 39.403 30.839 4.430 1.00 55.95 346 GLY B CA 1
ATOM 5162 C C . GLY B 1 346 ? 40.299 31.027 5.639 1.00 54.57 346 GLY B C 1
ATOM 5163 O O . GLY B 1 346 ? 41.081 30.137 5.983 1.00 51.76 346 GLY B O 1
ATOM 5164 N N . GLU B 1 347 ? 40.197 32.193 6.270 1.00 51.38 347 GLU B N 1
ATOM 5165 C CA . GLU B 1 347 ? 40.877 32.449 7.526 1.00 46.59 347 GLU B CA 1
ATOM 5166 C C . GLU B 1 347 ? 39.875 33.020 8.482 1.00 44.81 347 GLU B C 1
ATOM 5167 O O . GLU B 1 347 ? 38.973 33.742 8.075 1.00 43.79 347 GLU B O 1
ATOM 5173 N N . LEU B 1 348 ? 40.019 32.688 9.756 1.00 42.56 348 LEU B N 1
ATOM 5174 C CA . LEU B 1 348 ? 39.159 33.269 10.768 1.00 39.10 348 LEU B CA 1
ATOM 5175 C C . LEU B 1 348 ? 39.787 34.554 11.264 1.00 39.16 348 LEU B C 1
ATOM 5176 O O . LEU B 1 348 ? 41.009 34.678 11.377 1.00 41.24 348 LEU B O 1
ATOM 5181 N N . LEU B 1 349 ? 38.926 35.507 11.557 1.00 36.78 349 LEU B N 1
ATOM 5182 C CA . LEU B 1 349 ? 39.352 36.810 11.932 1.00 39.51 349 LEU B CA 1
ATOM 5183 C C . LEU B 1 349 ? 39.058 36.951 13.430 1.00 38.87 349 LEU B C 1
ATOM 5184 O O . LEU B 1 349 ? 37.895 37.019 13.802 1.00 42.60 349 LEU B O 1
ATOM 5189 N N . ILE B 1 350 ? 40.089 36.973 14.280 1.00 35.87 350 ILE B N 1
ATOM 5190 C CA . ILE B 1 350 ? 39.894 36.918 15.749 1.00 34.89 350 ILE B CA 1
ATOM 5191 C C . ILE B 1 350 ? 39.151 38.097 16.382 1.00 33.70 350 ILE B C 1
ATOM 5192 O O . ILE B 1 350 ? 39.602 39.234 16.271 1.00 32.23 350 ILE B O 1
ATOM 5197 N N . PRO B 1 351 ? 38.004 37.821 17.055 1.00 34.42 351 PRO B N 1
ATOM 5198 C CA . PRO B 1 351 ? 37.212 38.862 17.693 1.00 33.64 351 PRO B CA 1
ATOM 5199 C C . PRO B 1 351 ? 38.069 39.678 18.650 1.00 32.88 351 PRO B C 1
ATOM 5200 O O . PRO B 1 351 ? 38.914 39.138 19.359 1.00 30.70 351 PRO B O 1
ATOM 5204 N N . THR B 1 352 ? 37.808 40.979 18.652 1.00 34.31 352 THR B N 1
ATOM 5205 C CA . THR B 1 352 ? 38.724 41.991 19.153 1.00 32.50 352 THR B CA 1
ATOM 5206 C C . THR B 1 352 ? 38.102 42.846 20.263 1.00 31.22 352 THR B C 1
ATOM 5207 O O . THR B 1 352 ? 38.823 43.489 21.021 1.00 31.25 352 THR B O 1
ATOM 5211 N N . GLY B 1 353 ? 36.771 42.842 20.348 1.00 29.89 353 GLY B N 1
ATOM 5212 C CA . GLY B 1 353 ? 36.040 43.676 21.292 1.00 31.17 353 GLY B CA 1
ATOM 5213 C C . GLY B 1 353 ? 36.071 43.155 22.720 1.00 34.77 353 GLY B C 1
ATOM 5214 O O . GLY B 1 353 ? 36.587 42.060 22.987 1.00 35.45 353 GLY B O 1
ATOM 5215 N N . PRO B 1 354 ? 35.522 43.935 23.660 1.00 36.17 354 PRO B N 1
ATOM 5216 C CA . PRO B 1 354 ? 35.502 43.519 25.063 1.00 40.09 354 PRO B CA 1
ATOM 5217 C C . PRO B 1 354 ? 34.944 42.117 25.294 1.00 42.97 354 PRO B C 1
ATOM 5218 O O . PRO B 1 354 ? 34.107 41.640 24.507 1.00 43.48 354 PRO B O 1
ATOM 5222 N N . GLY B 1 355 ? 35.431 41.473 26.362 1.00 42.03 355 GLY B N 1
ATOM 5223 C CA . GLY B 1 355 ? 35.110 40.083 26.674 1.00 38.70 355 GLY B CA 1
ATOM 5224 C C . GLY B 1 355 ? 35.522 39.103 25.583 1.00 38.29 355 GLY B C 1
ATOM 5225 O O . GLY B 1 355 ? 36.649 39.123 25.085 1.00 34.47 355 GLY B O 1
ATOM 5226 N N . SER B 1 356 ? 34.583 38.236 25.221 1.00 38.45 356 SER B N 1
ATOM 5227 C CA . SER B 1 356 ? 34.751 37.285 24.141 1.00 34.20 356 SER B CA 1
ATOM 5228 C C . SER B 1 356 ? 34.690 38.023 22.817 1.00 36.27 356 SER B C 1
ATOM 5229 O O . SER B 1 356 ? 35.115 37.487 21.798 1.00 36.31 356 SER B O 1
ATOM 5232 N N . GLY B 1 357 ? 34.151 39.249 22.830 1.00 37.95 357 GLY B N 1
ATOM 5233 C CA . GLY B 1 357 ? 34.099 40.100 21.623 1.00 36.50 357 GLY B CA 1
ATOM 5234 C C . GLY B 1 357 ? 32.819 40.001 20.806 1.00 35.22 357 GLY B C 1
ATOM 5235 O O . GLY B 1 357 ? 32.757 40.488 19.679 1.00 34.87 357 GLY B O 1
ATOM 5236 N N . VAL B 1 358 ? 31.808 39.354 21.386 1.00 33.75 358 VAL B N 1
ATOM 5237 C CA . VAL B 1 358 ? 30.470 39.250 20.810 1.00 32.53 358 VAL B CA 1
ATOM 5238 C C . VAL B 1 358 ? 29.433 39.605 21.875 1.00 33.54 358 VAL B C 1
ATOM 5239 O O . VAL B 1 358 ? 29.761 39.631 23.051 1.00 33.08 358 VAL B O 1
ATOM 5243 N N . ASN B 1 359 ? 28.198 39.883 21.451 1.00 34.84 359 ASN B N 1
ATOM 5244 C CA . ASN B 1 359 ? 27.149 40.370 22.342 1.00 38.06 359 ASN B CA 1
ATOM 5245 C C . ASN B 1 359 ? 25.811 39.866 21.881 1.00 37.76 359 ASN B C 1
ATOM 5246 O O . ASN B 1 359 ? 25.676 39.520 20.727 1.00 40.56 359 ASN B O 1
ATOM 5251 N N . LEU B 1 360 ? 24.822 39.835 22.766 1.00 39.15 360 LEU B N 1
ATOM 5252 C CA . LEU B 1 360 ? 23.535 39.233 22.438 1.00 43.36 360 LEU B CA 1
ATOM 5253 C C . LEU B 1 360 ? 22.729 40.014 21.404 1.00 48.61 360 LEU B C 1
ATOM 5254 O O . LEU B 1 360 ? 22.726 41.237 21.436 1.00 51.96 360 LEU B O 1
ATOM 5259 N N . ASP B 1 361 ? 22.072 39.316 20.472 1.00 50.16 361 ASP B N 1
ATOM 5260 C CA . ASP B 1 361 ? 20.932 39.910 19.788 1.00 51.19 361 ASP B CA 1
ATOM 5261 C C . ASP B 1 361 ? 19.654 39.429 20.465 1.00 50.91 361 ASP B C 1
ATOM 5262 O O . ASP B 1 361 ? 19.213 38.311 20.217 1.00 56.86 361 ASP B O 1
ATOM 5267 N N . GLU B 1 362 ? 19.063 40.282 21.298 1.00 50.64 362 GLU B N 1
ATOM 5268 C CA . GLU B 1 362 ? 17.906 39.925 22.129 1.00 51.84 362 GLU B CA 1
ATOM 5269 C C . GLU B 1 362 ? 16.722 39.366 21.366 1.00 52.12 362 GLU B C 1
ATOM 5270 O O . GLU B 1 362 ? 16.065 38.445 21.860 1.00 53.65 362 GLU B O 1
ATOM 5276 N N . GLU B 1 363 ? 16.442 39.937 20.193 1.00 50.98 363 GLU B N 1
ATOM 5277 C CA . GLU B 1 363 ? 15.352 39.470 19.338 1.00 58.57 363 GLU B CA 1
ATOM 5278 C C . GLU B 1 363 ? 15.594 38.012 19.015 1.00 55.21 363 GLU B C 1
ATOM 5279 O O . GLU B 1 363 ? 14.741 37.160 19.240 1.00 57.22 363 GLU B O 1
ATOM 5285 N N . ARG B 1 364 ? 16.780 37.737 18.494 1.00 53.36 364 ARG B N 1
ATOM 5286 C CA . ARG B 1 364 ? 17.163 36.401 18.082 1.00 47.73 364 ARG B CA 1
ATOM 5287 C C . ARG B 1 364 ? 17.258 35.397 19.219 1.00 44.11 364 ARG B C 1
ATOM 5288 O O . ARG B 1 364 ? 16.809 34.253 19.068 1.00 42.55 364 ARG B O 1
ATOM 5296 N N . LEU B 1 365 ? 17.809 35.804 20.361 1.00 42.78 365 LEU B N 1
ATOM 5297 C CA . LEU B 1 365 ? 17.762 34.909 21.521 1.00 43.23 365 LEU B CA 1
ATOM 5298 C C . LEU B 1 365 ? 16.332 34.442 21.844 1.00 43.57 365 LEU B C 1
ATOM 5299 O O . LEU B 1 365 ? 16.160 33.250 22.116 1.00 46.76 365 LEU B O 1
ATOM 5304 N N . ARG B 1 366 ? 15.339 35.354 21.806 1.00 40.61 366 ARG B N 1
ATOM 5305 C CA . ARG B 1 366 ? 13.904 35.004 22.011 1.00 38.88 366 ARG B CA 1
ATOM 5306 C C . ARG B 1 366 ? 13.335 34.170 20.865 1.00 38.20 366 ARG B C 1
ATOM 5307 O O . ARG B 1 366 ? 12.432 33.374 21.054 1.00 37.89 366 ARG B O 1
ATOM 5309 N N . LYS B 1 367 ? 13.890 34.335 19.677 1.00 41.40 367 LYS B N 1
ATOM 5310 C CA . LYS B 1 367 ? 13.335 33.700 18.489 1.00 44.45 367 LYS B CA 1
ATOM 5311 C C . LYS B 1 367 ? 13.732 32.239 18.412 1.00 46.97 367 LYS B C 1
ATOM 5312 O O . LYS B 1 367 ? 13.002 31.413 17.852 1.00 46.63 367 LYS B O 1
ATOM 5318 N N . TYR B 1 368 ? 14.906 31.936 18.963 1.00 47.72 368 TYR B N 1
ATOM 5319 C CA . TYR B 1 368 ? 15.478 30.608 18.858 1.00 45.24 368 TYR B CA 1
ATOM 5320 C C . TYR B 1 368 ? 15.488 29.833 20.173 1.00 44.16 368 TYR B C 1
ATOM 5321 O O . TYR B 1 368 ? 15.807 28.653 20.179 1.00 48.34 368 TYR B O 1
ATOM 5330 N N . SER B 1 369 ? 15.141 30.488 21.279 1.00 39.71 369 SER B N 1
ATOM 5331 C CA . SER B 1 369 ? 14.850 29.783 22.508 1.00 37.06 369 SER B CA 1
ATOM 5332 C C . SER B 1 369 ? 13.923 28.617 22.203 1.00 39.87 369 SER B C 1
ATOM 5333 O O . SER B 1 369 ? 12.974 28.766 21.431 1.00 43.50 369 SER B O 1
ATOM 5336 N N . ARG B 1 370 ? 14.212 27.455 22.785 1.00 40.06 370 ARG B N 1
ATOM 5337 C CA . ARG B 1 370 ? 13.237 26.382 22.872 1.00 37.96 370 ARG B CA 1
ATOM 5338 C C . ARG B 1 370 ? 12.434 26.630 24.146 1.00 36.71 370 ARG B C 1
ATOM 5339 O O . ARG B 1 370 ? 11.207 26.628 24.122 1.00 36.22 370 ARG B O 1
#

B-factor: mean 37.34, std 12.71, range [6.88, 94.53]

InterPro domains:
  IPR013341 Mandelate racemase, N-terminal domain [PF02746] (10-128)
  IPR013342 Mandelate racemase, C-terminal domain [PF13378] (149-363)
  IPR013342 Mandelate racemase, C-terminal domain [SM00922] (146-243)
  IPR013370 Muconate/chloromuconate cycloisomerase [SFLDG01258] (2-371)
  IPR013370 Muconate/chloromuconate cycloisomerase [TIGR02534] (6-371)
  IPR013370 Muconate/chloromuconate cycloisomerase [cd03318] (4-367)
  IPR029017 Enolase-like, N-terminal [G3DSA:3.30.390.10] (14-365)
  IPR029017 Enolase-like, N-terminal [SSF54826] (4-129)
  IPR036849 Enolase-like, C-terminal domain superfamily [G3DSA:3.20.20.120] (121-355)
  IPR036849 Enolase-like, C-terminal domain superfamily [SSF51604] (128-368)

Secondary structure (DSSP, 8-state):
--EEEEEEEEEEEEEEEEEE-SS-EEEEEEEEEEEEEETTS-EEEEEEE-SSSTTTTS--HHHHHHIIIIIIGGGTTTS-TT-HHHHHHHHHHH-SS-HHHHHHHHHHHHHHHHHHTTSBHHHHTT--S-SEEEBPEEE-S--HHHHHHHHHHHHHHT--EEEEE--SS-HHHHHHHHHHHGGGS-TTSEEEEE-TT-S-HHHHHHHHHHHHHTT--EEES-S-TT-HHHHHHHHHH-SS-EEESTT-SSHHHHHHHHHHT--SEEEE-HHHHTSHHHHHHHHHHHHHHT-EEEE------HHHHHHHHHHHHH-S--TTEE-TTTGGGBS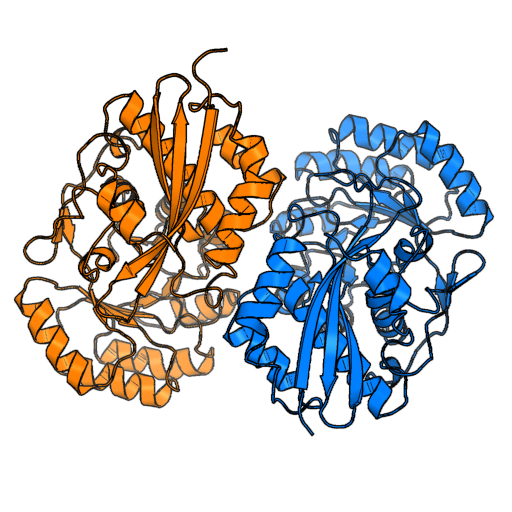--SBSS---B-SSEEEPP-SSBTS--B-HHHHHHHB--/--S-EEEEEEEEEEEEB---EEEEEEEEEEETTS-EEEEEEE-SSSTTSSS--HHHHHHIIIIIIGGGTTTS-TT-HHHHHHHHHHH-SS-HHHHHHHHHHHHHHHHHHHTSBHHHHTT--S-SEEEPEEEE-S--HHHHHHHHHHHHHTT--EEEEE--SS-HHHHHHHHHHHHTTS-TTSEEEEE-TT-S-HHHHHHHHHHHHHTT--EEES-S-TT-HHHHHHHHHHSSS-EEESTT-SSHHHHHHHHHTT--SEEEE-HHHHTSHHHHHHHHHHHHHHT-EEEE--S---HHHHHHHHHHHHH-S--TTEE-TTGGGGBS--SBSSPPPEETTEEE---SSBTS--B-HHHHHHHB-

Radius of gyration: 26.44 Å; Cα contacts (8 Å, |Δi|>4): 1717; chains: 2; bounding box: 56×67×78 Å

Sequence (730 aa):
TTITEMSATIVDLPSRRPHKFAATTMHHQSIVLVRVRDSDGGEGIGEAVTPGGPWWGGESVETIKTIIDQYLAPVIIGRDPSTIGVASQSMDGLVFGNSVAKAAIETALWDDRERRSRIPVSDLLGGLRRKRIPITWAFSAGSASDLIDEAAQKLDVGHRSFKFKMGAEPADTDSRRVLDVLECIPDECAVIVDPNGRWSELEAHRWLPILADAGVTVAEQPIARWNTDGLARLRDKLSIPIMADESVTTVQQAIALADAGAVSAFAIKIPKSGGLSRAREIAAIAEASGLACFGAATPESSVMGAISAQLYGTMPDLSVGCELFGPGLLIDEVVTEPLKYDRGELLIPTGPGSGVNLDEERLRKYSRDMTTTITEMSATIVDLPSRRHHQSIVLVRVRDSDGGEGIGEAVTPGGPWWGGESVETIKTIIDQYLAPVIIGRDPSTIGVASQSMDGLVFGNSVAKAAIETALWDDRERRSRIPVSDLLGGLRRKRIPITWAFSAGSASDLIDEAAQKLDVGHRSFKFKMGAEPADTDSRRVLDVLECIPDECAVIVDPNGRWSELEAHRWLPILADAGVTVAEQPIARWNTDGLARLRDKLSIPIMADESVTTVQQAIALADAGAVSAFAIKIPKSGGLSRAREIAAIAEASGLACFGAATPESSVMGAISAQLYGTMPDLSVGCELFGPGLLIDEVVTEPLKYDRGELLIPTGPGSGVNLDEERLRKYSR

CATH classification: 3.30.390.10 (+1 more: 3.20.20.120)

Organism: Rhodococcus opacus (NCBI:txid37919)

Nearest PDB structures (foldseek):
  4m0x-assembly1_A  TM=1.003E+00  e=1.628E-79  Rhodococcus opacus
  4m0x-assembly1_B  TM=1.000E+00  e=2.995E-70  Rhodococcus opacus
  3i4k-assembly2_D  TM=9.792E-01  e=2.079E-45  Corynebacterium glutamicum
  3dgb-assembly1_A  TM=9.758E-01  e=1.333E-43  Pseudomonas protegens Pf-5
  2chr-assembly1_A  TM=9.715E-01  e=3.640E-40  Cupriavidus necator